Protein AF-A0A497YZV1-F1 (afdb_monomer_lite)

pLDDT: mean 81.42, std 18.03, range [25.06, 98.75]

Organism: NCBI:txid981384

Foldseek 3Di:
DDPDDPPVVVVVVLVVLLVVLLVVLVVVCVVVVQAACDALLGRQHADPDFQDQSSCSLCLSPHQVVVLCRVVLQPDPAQEEEEAQCGLVSPQQSSCLSPSHVAYEHEEADPVSLVNNCVSCVVSVNNVRYHYHHHDDLVVCCVPPVVPHQLLNYEYEEDDQQCCLVRQDLVNCVRNLNHKYKYKDNAPQDPDDDPSRVNNQVSLVVRFDKDKGWPPDGDCVVVCVPPVDDPVVSVSNSDSSDPHTIMMIIGHRDPDPDPDDPPDDPPDDPDPAAEEEEDEDAEDDLLLLLQCLQCVVQPNLYEYEYCDDYPDRPPSRHYDHLVVQPDDPDQQAQPPPRHSVLVRLLSQLSCCQVPQHKYAYSNKRFDHHPVLQCPDPLNVQFWWWEFADDPDDPDDPDDGFIFVNIGTDDNPQQLSVLLCVVSPPVCLPDPVLPPDPSSVQLCVLVVVVVPDDPSHHDPCSSTRVSSRSSCVVRVVVVSHHYCLQEHLAPLVCLLVQLDAPAAPVVSHDPNHGTYRNVVVSNVVSVVVRDPPRPDGHSVVSSVSSD

Radius of gyration: 29.29 Å; chains: 1; bounding box: 81×60×76 Å

Sequence (546 aa):
MRPSKSPKELRQLKRQIVQYRRDIGNQLFKERGGYVMGGCLRGFRLLEESSWGQADLFTKLLGIYEQQNQPIFVESTKPILVDLGAADGYWGVGLVQAGHFERSLCFEQRRKARQIIRKTLHVNGVRNRVEIAATATDTSIRELVSTRYQPQDLFFLIDIEGGEFELLTFEFLSEFKSSEFLIELHSSGVWLGNEKEERLVRDAQVLFDVELVDDTKRDLLQLRNELHMPDDLTWVLASEGRRYPMRWLHLKPKKKPKNAALPKKRSEQKKDQKFGTLWMGGEPGKLERSCLNSMKDFGYNPIVFSYEPIRNLPEGVEYFDAREIYEPGRVIRHVRHKSPAIHADIFRYHLVSKTGMIWLDTDMYMVASAERLMASAESRAGFCVGCVLPDLPRHQTYHSLVNNAVFGLPAHSKSLALLGEVFEEDRLASEAWKDSPALLGLNAVVEAQREKPFGRLRWGSTGPRALTTALNMSGERKYAHDSTAFYYISSREIPALFQAGTRLSDLVTPTTFGFHLWGRDFRSALAELDPNVQQCAARDILESAV

InterPro domains:
  IPR029044 Nucleotide-diphospho-sugar transferases [SSF53448] (278-404)
  IPR029063 S-adenosyl-L-methionine-dependent methyltransferase superfamily [SSF53335] (59-186)

Secondary structure (DSSP, 8-state):
---PPPHHHHHHHHHHHHHHHHHHHHHHHHHHTTB--SSTTTT-B--S--SS-TTSHHHHHHT-TTGGGHHHHHH---SEEEEET-TTSHHHHHHHHTTS-SEEEEE-S-HHHHHHHHHHHHHTT-TTTEEEESS--HHHHIIIIITT--GGGEEEEE--TTTHHHH--HHHHHHTTTSEEEEEE---S-SS--HHHHHHHHHHHHHEEEEEE-S-----HHHHHHH---HHHHHHHH----SS--EEEEEEEPPP--------------PPPPEEEE--SSSPPHHHHHHHHHHHHTT---EEEESSPPPSPPTT--EEEGGGT---SS----TTT---HHHHHHHHHHHHHHH-PEEE-TTEEE-S-HHHHHTSHHHHTT-EEEEPP----TT-----PEEEEEEE--TT-HHHHHHHHHS-HHHHHSGGGGG-HHHHHHHHHHHTTTT--GGGSPTTTTTHHHHHHHHHHHTGGGGSBPGGGT-SS-TTTGGGGGSTT--GGGG--TT--EEE--HHHHHHHHHT--TT----HHHHHHHTT-

Structure (mmCIF, N/CA/C/O backbone):
data_AF-A0A497YZV1-F1
#
_entry.id   AF-A0A497YZV1-F1
#
loop_
_atom_site.group_PDB
_atom_site.id
_atom_site.type_symbol
_atom_site.label_atom_id
_atom_site.label_alt_id
_atom_site.label_comp_id
_atom_site.label_asym_id
_atom_site.label_entity_id
_atom_site.label_seq_id
_atom_site.pdbx_PDB_ins_code
_atom_site.Cartn_x
_atom_site.Cartn_y
_atom_site.Cartn_z
_atom_site.occupancy
_atom_site.B_iso_or_equiv
_atom_site.auth_seq_id
_atom_site.auth_comp_id
_atom_site.auth_asym_id
_atom_site.auth_atom_id
_atom_site.pdbx_PDB_model_num
ATOM 1 N N . MET A 1 1 ? -23.546 18.352 -26.748 1.00 46.38 1 MET A N 1
ATOM 2 C CA . MET A 1 1 ? -23.766 19.475 -25.809 1.00 46.38 1 MET A CA 1
ATOM 3 C C . MET A 1 1 ? -24.720 19.025 -24.710 1.00 46.38 1 MET A C 1
ATOM 5 O O . MET A 1 1 ? -25.814 18.581 -25.025 1.00 46.38 1 MET A O 1
ATOM 9 N N . ARG A 1 2 ? -24.310 19.106 -23.441 1.00 38.28 2 ARG A N 1
ATOM 10 C CA . ARG A 1 2 ? -25.214 19.116 -22.277 1.00 38.28 2 ARG A CA 1
ATOM 11 C C . ARG A 1 2 ? -24.927 20.413 -21.519 1.00 38.28 2 ARG A C 1
ATOM 13 O O . ARG A 1 2 ? -23.748 20.759 -21.424 1.00 38.28 2 ARG A O 1
ATOM 20 N N . PRO A 1 3 ? -25.936 21.127 -21.001 1.00 45.59 3 PRO A N 1
ATOM 21 C CA . PRO A 1 3 ? -25.678 22.292 -20.172 1.00 45.59 3 PRO A CA 1
ATOM 22 C C . PRO A 1 3 ? -24.996 21.793 -18.895 1.00 45.59 3 PRO A C 1
ATOM 24 O O . PRO A 1 3 ? -25.567 20.995 -18.148 1.00 45.59 3 PRO A O 1
ATOM 27 N N . SER A 1 4 ? -23.744 22.194 -18.666 1.00 52.50 4 SER A N 1
ATOM 28 C CA . SER A 1 4 ? -23.137 22.002 -17.355 1.00 52.50 4 SER A CA 1
ATOM 29 C C . SER A 1 4 ? -23.939 22.860 -16.380 1.00 52.50 4 SER A C 1
ATOM 31 O O . SER A 1 4 ? -24.008 24.079 -16.524 1.00 52.50 4 SER A O 1
ATOM 33 N N . LYS A 1 5 ? -24.610 22.226 -15.410 1.00 52.53 5 LYS A N 1
ATOM 34 C CA . LYS A 1 5 ? -25.191 22.961 -14.281 1.00 52.53 5 LYS A CA 1
ATOM 35 C C . LYS A 1 5 ? -24.090 23.840 -13.697 1.00 52.53 5 LYS A C 1
ATOM 37 O O . LYS A 1 5 ? -22.965 23.371 -13.491 1.00 52.53 5 LYS A O 1
ATOM 42 N N . SER A 1 6 ? -24.400 25.101 -13.433 1.00 67.62 6 SER A N 1
ATOM 43 C CA . SER A 1 6 ? -23.448 26.007 -12.809 1.00 67.62 6 SER A CA 1
ATOM 44 C C . SER A 1 6 ? -22.982 25.411 -11.467 1.00 67.62 6 SER A C 1
ATOM 46 O O . SER A 1 6 ? -23.768 24.771 -10.756 1.00 67.62 6 SER A O 1
ATOM 48 N N . PRO A 1 7 ? -21.727 25.636 -11.039 1.00 71.88 7 PRO A N 1
ATOM 49 C CA . PRO A 1 7 ? -21.244 25.185 -9.730 1.00 71.88 7 PRO A CA 1
ATOM 50 C C . PRO A 1 7 ? -22.140 25.616 -8.552 1.00 71.88 7 PRO A C 1
ATOM 52 O O . PRO A 1 7 ? -22.122 24.996 -7.489 1.00 71.88 7 PRO A O 1
ATOM 55 N N . LYS A 1 8 ? -22.939 26.678 -8.726 1.00 76.38 8 LYS A N 1
ATOM 56 C CA . LYS A 1 8 ? -23.925 27.160 -7.752 1.00 76.38 8 LYS A CA 1
ATOM 57 C C . LYS A 1 8 ? -25.131 26.222 -7.633 1.00 76.38 8 LYS A C 1
ATOM 59 O O . LYS A 1 8 ? -25.486 25.865 -6.512 1.00 76.38 8 LYS A O 1
ATOM 64 N N . GLU A 1 9 ? -25.700 25.777 -8.749 1.00 79.38 9 GLU A N 1
ATOM 65 C CA . GLU A 1 9 ? -26.841 24.849 -8.772 1.00 79.38 9 GLU A CA 1
ATOM 66 C C . GLU A 1 9 ? -26.466 23.478 -8.200 1.00 79.38 9 GLU A C 1
ATOM 68 O O . GLU A 1 9 ? -27.222 22.902 -7.421 1.00 79.38 9 GLU A O 1
ATOM 73 N N . LEU A 1 10 ? -25.259 22.980 -8.500 1.00 76.19 10 LEU A N 1
ATOM 74 C CA . LEU A 1 10 ? -24.770 21.723 -7.922 1.00 76.19 10 LEU A CA 1
ATOM 75 C C . LEU A 1 10 ? -24.610 21.819 -6.396 1.00 76.19 10 LEU A C 1
ATOM 77 O O . LEU A 1 10 ? -24.976 20.894 -5.672 1.00 76.19 10 LEU A O 1
ATOM 81 N N . ARG A 1 11 ? -24.087 22.944 -5.889 1.00 79.06 11 ARG A N 1
ATOM 82 C CA . ARG A 1 11 ? -23.985 23.192 -4.441 1.00 79.06 11 ARG A CA 1
ATOM 83 C C . ARG A 1 11 ? -25.355 23.270 -3.773 1.00 79.06 11 ARG A C 1
ATOM 85 O O . ARG A 1 11 ? -25.513 22.747 -2.673 1.00 79.06 11 ARG A O 1
ATOM 92 N N . GLN A 1 12 ? -26.329 23.905 -4.422 1.00 85.44 12 GLN A N 1
ATOM 93 C CA . GLN A 1 12 ? -27.695 23.992 -3.911 1.00 85.44 12 GLN A CA 1
ATOM 94 C C . GLN A 1 12 ? -28.355 22.612 -3.833 1.00 85.44 12 GLN A C 1
ATOM 96 O O . GLN A 1 12 ? -28.878 22.258 -2.779 1.00 85.44 12 GLN A O 1
ATOM 101 N N . LEU A 1 13 ? -28.241 21.804 -4.890 1.00 84.69 13 LEU A N 1
ATOM 102 C CA . LEU A 1 13 ? -28.767 20.438 -4.908 1.00 84.69 13 LEU A CA 1
ATOM 103 C C . LEU A 1 13 ? -28.142 19.567 -3.807 1.00 84.69 13 LEU A C 1
ATOM 105 O O . LEU A 1 13 ? -28.859 18.889 -3.079 1.00 84.69 13 LEU A O 1
ATOM 109 N N . LYS A 1 14 ? -26.815 19.631 -3.620 1.00 83.19 14 LYS A N 1
ATOM 110 C CA . LYS A 1 14 ? -26.135 18.902 -2.533 1.00 83.19 14 LYS A CA 1
ATOM 111 C C . LYS A 1 14 ? -26.676 19.282 -1.153 1.00 83.19 14 LYS A C 1
ATOM 113 O O . LYS A 1 14 ? -26.880 18.405 -0.322 1.00 83.19 14 LYS A O 1
ATOM 118 N N . ARG A 1 15 ? -26.941 20.571 -0.909 1.00 85.62 15 ARG A N 1
ATOM 119 C CA . ARG A 1 15 ? -27.541 21.031 0.355 1.00 85.62 15 ARG A CA 1
ATOM 120 C C . ARG A 1 15 ? -28.949 20.477 0.554 1.00 85.62 15 ARG A C 1
ATOM 122 O O . ARG A 1 15 ? -29.259 20.045 1.656 1.00 85.62 15 ARG A O 1
ATOM 129 N N . GLN A 1 16 ? -29.770 20.464 -0.496 1.00 89.31 16 GLN A N 1
ATOM 130 C CA . GLN A 1 16 ? -31.124 19.906 -0.438 1.00 89.31 16 GLN A CA 1
ATOM 131 C C . GLN A 1 16 ? -31.106 18.403 -0.137 1.00 89.31 16 GLN A C 1
ATOM 133 O O . GLN A 1 16 ? -31.863 17.955 0.714 1.00 89.31 16 GLN A O 1
ATOM 138 N N . ILE A 1 17 ? -30.192 17.646 -0.756 1.00 87.94 17 ILE A N 1
ATOM 139 C CA . ILE A 1 17 ? -30.012 16.211 -0.482 1.00 87.94 17 ILE A CA 1
ATOM 140 C C . ILE A 1 17 ? -29.608 15.971 0.978 1.00 87.94 17 ILE A C 1
ATOM 142 O O . ILE A 1 17 ? -30.199 15.131 1.650 1.00 87.94 17 ILE A O 1
ATOM 146 N N . VAL A 1 18 ? -28.623 16.718 1.486 1.00 86.62 18 VAL A N 1
ATOM 147 C CA . VAL A 1 18 ? -28.175 16.597 2.885 1.00 86.62 18 VAL A CA 1
ATOM 148 C C . VAL A 1 18 ? -29.302 16.933 3.860 1.00 86.62 18 VAL A C 1
ATOM 150 O O . VAL A 1 18 ? -29.479 16.229 4.852 1.00 86.62 18 VAL A O 1
ATOM 153 N N . GLN A 1 19 ? -30.074 17.985 3.575 1.00 89.00 19 GLN A N 1
ATOM 154 C CA . GLN A 1 19 ? -31.214 18.373 4.401 1.00 89.00 19 GLN A CA 1
ATOM 155 C C . GLN A 1 19 ? -32.295 17.287 4.397 1.00 89.00 19 GLN A C 1
ATOM 157 O O . GLN A 1 19 ? -32.725 16.863 5.463 1.00 89.00 19 GLN A O 1
ATOM 162 N N . TYR A 1 20 ? -32.649 16.764 3.222 1.00 89.06 20 TYR A N 1
ATOM 163 C CA . TYR A 1 20 ? -33.612 15.674 3.092 1.00 89.06 20 TYR A CA 1
ATOM 164 C C . TYR A 1 20 ? -33.183 14.427 3.880 1.00 89.06 20 TYR A C 1
ATOM 166 O O . TYR A 1 20 ? -33.956 13.904 4.678 1.00 89.06 20 TYR A O 1
ATOM 174 N N . ARG A 1 21 ? -31.921 13.993 3.738 1.00 88.81 21 ARG A N 1
ATOM 175 C CA . ARG A 1 21 ? -31.367 12.859 4.501 1.00 88.81 21 ARG A CA 1
ATOM 176 C C . ARG A 1 21 ? -31.460 13.071 6.012 1.00 88.81 21 ARG A C 1
ATOM 178 O O . ARG A 1 21 ? -31.817 12.148 6.741 1.00 88.81 21 ARG A O 1
ATOM 185 N N . ARG A 1 22 ? -31.169 14.288 6.482 1.00 88.06 22 ARG A N 1
ATOM 186 C CA . ARG A 1 22 ? -31.285 14.656 7.898 1.00 88.06 22 ARG A CA 1
ATOM 187 C C . ARG A 1 22 ? -32.732 14.584 8.382 1.00 88.06 22 ARG A C 1
ATOM 189 O O . ARG A 1 22 ? -32.977 14.030 9.449 1.00 88.06 22 ARG A O 1
ATOM 196 N N . ASP A 1 23 ? -33.673 15.134 7.622 1.00 89.81 23 ASP A N 1
ATOM 197 C CA . ASP A 1 23 ? -35.082 15.189 8.021 1.00 89.81 23 ASP A CA 1
ATOM 198 C C . ASP A 1 23 ? -35.684 13.785 8.124 1.00 89.81 23 ASP A C 1
ATOM 200 O O . ASP A 1 23 ? -36.280 13.446 9.149 1.00 89.81 23 ASP A O 1
ATOM 204 N N . ILE A 1 24 ? -35.425 12.932 7.128 1.00 88.44 24 ILE A N 1
ATOM 205 C CA . ILE A 1 24 ? -35.858 11.529 7.146 1.00 88.44 24 ILE A CA 1
ATOM 206 C C . ILE A 1 24 ? -35.153 10.741 8.259 1.00 88.44 24 ILE A C 1
ATOM 208 O O . ILE A 1 24 ? -35.798 9.974 8.971 1.00 88.44 24 ILE A O 1
ATOM 212 N N . GLY A 1 25 ? -33.849 10.954 8.474 1.00 89.44 25 GLY A N 1
ATOM 213 C CA . GLY A 1 25 ? -33.116 10.339 9.586 1.00 89.44 25 GLY A CA 1
ATOM 214 C C . GLY A 1 25 ? -33.699 10.705 10.955 1.00 89.44 25 GLY A C 1
ATOM 215 O O . GLY A 1 25 ? -33.881 9.831 11.799 1.00 89.44 25 GLY A O 1
ATOM 216 N N . ASN A 1 26 ? -34.056 11.975 11.163 1.00 90.88 26 ASN A N 1
ATOM 217 C CA . ASN A 1 26 ? -34.685 12.452 12.398 1.00 90.88 26 ASN A CA 1
ATOM 218 C C . ASN A 1 26 ? -36.102 11.899 12.586 1.00 90.88 26 ASN A C 1
ATOM 220 O O . ASN A 1 26 ? -36.500 11.594 13.711 1.00 90.88 26 ASN A O 1
ATOM 224 N N . GLN A 1 27 ? -36.870 11.782 11.502 1.00 90.06 27 GLN A N 1
ATOM 225 C CA . GLN A 1 27 ? -38.181 11.144 11.538 1.00 90.06 27 GLN A CA 1
ATOM 226 C C . GLN A 1 27 ? -38.046 9.675 11.956 1.00 90.06 27 GLN A C 1
ATOM 228 O O . GLN A 1 27 ? -38.664 9.266 12.940 1.00 90.06 27 GLN A O 1
ATOM 233 N N . LEU A 1 28 ? -37.165 8.919 11.293 1.00 88.00 28 LEU A N 1
ATOM 234 C CA . LEU A 1 28 ? -36.920 7.512 11.605 1.00 88.00 28 LEU A CA 1
ATOM 235 C C . LEU A 1 28 ? -36.416 7.329 13.044 1.00 88.00 28 LEU A C 1
ATOM 237 O O . LEU A 1 28 ? -36.851 6.414 13.740 1.00 88.00 28 LEU A O 1
ATOM 241 N N . PHE A 1 29 ? -35.549 8.225 13.525 1.00 92.75 29 PHE A N 1
ATOM 242 C CA . PHE A 1 29 ? -35.076 8.215 14.910 1.00 92.75 29 PHE A CA 1
ATOM 243 C C . PHE A 1 29 ? -36.237 8.295 15.906 1.00 92.75 29 PHE A C 1
ATOM 245 O O . PHE A 1 29 ? -36.280 7.519 16.861 1.00 92.75 29 PHE A O 1
ATOM 252 N N . LYS A 1 30 ? -37.194 9.205 15.678 1.00 92.38 30 LYS A N 1
ATOM 253 C CA . LYS A 1 30 ? -38.379 9.368 16.535 1.00 92.38 30 LYS A CA 1
ATOM 254 C C . LYS A 1 30 ? -39.294 8.149 16.471 1.00 92.38 30 LYS A C 1
ATOM 256 O O . LYS A 1 30 ? -39.716 7.660 17.513 1.00 92.38 30 LYS A O 1
ATOM 261 N N . GLU A 1 31 ? -39.557 7.638 15.271 1.00 90.75 31 GLU A N 1
ATOM 262 C CA . GLU A 1 31 ? -40.424 6.473 15.050 1.00 90.75 31 GLU A CA 1
ATOM 263 C C . GLU A 1 31 ? -39.855 5.186 15.662 1.00 90.75 31 GLU A C 1
ATOM 265 O O . GLU A 1 31 ? -40.600 4.354 16.179 1.00 90.75 31 GLU A O 1
ATOM 270 N N . ARG A 1 32 ? -38.529 5.017 15.624 1.00 89.69 32 ARG A N 1
ATOM 271 C CA . ARG A 1 32 ? -37.830 3.809 16.091 1.00 89.69 32 ARG A CA 1
ATOM 272 C C . ARG A 1 32 ? -37.166 3.974 17.457 1.00 89.69 32 ARG A C 1
ATOM 274 O O . ARG A 1 32 ? -36.461 3.074 17.899 1.00 89.69 32 ARG A O 1
ATOM 281 N N . GLY A 1 33 ? -37.354 5.109 18.132 1.00 91.56 33 GLY A N 1
ATOM 282 C CA . GLY A 1 33 ? -36.782 5.382 19.457 1.00 91.56 33 GLY A CA 1
ATOM 283 C C . GLY A 1 33 ? -35.246 5.418 19.505 1.00 91.56 33 GLY A C 1
ATOM 284 O O . GLY A 1 33 ? -34.659 5.224 20.574 1.00 91.56 33 GLY A O 1
ATOM 285 N N . GLY A 1 34 ? -34.605 5.644 18.355 1.00 93.62 34 GLY A N 1
ATOM 286 C CA . GLY A 1 34 ? -33.152 5.666 18.195 1.00 93.62 34 GLY A CA 1
ATOM 287 C C . GLY A 1 34 ? -32.470 4.297 18.134 1.00 93.62 34 GLY A C 1
ATOM 288 O O . GLY A 1 34 ? -31.245 4.248 18.204 1.00 93.62 34 GLY A O 1
ATOM 289 N N . TYR A 1 35 ? -33.213 3.192 18.028 1.00 95.12 35 TYR A N 1
ATOM 290 C CA . TYR A 1 35 ? -32.621 1.856 17.929 1.00 95.12 35 TYR A CA 1
ATOM 291 C C . TYR A 1 35 ? -32.175 1.526 16.501 1.00 95.12 35 TYR A C 1
ATOM 293 O O . TYR A 1 35 ? -32.924 1.724 15.544 1.00 95.12 35 TYR A O 1
ATOM 301 N N . VAL A 1 36 ? -30.970 0.970 16.379 1.00 94.19 36 VAL A N 1
ATOM 302 C CA . VAL A 1 36 ? -30.443 0.411 15.134 1.00 94.19 36 VAL A CA 1
ATOM 303 C C . VAL A 1 36 ? -31.221 -0.858 14.772 1.00 94.19 36 VAL A C 1
ATOM 305 O O . VAL A 1 36 ? -31.369 -1.774 15.584 1.00 94.19 36 VAL A O 1
ATOM 308 N N . MET A 1 37 ? -31.734 -0.907 13.549 1.00 90.25 37 MET A N 1
ATOM 309 C CA . MET A 1 37 ? -32.698 -1.894 13.063 1.00 90.25 37 MET A CA 1
ATOM 310 C C . MET A 1 37 ? -32.033 -3.135 12.454 1.00 90.25 37 MET A C 1
ATOM 312 O O . MET A 1 37 ? -32.577 -4.236 12.565 1.00 90.25 37 MET A O 1
ATOM 316 N N . GLY A 1 38 ? -30.853 -2.972 11.851 1.00 87.88 38 GLY A N 1
ATOM 317 C CA . GLY A 1 38 ? -30.153 -4.011 11.094 1.00 87.88 38 GLY A CA 1
ATOM 318 C C . GLY A 1 38 ? -28.642 -4.033 11.333 1.00 87.88 38 GLY A C 1
ATOM 319 O O . GLY A 1 38 ? -28.127 -3.361 12.226 1.00 87.88 38 GLY A O 1
ATOM 320 N N . GLY A 1 39 ? -27.937 -4.830 10.530 1.00 90.75 39 GLY A N 1
ATOM 321 C CA . GLY A 1 39 ? -26.480 -4.962 10.593 1.00 90.75 39 GLY A CA 1
ATOM 322 C C . GLY A 1 39 ? -25.947 -5.573 11.893 1.00 90.75 39 GLY A C 1
ATOM 323 O O . GLY A 1 39 ? -26.692 -6.068 12.743 1.00 90.75 39 GLY A O 1
ATOM 324 N N . CYS A 1 40 ? -24.625 -5.521 12.054 1.00 93.88 40 CYS A N 1
ATOM 325 C CA . CYS A 1 40 ? -23.926 -6.072 13.220 1.00 93.88 40 CYS A CA 1
ATOM 326 C C . CYS A 1 40 ? -24.237 -5.337 14.538 1.00 93.88 40 CYS A C 1
ATOM 328 O O . CYS A 1 40 ? -23.983 -5.894 15.602 1.00 93.88 40 CYS A O 1
ATOM 330 N N . LEU A 1 41 ? -24.815 -4.129 14.481 1.00 96.50 41 LEU A N 1
ATOM 331 C CA . LEU A 1 41 ? -25.178 -3.313 15.648 1.00 96.50 41 LEU A CA 1
ATOM 332 C C . LEU A 1 41 ? -26.680 -3.303 15.953 1.00 96.50 41 LEU A C 1
ATOM 334 O O . LEU A 1 41 ? -27.158 -2.433 16.681 1.00 96.50 41 LEU A O 1
ATOM 338 N N . ARG A 1 42 ? -27.455 -4.235 15.392 1.00 93.62 42 ARG A N 1
ATOM 339 C CA . ARG A 1 42 ? -28.897 -4.323 15.646 1.00 93.62 42 ARG A CA 1
ATOM 340 C C . ARG A 1 42 ? -29.204 -4.304 17.151 1.00 93.62 42 ARG A C 1
ATOM 342 O O . ARG A 1 42 ? -28.689 -5.116 17.912 1.00 93.62 42 ARG A O 1
ATOM 349 N N . GLY A 1 43 ? -30.093 -3.401 17.565 1.00 94.69 43 GLY A N 1
ATOM 350 C CA . GLY A 1 43 ? -30.476 -3.199 18.966 1.00 94.69 43 GLY A CA 1
ATOM 351 C C . GLY A 1 43 ? -29.631 -2.171 19.726 1.00 94.69 43 GLY A C 1
ATOM 352 O O . GLY A 1 43 ? -30.021 -1.782 20.827 1.00 94.69 43 GLY A O 1
ATOM 353 N N . PHE A 1 44 ? -28.537 -1.672 19.145 1.00 97.31 44 PHE A N 1
ATOM 354 C CA . PHE A 1 44 ? -27.792 -0.540 19.692 1.00 97.31 44 PHE A CA 1
ATOM 355 C C . PHE A 1 44 ? -28.642 0.732 19.654 1.00 97.31 44 PHE A C 1
ATOM 357 O O . PHE A 1 44 ? -29.336 0.995 18.670 1.00 97.31 44 PHE A O 1
ATOM 364 N N . ARG A 1 45 ? -28.603 1.543 20.713 1.00 96.31 45 ARG A N 1
ATOM 365 C CA . ARG A 1 45 ? -29.386 2.779 20.805 1.00 96.31 45 ARG A CA 1
ATOM 366 C C . ARG A 1 45 ? -28.514 4.010 20.598 1.00 96.31 45 ARG A C 1
ATOM 368 O O . ARG A 1 45 ? -27.628 4.305 21.402 1.00 96.31 45 ARG A O 1
ATOM 375 N N . LEU A 1 46 ? -28.830 4.756 19.547 1.00 94.06 46 LEU A N 1
ATOM 376 C CA . LEU A 1 46 ? -28.245 6.053 19.230 1.00 94.06 46 LEU A CA 1
ATOM 377 C C . LEU A 1 46 ? -28.823 7.152 20.126 1.00 94.06 46 LEU A C 1
ATOM 379 O O . LEU A 1 46 ? -29.951 7.064 20.619 1.00 94.06 46 LEU A O 1
ATOM 383 N N . LEU A 1 47 ? -28.048 8.218 20.305 1.00 90.69 47 LEU A N 1
ATOM 384 C CA . LEU A 1 47 ? -28.505 9.448 20.944 1.00 90.69 47 LEU A CA 1
ATOM 385 C C . LEU A 1 47 ? -28.972 10.453 19.888 1.00 90.69 47 LEU A C 1
ATOM 387 O O . LEU A 1 47 ? -28.485 10.453 18.762 1.00 90.69 47 LEU A O 1
ATOM 391 N N . GLU A 1 48 ? -29.889 11.339 20.275 1.00 82.25 48 GLU A N 1
ATOM 392 C CA . GLU A 1 48 ? -30.295 12.479 19.440 1.00 82.25 48 GLU A CA 1
ATOM 393 C C . GLU A 1 48 ? -29.138 13.484 19.276 1.00 82.25 48 GLU A C 1
ATOM 395 O O . GLU A 1 48 ? -28.955 14.105 18.230 1.00 82.25 48 GLU A O 1
ATOM 400 N N . GLU A 1 49 ? -28.308 13.611 20.314 1.00 79.38 49 GLU A N 1
ATOM 401 C CA . GLU A 1 49 ? -27.059 14.363 20.266 1.00 79.38 49 GLU A CA 1
ATOM 402 C C . GLU A 1 49 ? -25.996 13.574 19.488 1.00 79.38 49 GLU A C 1
ATOM 404 O O . GLU A 1 49 ? -25.613 12.477 19.889 1.00 79.38 49 GLU A O 1
ATOM 409 N N . SER A 1 50 ? -25.457 14.166 18.422 1.00 73.75 50 SER A N 1
ATOM 410 C CA . SER A 1 50 ? -24.370 13.586 17.626 1.00 73.75 50 SER A CA 1
ATOM 411 C C . SER A 1 50 ? -23.179 14.547 17.532 1.00 73.75 50 SER A C 1
ATOM 413 O O . SER A 1 50 ? -23.345 15.768 17.434 1.00 73.75 50 SER A O 1
ATOM 415 N N . SER A 1 51 ? -21.963 13.996 17.583 1.00 58.72 51 SER A N 1
ATOM 416 C CA . SER A 1 51 ? -20.704 14.736 17.430 1.00 58.72 51 SER A CA 1
ATOM 417 C C . SER A 1 51 ? -20.250 14.869 15.970 1.00 58.72 51 SER A C 1
ATOM 419 O O . SER A 1 51 ? -19.460 15.778 15.680 1.00 58.72 51 SER A O 1
ATOM 421 N N . TRP A 1 52 ? -20.753 14.009 15.072 1.00 59.31 52 TRP A N 1
ATOM 422 C CA . TRP A 1 52 ? -20.342 13.897 13.669 1.00 59.31 52 TRP A CA 1
ATOM 423 C C . TRP A 1 52 ? -21.438 13.298 12.771 1.00 59.31 52 TRP A C 1
ATOM 425 O O . TRP A 1 52 ? -22.222 12.465 13.214 1.00 59.31 52 TRP A O 1
ATOM 435 N N . GLY A 1 53 ? -21.486 13.701 11.496 1.00 60.25 53 GLY A N 1
ATOM 436 C CA . GLY A 1 53 ? -22.292 12.993 10.490 1.00 60.25 53 GLY A CA 1
ATOM 437 C C . GLY A 1 53 ? -23.810 13.005 10.717 1.00 60.25 53 GLY A C 1
ATOM 438 O O . GLY A 1 53 ? -24.469 11.985 10.560 1.00 60.25 53 GLY A O 1
ATOM 439 N N . GLN A 1 54 ? -24.429 14.146 11.059 1.00 63.12 54 GLN A N 1
ATOM 440 C CA . GLN A 1 54 ? -25.898 14.208 11.244 1.00 63.12 54 GLN A CA 1
ATOM 441 C C . GLN A 1 54 ? -26.709 13.743 10.016 1.00 63.12 54 GLN A C 1
ATOM 443 O O . GLN A 1 54 ? -27.879 13.398 10.148 1.00 63.12 54 GLN A O 1
ATOM 448 N N . ALA A 1 55 ? -26.116 13.763 8.818 1.00 66.81 55 ALA A N 1
ATOM 449 C CA . ALA A 1 55 ? -26.746 13.245 7.603 1.00 66.81 55 ALA A CA 1
ATOM 450 C C . ALA A 1 55 ? -26.702 11.705 7.512 1.00 66.81 55 ALA A C 1
ATOM 452 O O . ALA A 1 55 ? -27.462 11.116 6.745 1.00 66.81 55 ALA A O 1
ATOM 453 N N . ASP A 1 56 ? -25.848 11.055 8.304 1.00 84.12 56 ASP A N 1
ATOM 454 C CA . ASP A 1 56 ? -25.608 9.607 8.314 1.00 84.12 56 ASP A CA 1
ATOM 455 C C . ASP A 1 56 ? -26.462 8.883 9.364 1.00 84.12 56 ASP A C 1
ATOM 457 O O . ASP A 1 56 ? -26.432 7.657 9.471 1.00 84.12 56 ASP A O 1
ATOM 461 N N . LEU A 1 57 ? -27.281 9.630 10.116 1.00 89.12 57 LEU A N 1
ATOM 462 C CA . LEU A 1 57 ? -28.212 9.085 11.104 1.00 89.12 57 LEU A CA 1
ATOM 463 C C . LEU A 1 57 ? -29.118 8.007 10.499 1.00 89.12 57 LEU A C 1
ATOM 465 O O . LEU A 1 57 ? -29.328 6.966 11.111 1.00 89.12 57 LEU A O 1
ATOM 469 N N . PHE A 1 58 ? -29.610 8.233 9.281 1.00 88.44 58 PHE A N 1
ATOM 470 C CA . PHE A 1 58 ? -30.457 7.273 8.581 1.00 88.44 58 PHE A CA 1
ATOM 471 C C . PHE A 1 58 ? -29.725 5.946 8.320 1.00 88.44 58 PHE A C 1
ATOM 473 O O . PHE A 1 58 ? -30.211 4.886 8.706 1.00 88.44 58 PHE A O 1
ATOM 480 N N . THR A 1 59 ? -28.518 5.993 7.747 1.00 89.50 59 THR A N 1
ATOM 481 C CA . THR A 1 59 ? -27.703 4.796 7.477 1.00 89.50 59 THR A CA 1
ATOM 482 C C . THR A 1 59 ? -27.273 4.080 8.759 1.00 89.50 59 THR A C 1
ATOM 484 O O . THR A 1 59 ? -27.247 2.848 8.784 1.00 89.50 59 THR A O 1
ATOM 487 N N . LYS A 1 60 ? -26.999 4.827 9.841 1.00 92.38 60 LYS A N 1
ATOM 488 C CA . LYS A 1 60 ? -26.703 4.269 11.170 1.00 92.38 60 LYS A CA 1
ATOM 489 C C . LYS A 1 60 ? -27.918 3.542 11.751 1.00 92.38 60 LYS A C 1
ATOM 491 O O . LYS A 1 60 ? -27.796 2.395 12.157 1.00 92.38 60 LYS A O 1
ATOM 496 N N . LEU A 1 61 ? -29.102 4.161 11.733 1.00 90.69 61 LEU A N 1
ATOM 497 C CA . LEU A 1 61 ? -30.347 3.549 12.223 1.00 90.69 61 LEU A CA 1
ATOM 498 C C . LEU A 1 61 ? -30.716 2.279 11.464 1.00 90.69 61 LEU A C 1
ATOM 500 O O . LEU A 1 61 ? -31.225 1.339 12.057 1.00 90.69 61 LEU A O 1
ATOM 504 N N . LEU A 1 62 ? -30.440 2.214 10.169 1.00 88.00 62 LEU A N 1
ATOM 505 C CA . LEU A 1 62 ? -30.706 1.014 9.379 1.00 88.00 62 LEU A CA 1
ATOM 506 C C . LEU A 1 62 ? -29.650 -0.078 9.561 1.00 88.00 62 LEU A C 1
ATOM 508 O O . LEU A 1 62 ? -29.871 -1.218 9.163 1.00 88.00 62 LEU A O 1
ATOM 512 N N . GLY A 1 63 ? -28.504 0.257 10.155 1.00 90.31 63 GLY A N 1
ATOM 513 C CA . GLY A 1 63 ? -27.382 -0.662 10.289 1.00 90.31 63 GLY A CA 1
ATOM 514 C C . GLY A 1 63 ? -26.668 -0.939 8.969 1.00 90.31 63 GLY A C 1
ATOM 515 O O . GLY A 1 63 ? -26.109 -2.016 8.796 1.00 90.31 63 GLY A O 1
ATOM 516 N N . ILE A 1 64 ? -26.675 0.019 8.038 1.00 89.06 64 ILE A N 1
ATOM 517 C CA . ILE A 1 64 ? -25.919 -0.047 6.773 1.00 89.06 64 ILE A CA 1
ATOM 518 C C . ILE A 1 64 ? -24.821 1.021 6.677 1.00 89.06 64 ILE A C 1
ATOM 520 O O . ILE A 1 64 ? -24.195 1.172 5.631 1.00 89.06 64 ILE A O 1
ATOM 524 N N . TYR A 1 65 ? -24.593 1.776 7.753 1.00 90.69 65 TYR A N 1
ATOM 525 C CA . TYR A 1 65 ? -23.448 2.675 7.860 1.00 90.69 65 TYR A CA 1
ATOM 526 C C . TYR A 1 65 ? -22.151 1.864 7.760 1.00 90.69 65 TYR A C 1
ATOM 528 O O . TYR A 1 65 ? -21.994 0.881 8.492 1.00 90.69 65 TYR A O 1
ATOM 536 N N . GLU A 1 66 ? -21.290 2.245 6.812 1.00 90.56 66 GLU A N 1
ATOM 537 C CA . GLU A 1 66 ? -20.016 1.579 6.498 1.00 90.56 66 GLU A CA 1
ATOM 538 C C . GLU A 1 66 ? -20.166 0.055 6.394 1.00 90.56 66 GLU A C 1
ATOM 540 O O . GLU A 1 66 ? -19.395 -0.721 6.960 1.00 90.56 66 GLU A O 1
ATOM 545 N N . GLN A 1 67 ? -21.218 -0.381 5.692 1.00 88.88 67 GLN A N 1
ATOM 546 C CA . GLN A 1 67 ? -21.629 -1.783 5.599 1.00 88.88 67 GLN A CA 1
ATOM 547 C C . GLN A 1 67 ? -20.485 -2.734 5.217 1.00 88.88 67 GLN A C 1
ATOM 549 O O . GLN A 1 67 ? -20.449 -3.860 5.710 1.00 88.88 67 GLN A O 1
ATOM 554 N N . GLN A 1 68 ? -19.534 -2.275 4.397 1.00 89.19 68 GLN A N 1
ATOM 555 C CA . GLN A 1 68 ? -18.366 -3.045 3.966 1.00 89.19 68 GLN A CA 1
ATOM 556 C C . GLN A 1 68 ? -17.456 -3.487 5.126 1.00 89.19 68 GLN A C 1
ATOM 558 O O . GLN A 1 68 ? -16.803 -4.521 5.029 1.00 89.19 68 GLN A O 1
ATOM 563 N N . ASN A 1 69 ? -17.454 -2.749 6.241 1.00 93.12 69 ASN A N 1
ATOM 564 C CA . ASN A 1 69 ? -16.626 -3.035 7.414 1.00 93.12 69 ASN A CA 1
ATOM 565 C C . ASN A 1 69 ? -17.273 -4.055 8.362 1.00 93.12 69 ASN A C 1
ATOM 567 O O . ASN A 1 69 ? -16.593 -4.675 9.174 1.00 93.12 69 ASN A O 1
ATOM 571 N N . GLN A 1 70 ? -18.592 -4.246 8.288 1.00 93.25 70 GLN A N 1
ATOM 572 C CA . GLN A 1 70 ? -19.321 -5.047 9.275 1.00 93.25 70 GLN A CA 1
ATOM 573 C C . GLN A 1 70 ? -18.900 -6.521 9.339 1.00 93.25 70 GLN A C 1
ATOM 575 O O . GLN A 1 70 ? -18.752 -7.020 10.457 1.00 93.25 70 GLN A O 1
ATOM 580 N N . PRO A 1 71 ? -18.668 -7.228 8.212 1.00 93.06 71 PRO A N 1
ATOM 581 C CA . PRO A 1 71 ? -18.183 -8.608 8.256 1.00 93.06 71 PRO A CA 1
ATOM 582 C C . PRO A 1 71 ? -16.856 -8.744 9.009 1.00 93.06 71 PRO A C 1
ATOM 584 O O . PRO A 1 71 ? -16.677 -9.699 9.753 1.00 93.06 71 PRO A O 1
ATOM 587 N N . ILE A 1 72 ? -15.968 -7.752 8.900 1.00 96.06 72 ILE A N 1
ATOM 588 C CA . ILE A 1 72 ? -14.656 -7.755 9.559 1.00 96.06 72 ILE A CA 1
ATOM 589 C C . ILE A 1 72 ? -14.808 -7.761 11.082 1.00 96.06 72 ILE A C 1
ATOM 591 O O . ILE A 1 72 ? -14.138 -8.527 11.770 1.00 96.06 72 ILE A O 1
ATOM 595 N N . PHE A 1 73 ? -15.722 -6.947 11.618 1.00 96.81 73 PHE A N 1
ATOM 596 C CA . PHE A 1 73 ? -15.990 -6.931 13.056 1.00 96.81 73 PHE A CA 1
ATOM 597 C C . PHE A 1 73 ? -16.597 -8.244 13.554 1.00 96.81 73 PHE A C 1
ATOM 599 O O . PHE A 1 73 ? -16.263 -8.692 14.644 1.00 96.81 73 PHE A O 1
ATOM 606 N N . VAL A 1 74 ? -17.487 -8.844 12.759 1.00 94.75 74 VAL A N 1
ATOM 607 C CA . VAL A 1 74 ? -18.206 -10.079 13.108 1.00 94.75 74 VAL A CA 1
ATOM 608 C C . VAL A 1 74 ? -17.283 -11.302 13.056 1.00 94.75 74 VAL A C 1
ATOM 610 O O . VAL A 1 74 ? -17.445 -12.231 13.843 1.00 94.75 74 VAL A O 1
ATOM 613 N N . GLU A 1 75 ? -16.333 -11.324 12.121 1.00 95.00 75 GLU A N 1
ATOM 614 C CA . GLU A 1 75 ? -15.388 -12.432 11.935 1.00 95.00 75 GLU A CA 1
ATOM 615 C C . GLU A 1 75 ? -14.172 -12.359 12.868 1.00 95.00 75 GLU A C 1
ATOM 617 O O . GLU A 1 75 ? -13.523 -13.381 13.115 1.00 95.00 75 GLU A O 1
ATOM 622 N N . SER A 1 76 ? -13.851 -11.170 13.385 1.00 95.62 76 SER A N 1
ATOM 623 C CA . SER A 1 76 ? -12.742 -10.973 14.316 1.00 95.62 76 SER A CA 1
ATOM 624 C C . SER A 1 76 ? -12.931 -11.797 15.589 1.00 95.62 76 SER A C 1
ATOM 626 O O . SER A 1 76 ? -13.990 -11.812 16.210 1.00 95.62 76 SER A O 1
ATOM 628 N N . THR A 1 77 ? -11.856 -12.453 16.027 1.00 95.44 77 THR A N 1
ATOM 629 C CA . THR A 1 77 ? -11.827 -13.198 17.296 1.00 95.44 77 THR A CA 1
ATOM 630 C C . THR A 1 77 ? -11.141 -12.417 18.417 1.00 95.44 77 THR A C 1
ATOM 632 O O . THR A 1 77 ? -10.800 -12.996 19.449 1.00 95.44 77 THR A O 1
ATOM 635 N N . LYS A 1 78 ? -10.821 -11.138 18.193 1.00 97.31 78 LYS A N 1
ATOM 636 C CA . LYS A 1 78 ? -10.089 -10.307 19.154 1.00 97.31 78 LYS A CA 1
ATOM 637 C C . LYS A 1 78 ? -11.046 -9.814 20.248 1.00 97.31 78 LYS A C 1
ATOM 639 O O . LYS A 1 78 ? -12.047 -9.192 19.912 1.00 97.31 78 LYS A O 1
ATOM 644 N N . PRO A 1 79 ? -10.762 -10.028 21.544 1.00 98.00 79 PRO A N 1
ATOM 645 C CA . PRO A 1 79 ? -11.686 -9.629 22.607 1.00 98.00 79 PRO A CA 1
ATOM 646 C C . PRO A 1 79 ? -11.676 -8.123 22.911 1.00 98.00 79 PRO A C 1
ATOM 648 O O . PRO A 1 79 ? -12.659 -7.614 23.460 1.00 98.00 79 PRO A O 1
ATOM 651 N N . ILE A 1 80 ? -10.593 -7.402 22.588 1.00 98.62 80 ILE A N 1
ATOM 652 C CA . ILE A 1 80 ? -10.405 -5.997 22.973 1.00 98.62 80 ILE A CA 1
ATOM 653 C C . ILE A 1 80 ? -10.357 -5.094 21.738 1.00 98.62 80 ILE A C 1
ATOM 655 O O . ILE A 1 80 ? -9.461 -5.212 20.903 1.00 98.62 80 ILE A O 1
ATOM 659 N N . LEU A 1 81 ? -11.285 -4.140 21.669 1.00 98.75 81 LEU A N 1
ATOM 660 C CA . LEU A 1 81 ? -11.319 -3.106 20.635 1.00 98.75 81 LEU A CA 1
ATOM 661 C C . LEU A 1 81 ? -10.593 -1.835 21.099 1.00 98.75 81 LEU A C 1
ATOM 663 O O . LEU A 1 81 ? -10.920 -1.259 22.134 1.00 98.75 81 LEU A O 1
ATOM 667 N N . VAL A 1 82 ? -9.645 -1.347 20.310 1.00 98.69 82 VAL A N 1
ATOM 668 C CA . VAL A 1 82 ? -9.012 -0.036 20.473 1.00 98.69 82 VAL A CA 1
ATOM 669 C C . VAL A 1 82 ? -9.533 0.869 19.363 1.00 98.69 82 VAL A C 1
ATOM 671 O O . VAL A 1 82 ? -9.139 0.725 18.212 1.00 98.69 82 VAL A O 1
ATOM 674 N N . ASP A 1 83 ? -10.452 1.767 19.706 1.00 98.62 83 ASP A N 1
ATOM 675 C CA . ASP A 1 83 ? -11.156 2.641 18.763 1.00 98.62 83 ASP A CA 1
ATOM 676 C C . ASP A 1 83 ? -10.535 4.044 18.786 1.00 98.62 83 ASP A C 1
ATOM 678 O O . ASP A 1 83 ? -10.700 4.795 19.756 1.00 98.62 83 ASP A O 1
ATOM 682 N N . LEU A 1 84 ? -9.763 4.372 17.750 1.00 98.19 84 LEU A N 1
ATOM 683 C CA . LEU A 1 84 ? -9.118 5.667 17.568 1.00 98.19 84 LEU A CA 1
ATOM 684 C C . LEU A 1 84 ? -9.990 6.538 16.668 1.00 98.19 84 LEU A C 1
ATOM 686 O O . LEU A 1 84 ? -10.110 6.260 15.479 1.00 98.19 84 LEU A O 1
ATOM 690 N N . GLY A 1 85 ? -10.543 7.610 17.243 1.00 96.12 85 GLY A N 1
ATOM 691 C CA . GLY A 1 85 ? -11.529 8.447 16.556 1.00 96.12 85 GLY A CA 1
ATOM 692 C C . GLY A 1 85 ? -12.969 8.057 16.863 1.00 96.12 85 GLY A C 1
ATOM 693 O O . GLY A 1 85 ? -13.842 8.121 16.007 1.00 96.12 85 GLY A O 1
ATOM 694 N N . ALA A 1 86 ? -13.241 7.692 18.118 1.00 96.06 86 ALA A N 1
ATOM 695 C CA . ALA A 1 86 ? -14.505 7.080 18.515 1.00 96.06 86 ALA A CA 1
ATOM 696 C C . ALA A 1 86 ? -15.762 7.950 18.296 1.00 96.06 86 ALA A C 1
ATOM 698 O O . ALA A 1 86 ? -16.880 7.450 18.428 1.00 96.06 86 ALA A O 1
ATOM 699 N N . ALA A 1 87 ? -15.619 9.249 18.012 1.00 93.62 87 ALA A N 1
ATOM 700 C CA . ALA A 1 87 ? -16.704 10.167 17.678 1.00 93.62 87 ALA A CA 1
ATOM 701 C C . ALA A 1 87 ? -17.875 10.141 18.686 1.00 93.62 87 ALA A C 1
ATOM 703 O O . ALA A 1 87 ? -17.783 10.706 19.777 1.00 93.62 87 ALA A O 1
ATOM 704 N N . ASP A 1 88 ? -19.031 9.583 18.316 1.00 91.69 88 ASP A N 1
ATOM 705 C CA . ASP A 1 88 ? -20.223 9.451 19.174 1.00 91.69 88 ASP A CA 1
ATOM 706 C C . ASP A 1 88 ? -20.320 8.085 19.885 1.00 91.69 88 ASP A C 1
ATOM 708 O O . ASP A 1 88 ? -21.205 7.868 20.723 1.00 91.69 88 ASP A O 1
ATOM 712 N N . GLY A 1 89 ? -19.366 7.196 19.612 1.00 95.50 89 GLY A N 1
ATOM 713 C CA . GLY A 1 89 ? -19.274 5.847 20.147 1.00 95.50 89 GLY A CA 1
ATOM 714 C C . GLY A 1 89 ? -19.994 4.801 19.301 1.00 95.50 89 GLY A C 1
ATOM 715 O O . GLY A 1 89 ? -20.206 3.700 19.800 1.00 95.50 89 GLY A O 1
ATOM 716 N N . TYR A 1 90 ? -20.398 5.117 18.063 1.00 96.25 90 TYR A N 1
ATOM 717 C CA . TYR A 1 90 ? -21.137 4.182 17.209 1.00 96.25 90 TYR A CA 1
ATOM 718 C C . TYR A 1 90 ? -20.450 2.814 17.096 1.00 96.25 90 TYR A C 1
ATOM 720 O O . TYR A 1 90 ? -21.065 1.805 17.432 1.00 96.25 90 TYR A O 1
ATOM 728 N N . TRP A 1 91 ? -19.166 2.782 16.727 1.00 97.69 91 TRP A N 1
ATOM 729 C CA . TRP A 1 91 ? -18.397 1.538 16.661 1.00 97.69 91 TRP A CA 1
ATOM 730 C C . TRP A 1 91 ? -17.881 1.103 18.031 1.00 97.69 91 TRP A C 1
ATOM 732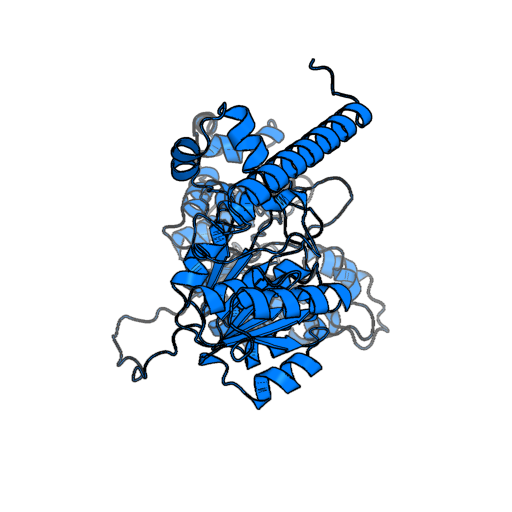 O O . TRP A 1 91 ? -18.270 0.039 18.512 1.00 97.69 91 TRP A O 1
ATOM 742 N N . GLY A 1 92 ? -17.076 1.933 18.704 1.00 97.50 92 GLY A N 1
ATOM 743 C CA . GLY A 1 92 ? -16.431 1.569 19.966 1.00 97.50 92 GLY A CA 1
ATOM 744 C C . GLY A 1 92 ? -17.377 1.128 21.082 1.00 97.50 92 GLY A C 1
ATOM 745 O O . GLY A 1 92 ? -17.055 0.215 21.841 1.00 97.50 92 GLY A O 1
ATOM 746 N N . VAL A 1 93 ? -18.566 1.728 21.181 1.00 98.38 93 VAL A N 1
ATOM 747 C CA . VAL A 1 93 ? -19.589 1.331 22.161 1.00 98.38 93 VAL A CA 1
ATOM 748 C C . VAL A 1 93 ? -20.535 0.292 21.575 1.00 98.38 93 VAL A C 1
ATOM 750 O O . VAL A 1 93 ? -20.872 -0.679 22.258 1.00 98.38 93 VAL A O 1
ATOM 753 N N . GLY A 1 94 ? -20.967 0.488 20.327 1.00 98.06 94 GLY A N 1
ATOM 754 C CA . GLY A 1 94 ? -21.941 -0.385 19.678 1.00 98.06 94 GLY A CA 1
ATOM 755 C C . GLY A 1 94 ? -21.452 -1.817 19.544 1.00 98.06 94 GLY A C 1
ATOM 756 O O . GLY A 1 94 ? -22.181 -2.736 19.906 1.00 98.06 94 GLY A O 1
ATOM 757 N N . LEU A 1 95 ? -20.202 -2.023 19.130 1.00 98.56 95 LEU A N 1
ATOM 758 C CA . LEU A 1 95 ? -19.632 -3.360 18.957 1.00 98.56 95 LEU A CA 1
ATOM 759 C C . LEU A 1 95 ? -19.504 -4.126 20.286 1.00 98.56 95 LEU A C 1
ATOM 761 O O . LEU A 1 95 ? -19.690 -5.342 20.325 1.00 98.56 95 LEU A O 1
ATOM 765 N N . VAL A 1 96 ? -19.273 -3.418 21.396 1.00 98.50 96 VAL A N 1
ATOM 766 C CA . VAL A 1 96 ? -19.267 -4.005 22.747 1.00 98.50 96 VAL A CA 1
ATOM 767 C C . VAL A 1 96 ? -20.687 -4.317 23.225 1.00 98.50 96 VAL A C 1
ATOM 769 O O . VAL A 1 96 ? -20.920 -5.356 23.852 1.00 98.50 96 VAL A O 1
ATOM 772 N N . GLN A 1 97 ? -21.659 -3.445 22.938 1.00 98.19 97 GLN A N 1
ATOM 773 C CA . GLN A 1 97 ? -23.067 -3.679 23.278 1.00 98.19 97 GLN A CA 1
ATOM 774 C C . GLN A 1 97 ? -23.653 -4.861 22.499 1.00 98.19 97 GLN A C 1
ATOM 776 O O . GLN A 1 97 ? -24.342 -5.681 23.103 1.00 98.19 97 GLN A O 1
ATOM 781 N N . ALA A 1 98 ? -23.332 -4.976 21.211 1.00 97.56 98 ALA A N 1
ATOM 782 C CA . ALA A 1 98 ? -23.763 -6.065 20.340 1.00 97.56 98 ALA A CA 1
ATOM 783 C C . ALA A 1 98 ? -23.059 -7.404 20.637 1.00 97.56 98 ALA A C 1
ATOM 785 O O . ALA A 1 98 ? -23.507 -8.446 20.166 1.00 97.56 98 ALA A O 1
ATOM 786 N N . GLY A 1 99 ? -21.992 -7.389 21.445 1.00 97.25 99 GLY A N 1
ATOM 787 C CA . GLY A 1 99 ? -21.298 -8.592 21.907 1.00 97.25 99 GLY A CA 1
ATOM 788 C C . GLY A 1 99 ? -20.180 -9.092 20.990 1.00 97.25 99 GLY A C 1
ATOM 789 O O . GLY A 1 99 ? -19.684 -10.187 21.224 1.00 97.25 99 GLY A O 1
ATOM 790 N N . HIS A 1 100 ? -19.761 -8.304 19.994 1.00 97.94 100 HIS A N 1
ATOM 791 C CA . HIS A 1 100 ? -18.629 -8.649 19.118 1.00 97.94 100 HIS A CA 1
ATOM 792 C C . HIS A 1 100 ? -17.279 -8.481 19.821 1.00 97.94 100 HIS A C 1
ATOM 794 O O . HIS A 1 100 ? -16.336 -9.200 19.524 1.00 97.94 100 HIS A O 1
ATOM 800 N N . PHE A 1 101 ? -17.199 -7.564 20.789 1.00 98.50 101 PHE A N 1
ATOM 801 C CA . PHE A 1 101 ? -16.016 -7.362 21.626 1.00 98.50 101 PHE A CA 1
ATOM 802 C C . PHE A 1 101 ? -16.390 -7.389 23.107 1.00 98.50 101 PHE A C 1
ATOM 804 O O . PHE A 1 101 ? -17.447 -6.897 23.522 1.00 98.50 101 PHE A O 1
ATOM 811 N N . GLU A 1 102 ? -15.499 -7.932 23.935 1.00 98.19 102 GLU A N 1
ATOM 812 C CA . GLU A 1 102 ? -15.699 -7.977 25.381 1.00 98.19 102 GLU A CA 1
ATOM 813 C C . GLU A 1 102 ? -15.569 -6.584 25.993 1.00 98.19 102 GLU A C 1
ATOM 815 O O . GLU A 1 102 ? -16.381 -6.201 26.845 1.00 98.19 102 GLU A O 1
ATOM 820 N N . ARG A 1 103 ? -14.555 -5.833 25.545 1.00 98.44 103 ARG A N 1
ATOM 821 C CA . ARG A 1 103 ? -14.235 -4.483 26.016 1.00 98.44 103 ARG A CA 1
ATOM 822 C C . ARG A 1 103 ? -13.763 -3.587 24.882 1.00 98.44 103 ARG A C 1
ATOM 824 O O . ARG A 1 103 ? -13.263 -4.071 23.868 1.00 98.44 103 ARG A O 1
ATOM 831 N N . SER A 1 104 ? -13.850 -2.279 25.101 1.00 98.50 104 SER A N 1
ATOM 832 C CA . SER A 1 104 ? -13.223 -1.304 24.213 1.00 98.50 104 SER A CA 1
ATOM 833 C C . SER A 1 104 ? -12.567 -0.134 24.942 1.00 98.50 104 SER A C 1
ATOM 835 O O . SER A 1 104 ? -12.951 0.233 26.056 1.00 98.50 104 SER A O 1
ATOM 837 N N . LEU A 1 105 ? -11.564 0.451 24.292 1.00 98.44 105 LEU A N 1
ATOM 838 C CA . LEU A 1 105 ? -10.923 1.702 24.674 1.00 98.44 105 LEU A CA 1
ATOM 839 C C . LEU A 1 105 ? -11.137 2.726 23.555 1.00 98.44 105 LEU A C 1
ATOM 841 O O . LEU A 1 105 ? -10.537 2.624 22.488 1.00 98.44 105 LEU A O 1
ATOM 845 N N . CYS A 1 106 ? -11.997 3.707 23.811 1.00 98.50 106 CYS A N 1
ATOM 846 C CA . CYS A 1 106 ? -12.384 4.743 22.857 1.00 98.50 106 CYS A CA 1
ATOM 847 C C . CYS A 1 106 ? -11.541 6.010 23.046 1.00 98.50 106 CYS A C 1
ATOM 849 O O . CYS A 1 106 ? -11.729 6.738 24.026 1.00 98.50 106 CYS A O 1
ATOM 851 N N . PHE A 1 107 ? -10.653 6.314 22.102 1.00 98.44 107 PHE A N 1
ATOM 852 C CA . PHE A 1 107 ? -9.900 7.567 22.051 1.00 98.44 107 PHE A CA 1
ATOM 853 C C . PHE A 1 107 ? -10.663 8.621 21.251 1.00 98.44 107 PHE A C 1
ATOM 855 O O . PHE A 1 107 ? -11.039 8.406 20.100 1.00 98.44 107 PHE A O 1
ATOM 862 N N . GLU A 1 108 ? -10.863 9.794 21.852 1.00 96.94 108 GLU A N 1
ATOM 863 C CA . GLU A 1 108 ? -11.558 10.910 21.211 1.00 96.94 108 GLU A CA 1
ATOM 864 C C . GLU A 1 108 ? -11.026 12.253 21.733 1.00 96.94 108 GLU A C 1
ATOM 866 O O . GLU A 1 108 ? -11.135 12.584 22.920 1.00 96.94 108 GLU A O 1
ATOM 871 N N . GLN A 1 109 ? -10.466 13.072 20.842 1.00 95.00 109 GLN A N 1
ATOM 872 C CA . GLN A 1 109 ? -9.803 14.331 21.201 1.00 95.00 109 GLN A CA 1
ATOM 873 C C . GLN A 1 109 ? -10.777 15.430 21.662 1.00 95.00 109 GLN A C 1
ATOM 875 O O . GLN A 1 109 ? -10.463 16.233 22.554 1.00 95.00 109 GLN A O 1
ATOM 880 N N . ARG A 1 110 ? -12.009 15.461 21.142 1.00 94.81 110 ARG A N 1
ATOM 881 C CA . ARG A 1 110 ? -12.995 16.511 21.425 1.00 94.81 110 ARG A CA 1
ATOM 882 C C . ARG A 1 110 ? -13.743 16.218 22.720 1.00 94.81 110 ARG A C 1
ATOM 884 O O . ARG A 1 110 ? -14.489 15.251 22.851 1.00 94.81 110 ARG A O 1
ATOM 891 N N . ARG A 1 111 ? -13.656 17.145 23.680 1.00 95.50 111 ARG A N 1
ATOM 892 C CA . ARG A 1 111 ? -14.327 17.017 24.990 1.00 95.50 111 ARG A CA 1
ATOM 893 C C . ARG A 1 111 ? -15.839 16.775 24.882 1.00 95.50 111 ARG A C 1
ATOM 895 O O . ARG A 1 111 ? -16.368 15.978 25.649 1.00 95.50 111 ARG A O 1
ATOM 902 N N . LYS A 1 112 ? -16.517 17.449 23.944 1.00 93.88 112 LYS A N 1
ATOM 903 C CA . LYS A 1 112 ? -17.964 17.284 23.708 1.00 93.88 112 LYS A CA 1
ATOM 904 C C . LYS A 1 112 ? -18.306 15.871 23.222 1.00 93.88 112 LYS A C 1
ATOM 906 O O . LYS A 1 112 ? -19.238 15.269 23.736 1.00 93.88 112 LYS A O 1
ATOM 911 N N . ALA A 1 113 ? -17.517 15.323 22.302 1.00 93.62 113 ALA A N 1
ATOM 912 C CA . ALA A 1 113 ? -17.693 13.968 21.790 1.00 93.62 113 ALA A CA 1
ATOM 913 C C . ALA A 1 113 ? -17.503 12.924 22.909 1.00 93.62 113 ALA A C 1
ATOM 915 O O . ALA A 1 113 ? -18.389 12.113 23.155 1.00 93.62 113 ALA A O 1
ATOM 916 N N . ARG A 1 114 ? -16.473 13.077 23.757 1.00 96.69 114 ARG A N 1
ATOM 917 C CA . ARG A 1 114 ? -16.318 12.247 24.971 1.00 96.69 114 ARG A CA 1
ATOM 918 C C . ARG A 1 114 ? -17.498 12.333 25.951 1.00 96.69 114 ARG A C 1
ATOM 920 O O . ARG A 1 114 ? -17.727 11.401 26.718 1.00 96.69 114 ARG A O 1
ATOM 927 N N . GLN A 1 115 ? -18.208 13.460 26.029 1.00 96.19 115 GLN A N 1
ATOM 928 C CA . GLN A 1 115 ? -19.415 13.572 26.863 1.00 96.19 115 GLN A CA 1
ATOM 929 C C . GLN A 1 115 ? -20.589 12.801 26.254 1.00 96.19 115 GLN A C 1
ATOM 931 O O . GLN A 1 115 ? -21.324 12.154 26.997 1.00 96.19 115 GLN A O 1
ATOM 936 N N . ILE A 1 116 ? -20.720 12.830 24.926 1.00 95.75 116 ILE A N 1
ATOM 937 C CA . ILE A 1 116 ? -21.704 12.037 24.182 1.00 95.75 116 ILE A CA 1
ATOM 938 C C . ILE A 1 116 ? -21.422 10.548 24.391 1.00 95.75 116 ILE A C 1
ATOM 940 O O . ILE A 1 116 ? -22.309 9.858 24.880 1.00 95.75 116 ILE A O 1
ATOM 944 N N . ILE A 1 117 ? -20.177 10.086 24.205 1.00 97.00 117 ILE A N 1
ATOM 945 C CA . ILE A 1 117 ? -19.799 8.681 24.447 1.00 97.00 117 ILE A CA 1
ATOM 946 C C . ILE A 1 117 ? -20.217 8.240 25.858 1.00 97.00 117 ILE A C 1
ATOM 948 O O . ILE A 1 117 ? -20.873 7.215 25.999 1.00 97.00 117 ILE A O 1
ATOM 952 N N . ARG A 1 118 ? -19.960 9.035 26.914 1.00 97.38 118 ARG A N 1
ATOM 953 C CA . ARG A 1 118 ? -20.403 8.708 28.293 1.00 97.38 118 ARG A CA 1
ATOM 954 C C . ARG A 1 118 ? -21.916 8.503 28.421 1.00 97.38 118 ARG A C 1
ATOM 956 O O . ARG A 1 118 ? -22.351 7.630 29.177 1.00 97.38 118 ARG A O 1
ATOM 963 N N . LYS A 1 119 ? -22.717 9.313 27.724 1.00 96.94 119 LYS A N 1
ATOM 964 C CA . LYS A 1 119 ? -24.174 9.135 27.661 1.00 96.94 119 LYS A CA 1
ATOM 965 C C . LYS A 1 119 ? -24.517 7.861 26.881 1.00 96.94 119 LYS A C 1
ATOM 967 O O . LYS A 1 119 ? -25.336 7.079 27.361 1.00 96.94 119 LYS A O 1
ATOM 972 N N . THR A 1 120 ? -23.836 7.599 25.765 1.00 97.00 120 THR A N 1
ATOM 973 C CA . THR A 1 120 ? -24.006 6.391 24.943 1.00 97.00 120 THR A CA 1
ATOM 974 C C . THR A 1 120 ? -23.736 5.128 25.764 1.00 97.00 120 THR A C 1
ATOM 976 O O . THR A 1 120 ? -24.556 4.211 25.744 1.00 97.00 120 THR A O 1
ATOM 979 N N . LEU A 1 121 ? -22.673 5.112 26.584 1.00 97.31 121 LEU A N 1
ATOM 980 C CA . LEU A 1 121 ? -22.358 4.013 27.511 1.00 97.31 121 LEU A CA 1
ATOM 981 C C . LEU A 1 121 ? -23.502 3.724 28.483 1.00 97.31 121 LEU A C 1
ATOM 983 O O . LEU A 1 121 ? -23.776 2.568 28.803 1.00 97.31 121 LEU A O 1
ATOM 987 N N . HIS A 1 122 ? -24.132 4.783 29.000 1.00 96.62 122 HIS A N 1
ATOM 988 C CA . HIS A 1 122 ? -25.221 4.659 29.959 1.00 96.62 122 HIS A CA 1
ATOM 989 C C . HIS A 1 122 ? -26.456 4.031 29.336 1.00 96.62 122 HIS A C 1
ATOM 991 O O . HIS A 1 122 ? -26.984 3.066 29.880 1.00 96.62 122 HIS A O 1
ATOM 997 N N . VAL A 1 123 ? -26.890 4.592 28.208 1.00 96.56 123 VAL A N 1
ATOM 998 C CA . VAL A 1 123 ? -28.119 4.195 27.519 1.00 96.56 123 VAL A CA 1
ATOM 999 C C . VAL A 1 123 ? -28.021 2.761 26.995 1.00 96.56 123 VAL A C 1
ATOM 1001 O O . VAL A 1 123 ? -29.028 2.064 26.954 1.00 96.56 123 VAL A O 1
ATOM 1004 N N . ASN A 1 124 ? -26.809 2.309 26.667 1.00 97.88 124 ASN A N 1
ATOM 1005 C CA . ASN A 1 124 ? -26.539 0.974 26.137 1.00 97.88 124 ASN A CA 1
ATOM 1006 C C . ASN A 1 124 ? -26.040 -0.037 27.186 1.00 97.88 124 ASN A C 1
ATOM 1008 O O . ASN A 1 124 ? -25.728 -1.170 26.838 1.00 97.88 124 ASN A O 1
ATOM 1012 N N . GLY A 1 125 ? -25.951 0.341 28.468 1.00 97.06 125 GLY A N 1
ATOM 1013 C CA . GLY A 1 125 ? -25.637 -0.595 29.556 1.00 97.06 125 GLY A CA 1
ATOM 1014 C C . GLY A 1 125 ? -24.207 -1.159 29.567 1.00 97.06 125 GLY A C 1
ATOM 1015 O O . GLY A 1 125 ? -23.973 -2.207 30.161 1.00 97.06 125 GLY A O 1
ATOM 1016 N N . VAL A 1 126 ? -23.234 -0.478 28.950 1.00 97.88 126 VAL A N 1
ATOM 1017 C CA . VAL A 1 126 ? -21.849 -0.984 28.784 1.00 97.88 126 VAL A CA 1
ATOM 1018 C C . VAL A 1 126 ? -20.780 -0.167 29.517 1.00 97.88 126 VAL A C 1
ATOM 1020 O O . VAL A 1 126 ? -19.589 -0.306 29.252 1.00 97.88 126 VAL A O 1
ATOM 1023 N N . ARG A 1 127 ? -21.180 0.653 30.499 1.00 96.44 127 ARG A N 1
ATOM 1024 C CA . ARG A 1 127 ? -20.278 1.522 31.288 1.00 96.44 127 ARG A CA 1
ATOM 1025 C C . ARG A 1 127 ? -19.052 0.818 31.883 1.00 96.44 127 ARG A C 1
ATOM 1027 O O . ARG A 1 127 ? -18.009 1.442 31.988 1.00 96.44 127 ARG A O 1
ATOM 1034 N N . ASN A 1 128 ? -19.176 -0.453 32.265 1.00 96.50 128 ASN A N 1
ATOM 1035 C CA . ASN A 1 128 ? -18.090 -1.216 32.894 1.00 96.50 128 ASN A CA 1
ATOM 1036 C C . ASN A 1 128 ? -17.193 -1.950 31.882 1.00 96.50 128 ASN A C 1
ATOM 1038 O O . ASN A 1 128 ? -16.248 -2.624 32.284 1.00 96.50 128 ASN A O 1
ATOM 1042 N N . ARG A 1 129 ? -17.519 -1.877 30.587 1.00 97.94 129 ARG A N 1
ATOM 1043 C CA . ARG A 1 129 ? -16.813 -2.587 29.510 1.00 97.94 129 ARG A CA 1
ATOM 1044 C C . ARG A 1 129 ? -16.131 -1.644 28.519 1.00 97.94 129 ARG A C 1
ATOM 1046 O O . ARG A 1 129 ? -15.303 -2.102 27.744 1.00 97.94 129 ARG A O 1
ATOM 1053 N N . VAL A 1 130 ? -16.443 -0.349 28.561 1.00 98.38 130 VAL A N 1
ATOM 1054 C CA . VAL A 1 130 ? -15.872 0.651 27.654 1.00 98.38 130 VAL A CA 1
ATOM 1055 C C . VAL A 1 130 ? -15.194 1.764 28.443 1.00 98.38 130 VAL A C 1
ATOM 1057 O O . VAL A 1 130 ? -15.833 2.439 29.254 1.00 98.38 130 VAL A O 1
ATOM 1060 N N . GLU A 1 131 ? -13.911 1.979 28.176 1.00 97.81 131 GLU A N 1
ATOM 1061 C CA . GLU A 1 131 ? -13.117 3.079 28.724 1.00 97.81 131 GLU A CA 1
ATOM 1062 C C . GLU A 1 131 ? -12.989 4.205 27.688 1.00 97.81 131 GLU A C 1
ATOM 1064 O O . GLU A 1 131 ? -12.953 3.963 26.484 1.00 97.81 131 GLU A O 1
ATOM 1069 N N . ILE A 1 132 ? -12.940 5.457 28.150 1.00 98.31 132 ILE A N 1
ATOM 1070 C CA . ILE A 1 132 ? -12.828 6.633 27.279 1.00 98.31 132 ILE A CA 1
ATOM 1071 C C . ILE A 1 132 ? -11.500 7.324 27.561 1.00 98.31 132 ILE A C 1
ATOM 1073 O O . ILE A 1 132 ? -11.301 7.870 28.649 1.00 98.31 132 ILE A O 1
ATOM 1077 N N . ALA A 1 133 ? -10.641 7.372 26.551 1.00 97.38 133 ALA A N 1
ATOM 1078 C CA . ALA A 1 133 ? -9.377 8.086 26.563 1.00 97.38 133 ALA A CA 1
ATOM 1079 C C . ALA A 1 133 ? -9.486 9.437 25.835 1.00 97.38 133 ALA A C 1
ATOM 1081 O O . ALA A 1 133 ? -10.458 9.739 25.135 1.00 97.38 133 ALA A O 1
ATOM 1082 N N . ALA A 1 134 ? -8.494 10.300 26.056 1.00 95.88 134 ALA A N 1
ATOM 1083 C CA . ALA A 1 134 ? -8.360 11.563 25.337 1.00 95.88 134 ALA A CA 1
ATOM 1084 C C . ALA A 1 134 ? -7.774 11.322 23.930 1.00 95.88 134 ALA A C 1
ATOM 1086 O O . ALA A 1 134 ? -8.098 10.333 23.281 1.00 95.88 134 ALA A O 1
ATOM 1087 N N . THR A 1 135 ? -6.950 12.241 23.431 1.00 94.50 135 THR A N 1
ATOM 1088 C CA . THR A 1 135 ? -6.328 12.129 22.109 1.00 94.50 135 THR A CA 1
ATOM 1089 C C . THR A 1 135 ? -5.453 10.877 22.000 1.00 94.50 135 THR A C 1
ATOM 1091 O O . THR A 1 135 ? -4.657 10.585 22.896 1.00 94.50 135 THR A O 1
ATOM 1094 N N . ALA A 1 136 ? -5.592 10.168 20.880 1.00 94.25 136 ALA A N 1
ATOM 1095 C CA . ALA A 1 136 ? -4.714 9.077 20.490 1.00 94.25 136 ALA A CA 1
ATOM 1096 C C . ALA A 1 136 ? -3.359 9.644 20.042 1.00 94.25 136 ALA A C 1
ATOM 1098 O O . ALA A 1 136 ? -3.267 10.312 19.015 1.00 94.25 136 ALA A O 1
ATOM 1099 N N . THR A 1 137 ? -2.319 9.411 20.833 1.00 94.00 137 THR A N 1
ATOM 1100 C CA . THR A 1 137 ? -0.921 9.662 20.471 1.00 94.00 137 THR A CA 1
ATOM 1101 C C . THR A 1 137 ? -0.148 8.371 20.684 1.00 94.00 137 THR A C 1
ATOM 1103 O O . THR A 1 137 ? -0.586 7.521 21.458 1.00 94.00 137 THR A O 1
ATOM 1106 N N . ASP A 1 138 ? 1.011 8.220 20.044 1.00 91.88 138 ASP A N 1
ATOM 1107 C CA . ASP A 1 138 ? 1.875 7.054 20.270 1.00 91.88 138 ASP A CA 1
ATOM 1108 C C . ASP A 1 138 ? 2.128 6.830 21.778 1.00 91.88 138 ASP A C 1
ATOM 1110 O O . ASP A 1 138 ? 1.927 5.732 22.296 1.00 91.88 138 ASP A O 1
ATOM 1114 N N . THR A 1 139 ? 2.409 7.902 22.528 1.00 93.81 139 THR A N 1
ATOM 1115 C CA . THR A 1 139 ? 2.586 7.845 23.986 1.00 93.81 139 THR A CA 1
ATOM 1116 C C . THR A 1 139 ? 1.326 7.397 24.730 1.00 93.81 139 THR A C 1
ATOM 1118 O O . THR A 1 139 ? 1.412 6.501 25.569 1.00 93.81 139 THR A O 1
ATOM 1121 N N . SER A 1 140 ? 0.158 7.990 24.446 1.00 95.25 140 SER A N 1
ATOM 1122 C CA . SER A 1 140 ? -1.071 7.662 25.185 1.00 95.25 140 SER A CA 1
ATOM 1123 C C . SER A 1 140 ? -1.572 6.252 24.873 1.00 95.25 140 SER A C 1
ATOM 1125 O O . SER A 1 140 ? -2.108 5.579 25.755 1.00 95.25 140 SER A O 1
ATOM 1127 N N . ILE A 1 141 ? -1.348 5.773 23.647 1.00 96.62 141 ILE A N 1
ATOM 1128 C CA . ILE A 1 141 ? -1.643 4.396 23.253 1.00 96.62 141 ILE A CA 1
ATOM 1129 C C . ILE A 1 141 ? -0.714 3.436 23.990 1.00 96.62 141 ILE A C 1
ATOM 1131 O O . ILE A 1 141 ? -1.204 2.505 24.618 1.00 96.62 141 ILE A O 1
ATOM 1135 N N . ARG A 1 142 ? 0.602 3.670 24.004 1.00 93.25 142 ARG A N 1
ATOM 1136 C CA . ARG A 1 142 ? 1.541 2.809 24.745 1.00 93.25 142 ARG A CA 1
ATOM 1137 C C . ARG A 1 142 ? 1.207 2.742 26.234 1.00 93.25 142 ARG A C 1
ATOM 1139 O O . ARG A 1 142 ? 1.196 1.660 26.816 1.00 93.25 142 ARG A O 1
ATOM 1146 N N . GLU A 1 143 ? 0.883 3.881 26.844 1.00 93.94 143 GLU A N 1
ATOM 1147 C CA . GLU A 1 143 ? 0.544 3.961 28.267 1.00 93.94 143 GLU A CA 1
ATOM 1148 C C . GLU A 1 143 ? -0.743 3.202 28.610 1.00 93.94 143 GLU A C 1
ATOM 1150 O O . GLU A 1 143 ? -0.785 2.495 29.614 1.00 93.94 143 GLU A O 1
ATOM 1155 N N . LEU A 1 144 ? -1.792 3.324 27.792 1.00 94.75 144 LEU A N 1
ATOM 1156 C CA . LEU A 1 144 ? -3.112 2.757 28.097 1.00 94.75 144 LEU A CA 1
ATOM 1157 C C . LEU A 1 144 ? -3.346 1.367 27.495 1.00 94.75 144 LEU A C 1
ATOM 1159 O O . LEU A 1 144 ? -4.203 0.632 27.986 1.00 94.75 144 LEU A O 1
ATOM 1163 N N . VAL A 1 145 ? -2.604 1.006 26.448 1.00 94.38 145 VAL A N 1
ATOM 1164 C CA . VAL A 1 145 ? -2.762 -0.251 25.707 1.00 94.38 145 VAL A CA 1
ATOM 1165 C C . VAL A 1 145 ? -1.605 -1.199 26.001 1.00 94.38 145 VAL A C 1
ATOM 1167 O O . VAL A 1 145 ? -1.848 -2.251 26.591 1.00 94.38 145 VAL A O 1
ATOM 1170 N N . SER A 1 146 ? -0.358 -0.830 25.676 1.00 89.06 146 SER A N 1
ATOM 1171 C CA . SER A 1 146 ? 0.802 -1.734 25.813 1.00 89.06 146 SER A CA 1
ATOM 1172 C C . SER A 1 146 ? 1.068 -2.164 27.261 1.00 89.06 146 SER A C 1
ATOM 1174 O O . SER A 1 146 ? 1.599 -3.248 27.491 1.00 89.06 146 SER A O 1
ATOM 1176 N N . THR A 1 147 ? 0.680 -1.356 28.255 1.00 87.44 147 THR A N 1
ATOM 1177 C CA . THR A 1 147 ? 0.825 -1.722 29.679 1.00 87.44 147 THR A CA 1
ATOM 1178 C C . THR A 1 147 ? -0.268 -2.663 30.195 1.00 87.44 147 THR A C 1
ATOM 1180 O O . THR A 1 147 ? -0.085 -3.291 31.238 1.00 87.44 147 THR A O 1
ATOM 1183 N N . ARG A 1 148 ? -1.412 -2.759 29.499 1.00 93.19 148 ARG A N 1
ATOM 1184 C CA . ARG A 1 148 ? -2.625 -3.436 29.996 1.00 93.19 148 ARG A CA 1
ATOM 1185 C C . ARG A 1 148 ? -3.009 -4.675 29.197 1.00 93.19 148 ARG A C 1
ATOM 1187 O O . ARG A 1 148 ? -3.630 -5.577 29.755 1.00 93.19 148 ARG A O 1
ATOM 1194 N N . TYR A 1 149 ? -2.665 -4.718 27.914 1.00 96.06 149 TYR A N 1
ATOM 1195 C CA . TYR A 1 149 ? -3.140 -5.735 26.982 1.00 96.06 149 TYR A CA 1
ATOM 1196 C C . TYR A 1 149 ? -2.000 -6.304 26.145 1.00 96.06 149 TYR A C 1
ATOM 1198 O O . TYR A 1 149 ? -0.990 -5.647 25.900 1.00 96.06 149 TYR A O 1
ATOM 1206 N N . GLN A 1 150 ? -2.176 -7.541 25.687 1.00 95.56 150 GLN A N 1
ATOM 1207 C CA . GLN A 1 150 ? -1.235 -8.184 24.780 1.00 95.56 150 GLN A CA 1
ATOM 1208 C C . GLN A 1 150 ? -1.670 -7.961 23.325 1.00 95.56 150 GLN A C 1
ATOM 1210 O O . GLN A 1 150 ? -2.863 -8.077 23.043 1.00 95.56 150 GLN A O 1
ATOM 1215 N N . PRO A 1 151 ? -0.743 -7.717 22.376 1.00 96.44 151 PRO A N 1
ATOM 1216 C CA . PRO A 1 151 ? -1.093 -7.459 20.978 1.00 96.44 151 PRO A CA 1
ATOM 1217 C C . PRO A 1 151 ? -2.022 -8.500 20.340 1.00 96.44 151 PRO A C 1
ATOM 1219 O O . PRO A 1 151 ? -2.924 -8.150 19.590 1.00 96.44 151 PRO A O 1
ATOM 1222 N N . GLN A 1 152 ? -1.873 -9.790 20.656 1.00 96.31 152 GLN A N 1
ATOM 1223 C CA . GLN A 1 152 ? -2.736 -10.830 20.085 1.00 96.31 152 GLN A CA 1
ATOM 1224 C C . GLN A 1 152 ? -4.225 -10.703 20.439 1.00 96.31 152 GLN A C 1
ATOM 1226 O O . GLN A 1 152 ? -5.036 -11.308 19.739 1.00 96.31 152 GLN A O 1
ATOM 1231 N N . ASP A 1 153 ? -4.578 -9.928 21.461 1.00 97.81 153 ASP A N 1
ATOM 1232 C CA . ASP A 1 153 ? -5.955 -9.753 21.932 1.00 97.81 153 ASP A CA 1
ATOM 1233 C C . ASP A 1 153 ? -6.611 -8.476 21.378 1.00 97.81 153 ASP A C 1
ATOM 1235 O O . ASP A 1 153 ? -7.785 -8.212 21.642 1.00 97.81 153 ASP A O 1
ATOM 1239 N N . LEU A 1 154 ? -5.855 -7.678 20.615 1.00 98.62 154 LEU A N 1
ATOM 1240 C CA . LEU A 1 154 ? -6.252 -6.345 20.182 1.00 98.62 154 LEU A CA 1
ATOM 1241 C C . LEU A 1 154 ? -6.781 -6.331 18.747 1.00 98.62 154 LEU A C 1
ATOM 1243 O O . LEU A 1 154 ? -6.177 -6.902 17.832 1.00 98.62 154 LEU A O 1
ATOM 1247 N N . PHE A 1 155 ? -7.863 -5.585 18.560 1.00 98.75 155 PHE A N 1
ATOM 1248 C CA . PHE A 1 155 ? -8.324 -5.076 17.276 1.00 98.75 155 PHE A CA 1
ATOM 1249 C C . PHE A 1 155 ? -8.281 -3.551 17.317 1.00 98.75 155 PHE A C 1
ATOM 1251 O O . PHE A 1 155 ? -8.913 -2.943 18.176 1.00 98.75 155 PHE A O 1
ATOM 1258 N N . PHE A 1 156 ? -7.562 -2.924 16.398 1.00 98.75 156 PHE A N 1
ATOM 1259 C CA . PHE A 1 156 ? -7.514 -1.476 16.254 1.00 98.75 156 PHE A CA 1
ATOM 1260 C C . PHE A 1 156 ? -8.494 -1.029 15.172 1.00 98.75 156 PHE A C 1
ATOM 1262 O O . PHE A 1 156 ? -8.374 -1.445 14.025 1.00 98.75 156 PHE A O 1
ATOM 1269 N N . LEU A 1 157 ? -9.432 -0.157 15.524 1.00 98.62 157 LEU A N 1
ATOM 1270 C CA . LEU A 1 157 ? -10.223 0.618 14.574 1.00 98.62 157 LEU A CA 1
ATOM 1271 C C . LEU A 1 157 ? -9.640 2.030 14.523 1.00 98.62 157 LEU A C 1
ATOM 1273 O O . LEU A 1 157 ? -9.452 2.640 15.574 1.00 98.62 157 LEU A O 1
ATOM 1277 N N . ILE A 1 158 ? -9.301 2.527 13.335 1.00 97.94 158 ILE A N 1
ATOM 1278 C CA . ILE A 1 158 ? -8.590 3.800 13.183 1.00 97.94 158 ILE A CA 1
ATOM 1279 C C . ILE A 1 158 ? -9.277 4.664 12.128 1.00 97.94 158 ILE A C 1
ATOM 1281 O O . ILE A 1 158 ? -9.156 4.396 10.937 1.00 97.94 158 ILE A O 1
ATOM 1285 N N . ASP A 1 159 ? -9.935 5.723 12.588 1.00 94.44 159 ASP A N 1
ATOM 1286 C CA . ASP A 1 159 ? -10.520 6.796 11.780 1.00 94.44 159 ASP A CA 1
ATOM 1287 C C . ASP A 1 159 ? -10.190 8.140 12.456 1.00 94.44 159 ASP A C 1
ATOM 1289 O O . ASP A 1 159 ? -10.908 8.642 13.317 1.00 94.44 159 ASP A O 1
ATOM 1293 N N . ILE A 1 160 ? -9.019 8.698 12.138 1.00 92.75 160 ILE A N 1
ATOM 1294 C CA . ILE A 1 160 ? -8.502 9.915 12.789 1.00 92.75 160 ILE A CA 1
ATOM 1295 C C . ILE A 1 160 ? -8.193 11.039 11.797 1.00 92.75 160 ILE A C 1
ATOM 1297 O O . ILE A 1 160 ? -7.354 11.901 12.075 1.00 92.75 160 ILE A O 1
ATOM 1301 N N . GLU A 1 161 ? -8.907 11.057 10.668 1.00 86.25 161 GLU A N 1
ATOM 1302 C CA . GLU A 1 161 ? -8.968 12.188 9.731 1.00 86.25 161 GLU A CA 1
ATOM 1303 C C . GLU A 1 161 ? -7.585 12.644 9.211 1.00 86.25 161 GLU A C 1
ATOM 1305 O O . GLU A 1 161 ? -7.284 13.840 9.122 1.00 86.25 161 GLU A O 1
ATOM 1310 N N . GLY A 1 162 ? -6.713 11.684 8.888 1.00 83.69 162 GLY A N 1
ATOM 1311 C CA . GLY A 1 162 ? -5.379 11.899 8.322 1.00 83.69 162 GLY A CA 1
ATOM 1312 C C . GLY A 1 162 ? -4.229 11.676 9.301 1.00 83.69 162 GLY A C 1
ATOM 1313 O O . GLY A 1 162 ? -3.095 11.524 8.850 1.00 83.69 162 GLY A O 1
ATOM 1314 N N . GLY A 1 163 ? -4.498 11.624 10.611 1.00 86.56 163 GLY A N 1
ATOM 1315 C CA . GLY A 1 163 ? -3.477 11.349 11.629 1.00 86.56 163 GLY A CA 1
ATOM 1316 C C . GLY A 1 163 ? -2.932 9.915 11.601 1.00 86.56 163 GLY A C 1
ATOM 1317 O O . GLY A 1 163 ? -1.916 9.628 12.239 1.00 86.56 163 GLY A O 1
ATOM 1318 N N . GLU A 1 164 ? -3.585 9.003 10.872 1.00 91.44 164 GLU A N 1
ATOM 1319 C CA . GLU A 1 164 ? -3.173 7.604 10.759 1.00 91.44 164 GLU A CA 1
ATOM 1320 C C . GLU A 1 164 ? -1.781 7.475 10.139 1.00 91.44 164 GLU A C 1
ATOM 1322 O O . GLU A 1 164 ? -1.016 6.590 10.514 1.00 91.44 164 GLU A O 1
ATOM 1327 N N . PHE A 1 165 ? -1.407 8.396 9.249 1.00 89.62 165 PHE A N 1
ATOM 1328 C CA . PHE A 1 165 ? -0.111 8.365 8.587 1.00 89.62 165 PHE A CA 1
ATOM 1329 C C . PHE A 1 165 ? 1.038 8.810 9.493 1.00 89.62 165 PHE A C 1
ATOM 1331 O O . PHE A 1 165 ? 2.182 8.451 9.241 1.00 89.62 165 PHE A O 1
ATOM 1338 N N . GLU A 1 166 ? 0.799 9.612 10.520 1.00 89.50 166 GLU A N 1
ATOM 1339 C CA . GLU A 1 166 ? 1.840 9.955 11.490 1.00 89.50 166 GLU A CA 1
ATOM 1340 C C . GLU A 1 166 ? 1.934 8.902 12.595 1.00 89.50 166 GLU A C 1
ATOM 1342 O O . GLU A 1 166 ? 3.030 8.614 13.071 1.00 89.50 166 GLU A O 1
ATOM 1347 N N . LEU A 1 167 ? 0.800 8.313 12.984 1.00 92.69 167 LEU A N 1
ATOM 1348 C CA . LEU A 1 167 ? 0.736 7.328 14.060 1.00 92.69 167 LEU A CA 1
ATOM 1349 C C . LEU A 1 167 ? 1.268 5.949 13.642 1.00 92.69 167 LEU A C 1
ATOM 1351 O O . LEU A 1 167 ? 2.002 5.313 14.395 1.00 92.69 167 LEU A O 1
ATOM 1355 N N . LEU A 1 168 ? 0.883 5.468 12.458 1.00 95.06 168 LEU A N 1
ATOM 1356 C CA . LEU A 1 168 ? 1.169 4.106 12.005 1.00 95.06 168 LEU A CA 1
ATOM 1357 C C . LEU A 1 168 ? 2.536 4.024 11.318 1.00 95.06 168 LEU A C 1
ATOM 1359 O O . LEU A 1 168 ? 2.641 3.813 10.107 1.00 95.06 168 LEU A O 1
ATOM 1363 N N . THR A 1 169 ? 3.595 4.217 12.104 1.00 91.75 169 THR A N 1
ATOM 1364 C CA . THR A 1 169 ? 4.972 3.971 11.662 1.00 91.75 169 THR A CA 1
ATOM 1365 C C . THR A 1 169 ? 5.281 2.473 11.633 1.00 91.75 169 THR A C 1
ATOM 1367 O O . THR A 1 169 ? 4.577 1.660 12.242 1.00 91.75 169 THR A O 1
ATOM 1370 N N . PHE A 1 170 ? 6.365 2.088 10.955 1.00 86.50 170 PHE A N 1
ATOM 1371 C CA . PHE A 1 170 ? 6.826 0.700 10.935 1.00 86.50 170 PHE A CA 1
ATOM 1372 C C . PHE A 1 170 ? 7.097 0.154 12.349 1.00 86.50 170 PHE A C 1
ATOM 1374 O O . PHE A 1 170 ? 6.800 -1.008 12.635 1.00 86.50 170 PHE A O 1
ATOM 1381 N N . GLU A 1 171 ? 7.622 0.981 13.254 1.00 91.94 171 GLU A N 1
ATOM 1382 C CA . GLU A 1 171 ? 7.884 0.625 14.652 1.00 91.94 171 GLU A CA 1
ATOM 1383 C C . GLU A 1 171 ? 6.585 0.354 15.415 1.00 91.94 171 GLU A C 1
ATOM 1385 O O . GLU A 1 171 ? 6.476 -0.675 16.087 1.00 91.94 171 GLU A O 1
ATOM 1390 N N . PHE A 1 172 ? 5.585 1.232 15.268 1.00 95.31 172 PHE A N 1
ATOM 1391 C CA . PHE A 1 172 ? 4.269 1.054 15.884 1.00 95.31 172 PHE A CA 1
ATOM 1392 C C . PHE A 1 172 ? 3.608 -0.240 15.392 1.00 95.31 172 PHE A C 1
ATOM 1394 O O . PHE A 1 172 ? 3.196 -1.094 16.180 1.00 95.31 172 PHE A O 1
ATOM 1401 N N . LEU A 1 173 ? 3.579 -0.436 14.073 1.00 95.75 173 LEU A N 1
ATOM 1402 C CA . LEU A 1 173 ? 3.044 -1.645 13.451 1.00 95.75 173 LEU A CA 1
ATOM 1403 C C . LEU A 1 173 ? 3.803 -2.911 13.888 1.00 95.75 173 LEU A C 1
ATOM 1405 O O . LEU A 1 173 ? 3.192 -3.962 14.086 1.00 95.75 173 LEU A O 1
ATOM 1409 N N . SER A 1 174 ? 5.122 -2.824 14.082 1.00 91.88 174 SER A N 1
ATOM 1410 C CA . SER A 1 174 ? 5.962 -3.949 14.518 1.00 91.88 174 SER A CA 1
ATOM 1411 C C . SER A 1 174 ? 5.680 -4.384 15.953 1.00 91.88 174 SER A C 1
ATOM 1413 O O . SER A 1 174 ? 5.666 -5.587 16.238 1.00 91.88 174 SER A O 1
ATOM 1415 N N . GLU A 1 175 ? 5.450 -3.433 16.857 1.00 94.56 175 GLU A N 1
ATOM 1416 C CA . GLU A 1 175 ? 5.063 -3.712 18.244 1.00 94.56 175 GLU A CA 1
ATOM 1417 C C . GLU A 1 175 ? 3.716 -4.434 18.307 1.00 94.56 175 GLU A C 1
ATOM 1419 O O . GLU A 1 175 ? 3.572 -5.453 18.985 1.00 94.56 175 GLU A O 1
ATOM 1424 N N . PHE A 1 176 ? 2.750 -3.961 17.524 1.00 96.94 176 PHE A N 1
ATOM 1425 C CA . PHE A 1 176 ? 1.394 -4.494 17.495 1.00 96.94 176 PHE A CA 1
ATOM 1426 C C . PHE A 1 176 ? 1.167 -5.528 16.379 1.00 96.94 176 PHE A C 1
ATOM 1428 O O . PHE A 1 176 ? 0.034 -5.794 15.990 1.00 96.94 176 PHE A O 1
ATOM 1435 N N . LYS A 1 177 ? 2.221 -6.193 15.889 1.00 95.19 177 LYS A N 1
ATOM 1436 C CA . LYS A 1 177 ? 2.154 -7.125 14.741 1.00 95.19 177 LYS A CA 1
ATOM 1437 C C . LYS A 1 177 ? 1.245 -8.351 14.905 1.00 95.19 177 LYS A C 1
ATOM 1439 O O . LYS A 1 177 ? 1.007 -9.076 13.946 1.00 95.19 177 LYS A O 1
ATOM 1444 N N . SER A 1 178 ? 0.826 -8.661 16.135 1.00 95.38 178 SER A N 1
ATOM 1445 C CA . SER A 1 178 ? -0.107 -9.771 16.422 1.00 95.38 178 SER A CA 1
ATOM 1446 C C . SER A 1 178 ? -1.562 -9.308 16.582 1.00 95.38 178 SER A C 1
ATOM 1448 O O . SER A 1 178 ? -2.459 -10.152 16.701 1.00 95.38 178 SER A O 1
ATOM 1450 N N . SER A 1 179 ? -1.787 -7.996 16.565 1.00 97.94 179 SER A N 1
ATOM 1451 C CA . SER A 1 179 ? -3.100 -7.359 16.572 1.00 97.94 179 SER A CA 1
ATOM 1452 C C . SER A 1 179 ? -3.737 -7.415 15.185 1.00 97.94 179 SER A C 1
ATOM 1454 O O . SER A 1 179 ? -3.082 -7.735 14.193 1.00 97.94 179 SER A O 1
ATOM 1456 N N . GLU A 1 180 ? -5.022 -7.100 15.125 1.00 98.31 180 GLU A N 1
ATOM 1457 C CA . GLU A 1 180 ? -5.754 -6.858 13.883 1.00 98.31 180 GLU A CA 1
ATOM 1458 C C . GLU A 1 180 ? -6.035 -5.359 13.744 1.00 98.31 180 GLU A C 1
ATOM 1460 O O . GLU A 1 180 ? -6.195 -4.683 14.759 1.00 98.31 180 GLU A O 1
ATOM 1465 N N . PHE A 1 181 ? -6.061 -4.823 12.524 1.00 98.56 181 PHE A N 1
ATOM 1466 C CA . PHE A 1 181 ? -6.323 -3.400 12.291 1.00 98.56 181 PHE A CA 1
ATOM 1467 C C . PHE A 1 181 ? -7.344 -3.201 11.186 1.00 98.56 181 PHE A C 1
ATOM 1469 O O . PHE A 1 181 ? -7.244 -3.834 10.142 1.00 98.56 181 PHE A O 1
ATOM 1476 N N . LEU A 1 182 ? -8.243 -2.248 11.370 1.00 98.19 182 LEU A N 1
ATOM 1477 C CA . LEU A 1 182 ? -9.100 -1.707 10.333 1.00 98.19 182 LEU A CA 1
ATOM 1478 C C . LEU A 1 182 ? -8.926 -0.186 10.313 1.00 98.19 182 LEU A C 1
ATOM 1480 O O . LEU A 1 182 ? -9.244 0.493 11.287 1.00 98.19 182 LEU A O 1
ATOM 1484 N N . ILE A 1 183 ? -8.363 0.328 9.222 1.00 96.75 183 ILE A N 1
ATOM 1485 C CA . ILE A 1 183 ? -7.877 1.710 9.119 1.00 96.75 183 ILE A CA 1
ATOM 1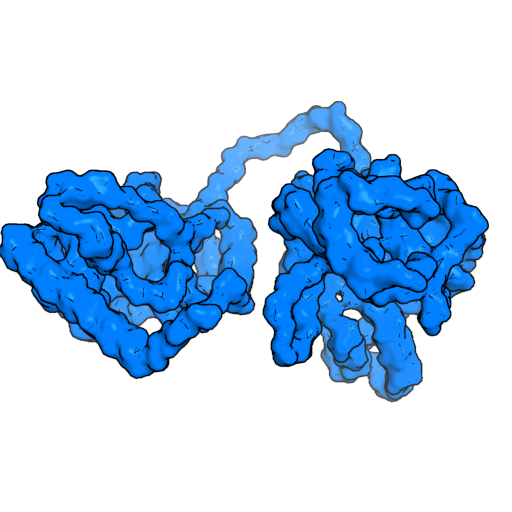486 C C . ILE A 1 183 ? -8.607 2.413 7.977 1.00 96.75 183 ILE A C 1
ATOM 1488 O O . ILE A 1 183 ? -8.513 1.959 6.837 1.00 96.75 183 ILE A O 1
ATOM 1492 N N . GLU A 1 184 ? -9.296 3.519 8.243 1.00 92.62 184 GLU A N 1
ATOM 1493 C CA . GLU A 1 184 ? -9.835 4.375 7.185 1.00 92.62 184 GLU A CA 1
ATOM 1494 C C . GLU A 1 184 ? -8.726 5.250 6.599 1.00 92.62 184 GLU A C 1
ATOM 1496 O O . GLU A 1 184 ? -8.003 5.943 7.316 1.00 92.62 184 GLU A O 1
ATOM 1501 N N . LEU A 1 185 ? -8.571 5.207 5.276 1.00 88.88 185 LEU A N 1
ATOM 1502 C CA . LEU A 1 185 ? -7.514 5.926 4.574 1.00 88.88 185 LEU A CA 1
ATOM 1503 C C . LEU A 1 185 ? -7.998 7.320 4.159 1.00 88.88 185 LEU A C 1
ATOM 1505 O O . LEU A 1 185 ? -8.756 7.464 3.194 1.00 88.88 185 LEU A O 1
ATOM 1509 N N . HIS A 1 186 ? -7.485 8.361 4.818 1.00 83.56 186 HIS A N 1
ATOM 1510 C CA . HIS A 1 186 ? -7.784 9.763 4.516 1.00 83.56 186 HIS A CA 1
ATOM 1511 C C . HIS A 1 186 ? -6.770 10.360 3.533 1.00 83.56 186 HIS A C 1
ATOM 1513 O O . HIS A 1 186 ? -6.115 11.377 3.792 1.00 83.56 186 HIS A O 1
ATOM 1519 N N . SER A 1 187 ? -6.627 9.746 2.354 1.00 69.38 187 SER A N 1
ATOM 1520 C CA . SER A 1 187 ? -5.873 10.368 1.264 1.00 69.38 187 SER A CA 1
ATOM 1521 C C . SER A 1 187 ? -6.621 11.583 0.707 1.00 69.38 187 SER A C 1
ATOM 1523 O O . SER A 1 187 ? -7.848 11.640 0.661 1.00 69.38 187 SER A O 1
ATOM 1525 N N . SER A 1 188 ? -5.873 12.603 0.284 1.00 56.03 188 SER A N 1
ATOM 1526 C CA . SER A 1 188 ? -6.331 13.964 -0.040 1.00 56.03 188 SER A CA 1
ATOM 1527 C C . SER A 1 188 ? -7.208 14.098 -1.307 1.00 56.03 188 SER A C 1
ATOM 1529 O O . SER A 1 188 ? -7.224 15.139 -1.966 1.00 56.03 188 SER A O 1
ATOM 1531 N N . GLY A 1 189 ? -8.015 13.084 -1.630 1.00 45.81 189 GLY A N 1
ATOM 1532 C CA . GLY A 1 189 ? -9.026 13.122 -2.687 1.00 45.81 189 GLY A CA 1
ATOM 1533 C C . GLY A 1 189 ? -8.513 12.774 -4.079 1.00 45.81 189 GLY A C 1
ATOM 1534 O O . GLY A 1 189 ? -9.178 13.085 -5.068 1.00 45.81 189 GLY A O 1
ATOM 1535 N N . VAL A 1 190 ? -7.343 12.145 -4.171 1.00 40.72 190 VAL A N 1
ATOM 1536 C CA . VAL A 1 190 ? -6.826 11.579 -5.415 1.00 40.72 190 VAL A CA 1
ATOM 1537 C C . VAL A 1 190 ? -7.132 10.082 -5.394 1.00 40.72 190 VAL A C 1
ATOM 1539 O O . VAL A 1 190 ? -6.786 9.390 -4.448 1.00 40.72 190 VAL A O 1
ATOM 1542 N N . TRP A 1 191 ? -7.776 9.568 -6.443 1.00 39.41 191 TRP A N 1
ATOM 1543 C CA . TRP A 1 191 ? -8.030 8.129 -6.649 1.00 39.41 191 TRP A CA 1
ATOM 1544 C C . TRP A 1 191 ? -6.746 7.279 -6.789 1.00 39.41 191 TRP A C 1
ATOM 1546 O O . TRP A 1 191 ? -6.817 6.073 -6.997 1.00 39.41 191 TRP A O 1
ATOM 1556 N N . LEU A 1 192 ? -5.578 7.918 -6.715 1.00 38.00 192 LEU A N 1
ATOM 1557 C CA . LEU A 1 192 ? -4.241 7.346 -6.792 1.00 38.00 192 LEU A CA 1
ATOM 1558 C C . LEU A 1 192 ? -3.528 7.757 -5.501 1.00 38.00 192 LEU A C 1
ATOM 1560 O O . LEU A 1 192 ? -3.587 8.933 -5.142 1.00 38.00 192 LEU A O 1
ATOM 1564 N N . GLY A 1 193 ? -2.944 6.781 -4.805 1.00 50.84 193 GLY A N 1
ATOM 1565 C CA . GLY A 1 193 ? -2.418 6.897 -3.446 1.00 50.84 193 GLY A CA 1
ATOM 1566 C C . GLY A 1 193 ? -1.623 8.175 -3.168 1.00 50.84 193 GLY A C 1
ATOM 1567 O O . GLY A 1 193 ? -0.881 8.688 -4.001 1.00 50.84 193 GLY A O 1
ATOM 1568 N N . ASN A 1 194 ? -1.804 8.703 -1.961 1.00 68.19 194 ASN A N 1
ATOM 1569 C CA . ASN A 1 194 ? -0.898 9.688 -1.376 1.00 68.19 194 ASN A CA 1
ATOM 1570 C C . ASN A 1 194 ? 0.394 8.953 -0.956 1.00 68.19 194 ASN A C 1
ATOM 1572 O O . ASN A 1 194 ? 0.287 7.846 -0.440 1.00 68.19 194 ASN A O 1
ATOM 1576 N N . GLU A 1 195 ? 1.590 9.539 -1.104 1.00 76.25 195 GLU A N 1
ATOM 1577 C CA . GLU A 1 195 ? 2.876 8.915 -0.702 1.00 76.25 195 GLU A CA 1
ATOM 1578 C C . GLU A 1 195 ? 2.833 8.353 0.730 1.00 76.25 195 GLU A C 1
ATOM 1580 O O . GLU A 1 195 ? 3.376 7.289 1.024 1.00 76.25 195 GLU A O 1
ATOM 1585 N N . LYS A 1 196 ? 2.113 9.045 1.622 1.00 81.12 196 LYS A N 1
ATOM 1586 C CA . LYS A 1 196 ? 1.867 8.606 3.000 1.00 81.12 196 LYS A CA 1
ATOM 1587 C C . LYS A 1 196 ? 1.066 7.300 3.094 1.00 81.12 196 LYS A C 1
ATOM 1589 O O . LYS A 1 196 ? 1.377 6.452 3.926 1.00 81.12 196 LYS A O 1
ATOM 1594 N N . GLU A 1 197 ? 0.053 7.144 2.246 1.00 84.56 197 GLU A N 1
ATOM 1595 C CA . GLU A 1 197 ? -0.758 5.928 2.146 1.00 84.56 197 GLU A CA 1
ATOM 1596 C C . GLU A 1 197 ? 0.065 4.783 1.558 1.00 84.56 197 GLU A C 1
ATOM 1598 O O . GLU A 1 197 ? 0.066 3.686 2.107 1.00 84.56 197 GLU A O 1
ATOM 1603 N N . GLU A 1 198 ? 0.822 5.043 0.490 1.00 82.50 198 GLU A N 1
ATOM 1604 C CA . GLU A 1 198 ? 1.686 4.035 -0.131 1.00 82.50 198 GLU A CA 1
ATOM 1605 C C . GLU A 1 198 ? 2.761 3.531 0.836 1.00 82.50 198 GLU A C 1
ATOM 1607 O O . GLU A 1 198 ? 3.035 2.331 0.879 1.00 82.50 198 GLU A O 1
ATOM 1612 N N . ARG A 1 199 ? 3.343 4.425 1.646 1.00 86.62 199 ARG A N 1
ATOM 1613 C CA . ARG A 1 199 ? 4.270 4.054 2.722 1.00 86.62 199 ARG A CA 1
ATOM 1614 C C . ARG A 1 199 ? 3.582 3.174 3.768 1.00 86.62 199 ARG A C 1
ATOM 1616 O O . ARG A 1 199 ? 4.085 2.098 4.063 1.00 86.62 199 ARG A O 1
ATOM 1623 N N . LEU A 1 200 ? 2.418 3.591 4.277 1.00 87.50 200 LEU A N 1
ATOM 1624 C CA . LEU A 1 200 ? 1.655 2.821 5.267 1.00 87.50 200 LEU A CA 1
ATOM 1625 C C . LEU A 1 200 ? 1.310 1.411 4.761 1.00 87.50 200 LEU A C 1
ATOM 1627 O O . LEU A 1 200 ? 1.552 0.430 5.460 1.00 87.50 200 LEU A O 1
ATOM 1631 N N . VAL A 1 201 ? 0.774 1.297 3.542 1.00 86.12 201 VAL A N 1
ATOM 1632 C CA . VAL A 1 201 ? 0.409 0.002 2.944 1.00 86.12 201 VAL A CA 1
ATOM 1633 C C . VAL A 1 201 ? 1.640 -0.891 2.792 1.00 86.12 201 VAL A C 1
ATOM 1635 O O . VAL A 1 201 ? 1.585 -2.072 3.134 1.00 86.12 201 VAL A O 1
ATOM 1638 N N . ARG A 1 202 ? 2.760 -0.333 2.326 1.00 81.44 202 ARG A N 1
ATOM 1639 C CA . ARG A 1 202 ? 4.024 -1.056 2.147 1.00 81.44 202 ARG A CA 1
ATOM 1640 C C . ARG A 1 202 ? 4.585 -1.578 3.469 1.00 81.44 202 ARG A C 1
ATOM 1642 O O . ARG A 1 202 ? 4.909 -2.760 3.563 1.00 81.44 202 ARG A O 1
ATOM 1649 N N . ASP A 1 203 ? 4.649 -0.728 4.492 1.00 82.56 203 ASP A N 1
ATOM 1650 C CA . ASP A 1 203 ? 5.122 -1.101 5.830 1.00 82.56 203 ASP A CA 1
ATOM 1651 C C . ASP A 1 203 ? 4.225 -2.188 6.439 1.00 82.56 203 ASP A C 1
ATOM 1653 O O . ASP A 1 203 ? 4.705 -3.192 6.977 1.00 82.56 203 ASP A O 1
ATOM 1657 N N . ALA A 1 204 ? 2.908 -2.042 6.280 1.00 87.88 204 ALA A N 1
ATOM 1658 C CA . ALA A 1 204 ? 1.940 -3.017 6.752 1.00 87.88 204 ALA A CA 1
ATOM 1659 C C . ALA A 1 204 ? 2.074 -4.377 6.043 1.00 87.88 204 ALA A C 1
ATOM 1661 O O . ALA A 1 204 ? 2.008 -5.409 6.705 1.00 87.88 204 ALA A O 1
ATOM 1662 N N . GLN A 1 205 ? 2.339 -4.417 4.732 1.00 87.44 205 GLN A N 1
ATOM 1663 C CA . GLN A 1 205 ? 2.517 -5.667 3.969 1.00 87.44 205 GLN A CA 1
ATOM 1664 C C . GLN A 1 205 ? 3.700 -6.517 4.442 1.00 87.44 205 GLN A C 1
ATOM 1666 O O . GLN A 1 205 ? 3.684 -7.750 4.313 1.00 87.44 205 GLN A O 1
ATOM 1671 N N . VAL A 1 206 ? 4.722 -5.894 5.032 1.00 82.06 206 VAL A N 1
ATOM 1672 C CA . VAL A 1 206 ? 5.836 -6.625 5.648 1.00 82.06 206 VAL A CA 1
ATOM 1673 C C . VAL A 1 206 ? 5.333 -7.454 6.834 1.00 82.06 206 VAL A C 1
ATOM 1675 O O . VAL A 1 206 ? 5.681 -8.633 6.968 1.00 82.06 206 VAL A O 1
ATOM 1678 N N . LEU A 1 207 ? 4.455 -6.877 7.652 1.00 84.56 207 LEU A N 1
ATOM 1679 C CA . LEU A 1 207 ? 4.088 -7.386 8.975 1.00 84.56 207 LEU A CA 1
ATOM 1680 C C . LEU A 1 207 ? 2.753 -8.154 8.999 1.00 84.56 207 LEU A C 1
ATOM 1682 O O . LEU A 1 207 ? 2.603 -9.092 9.783 1.00 84.56 207 LEU A O 1
ATOM 1686 N N . PHE A 1 208 ? 1.825 -7.817 8.104 1.00 93.62 208 PHE A N 1
ATOM 1687 C CA . PHE A 1 208 ? 0.436 -8.281 8.096 1.00 93.62 208 PHE A CA 1
ATOM 1688 C C . PHE A 1 208 ? 0.030 -8.862 6.737 1.00 93.62 208 PHE A C 1
ATOM 1690 O O . PHE A 1 208 ? 0.645 -8.574 5.708 1.00 93.62 208 PHE A O 1
ATOM 1697 N N . ASP A 1 209 ? -1.013 -9.687 6.737 1.00 89.00 209 ASP A N 1
ATOM 1698 C CA . ASP A 1 209 ? -1.800 -9.960 5.538 1.00 89.00 209 ASP A CA 1
ATOM 1699 C C . ASP A 1 209 ? -2.726 -8.754 5.323 1.00 89.00 209 ASP A C 1
ATOM 1701 O O . ASP A 1 209 ? -3.521 -8.414 6.201 1.00 89.00 209 ASP A O 1
ATOM 1705 N N . VAL A 1 210 ? -2.565 -8.068 4.191 1.00 91.06 210 VAL A N 1
ATOM 1706 C CA . VAL A 1 210 ? -3.187 -6.762 3.927 1.00 91.06 210 VAL A CA 1
ATOM 1707 C C . VAL A 1 210 ? -4.293 -6.901 2.898 1.00 91.06 210 VAL A C 1
ATOM 1709 O O . VAL A 1 210 ? -4.062 -7.386 1.790 1.00 91.06 210 VAL A O 1
ATOM 1712 N N . GLU A 1 211 ? -5.478 -6.427 3.250 1.00 92.50 211 GLU A N 1
ATOM 1713 C CA . GLU A 1 211 ? -6.663 -6.434 2.405 1.00 92.50 211 GLU A CA 1
ATOM 1714 C C . GLU A 1 211 ? -7.199 -5.005 2.266 1.00 92.50 211 GLU A C 1
ATOM 1716 O O . GLU A 1 211 ? -7.360 -4.284 3.250 1.00 92.50 211 GLU A O 1
ATOM 1721 N N . LEU A 1 212 ? -7.438 -4.573 1.027 1.00 89.31 212 LEU A N 1
ATOM 1722 C CA . LEU A 1 212 ? -8.086 -3.297 0.747 1.00 89.31 212 LEU A CA 1
ATOM 1723 C C . LEU A 1 212 ? -9.592 -3.533 0.665 1.00 89.31 212 LEU A C 1
ATOM 1725 O O . LEU A 1 212 ? -10.052 -4.340 -0.142 1.00 89.31 212 LEU A O 1
ATOM 1729 N N . VAL A 1 213 ? -10.341 -2.801 1.475 1.00 87.56 213 VAL A N 1
ATOM 1730 C CA . VAL A 1 213 ? -11.792 -2.901 1.584 1.00 87.56 213 VAL A CA 1
ATOM 1731 C C . VAL A 1 213 ? -12.387 -1.653 0.940 1.00 87.56 213 VAL A C 1
ATOM 1733 O O . VAL A 1 213 ? -12.157 -0.526 1.391 1.00 87.56 213 VAL A O 1
ATOM 1736 N N . ASP A 1 214 ? -13.104 -1.852 -0.165 1.00 79.38 214 ASP A N 1
ATOM 1737 C CA . ASP A 1 214 ? -13.762 -0.786 -0.916 1.00 79.38 214 ASP A CA 1
ATOM 1738 C C . ASP A 1 214 ? -15.270 -0.716 -0.618 1.00 79.38 214 ASP A C 1
ATOM 1740 O O . ASP A 1 214 ? -15.881 -1.646 -0.092 1.00 79.38 214 ASP A O 1
ATOM 1744 N N . ASP A 1 215 ? -15.885 0.423 -0.934 1.00 70.00 215 ASP A N 1
ATOM 1745 C CA . ASP A 1 215 ? -17.305 0.691 -0.692 1.00 70.00 215 ASP A CA 1
ATOM 1746 C C . ASP A 1 215 ? -18.217 0.209 -1.840 1.00 70.00 215 ASP A C 1
ATOM 1748 O O . ASP A 1 215 ? -19.367 0.645 -1.958 1.00 70.00 215 ASP A O 1
ATOM 1752 N N . THR A 1 216 ? -17.730 -0.705 -2.695 1.00 59.12 216 THR A N 1
ATOM 1753 C CA . THR A 1 216 ? -18.362 -1.016 -3.992 1.00 59.12 216 THR A CA 1
ATOM 1754 C C . THR A 1 216 ? -19.637 -1.854 -3.898 1.00 59.12 216 THR A C 1
ATOM 1756 O O . THR A 1 216 ? -20.334 -2.023 -4.904 1.00 59.12 216 THR A O 1
ATOM 1759 N N . LYS A 1 217 ? -19.990 -2.369 -2.713 1.00 62.34 217 LYS A N 1
ATOM 1760 C CA . LYS A 1 217 ? -21.169 -3.223 -2.515 1.00 62.34 217 LYS A CA 1
ATOM 1761 C C . LYS A 1 217 ? -21.963 -2.793 -1.284 1.00 62.34 217 LYS A C 1
ATOM 1763 O O . LYS A 1 217 ? -21.561 -3.060 -0.158 1.00 62.34 217 LYS A O 1
ATOM 1768 N N . ARG A 1 218 ? -23.125 -2.171 -1.515 1.00 71.75 218 ARG A N 1
ATOM 1769 C CA . ARG A 1 218 ? -24.179 -2.002 -0.502 1.00 71.75 218 ARG A CA 1
ATOM 1770 C C . ARG A 1 218 ? -25.326 -2.947 -0.819 1.00 71.75 218 ARG A C 1
ATOM 1772 O O . ARG A 1 218 ? -25.880 -2.889 -1.918 1.00 71.75 218 ARG A O 1
ATOM 1779 N N . ASP A 1 219 ? -25.686 -3.796 0.132 1.00 71.75 219 ASP A N 1
ATOM 1780 C CA . ASP A 1 219 ? -26.881 -4.623 0.010 1.00 71.75 219 ASP A CA 1
ATOM 1781 C C . ASP A 1 219 ? -28.098 -3.819 0.479 1.00 71.75 219 ASP A C 1
ATOM 1783 O O . ASP A 1 219 ? -28.308 -3.604 1.674 1.00 71.75 219 ASP A O 1
ATOM 1787 N N . LEU A 1 220 ? -28.886 -3.351 -0.493 1.00 72.38 220 LEU A N 1
ATOM 1788 C CA . LEU A 1 220 ? -30.131 -2.618 -0.260 1.00 72.38 220 LEU A CA 1
ATOM 1789 C C . LEU A 1 220 ? -31.374 -3.513 -0.343 1.00 72.38 220 LEU A C 1
ATOM 1791 O O . LEU A 1 220 ? -32.494 -3.008 -0.239 1.00 72.38 220 LEU A O 1
ATOM 1795 N N . LEU A 1 221 ? -31.221 -4.824 -0.550 1.00 67.62 221 LEU A N 1
ATOM 1796 C CA . LEU A 1 221 ? -32.364 -5.730 -0.660 1.00 67.62 221 LEU A CA 1
ATOM 1797 C C . LEU A 1 221 ? -33.161 -5.753 0.649 1.00 67.62 221 LEU A C 1
ATOM 1799 O O . LEU A 1 221 ? -34.389 -5.681 0.629 1.00 67.62 221 LEU A O 1
ATOM 1803 N N . GLN A 1 222 ? -32.457 -5.749 1.783 1.00 58.84 222 GLN A N 1
ATOM 1804 C CA . GLN A 1 222 ? -33.063 -5.632 3.109 1.00 58.84 222 GLN A CA 1
ATOM 1805 C C . GLN A 1 222 ? -33.815 -4.297 3.283 1.00 58.84 222 GLN A C 1
ATOM 1807 O O . GLN A 1 222 ? -34.893 -4.261 3.868 1.00 58.84 222 GLN A O 1
ATOM 1812 N N . LEU A 1 223 ? -33.300 -3.213 2.694 1.00 63.12 223 LEU A N 1
ATOM 1813 C CA . LEU A 1 223 ? -33.861 -1.860 2.786 1.00 63.12 223 LEU A CA 1
ATOM 1814 C C . LEU A 1 223 ? -35.142 -1.663 1.985 1.00 63.12 223 LEU A C 1
ATOM 1816 O O . LEU A 1 223 ? -36.081 -1.016 2.456 1.00 63.12 223 LEU A O 1
ATOM 1820 N N . ARG A 1 224 ? -35.193 -2.232 0.778 1.00 66.69 224 ARG A N 1
ATOM 1821 C CA . ARG A 1 224 ? -36.368 -2.145 -0.100 1.00 66.69 224 ARG A CA 1
ATOM 1822 C C . ARG A 1 224 ? -37.615 -2.755 0.540 1.00 66.69 224 ARG A C 1
ATOM 1824 O O . ARG A 1 224 ? -38.717 -2.282 0.277 1.00 66.69 224 ARG A O 1
ATOM 1831 N N . ASN A 1 225 ? -37.436 -3.752 1.405 1.00 67.62 225 ASN A N 1
ATOM 1832 C CA . ASN A 1 225 ? -38.538 -4.424 2.085 1.00 67.62 225 ASN A CA 1
ATOM 1833 C C . ASN A 1 225 ? -39.103 -3.620 3.267 1.00 67.62 225 ASN A C 1
ATOM 1835 O O . ASN A 1 225 ? -40.275 -3.786 3.587 1.00 67.62 225 ASN A O 1
ATOM 1839 N N . GLU A 1 226 ? -38.306 -2.756 3.906 1.00 64.00 226 GLU A N 1
ATOM 1840 C CA . GLU A 1 226 ? -38.707 -2.065 5.142 1.00 64.00 226 GLU A CA 1
ATOM 1841 C C . GLU A 1 226 ? -39.209 -0.629 4.931 1.00 64.00 226 GLU A C 1
ATOM 1843 O O . GLU A 1 226 ? -40.041 -0.156 5.705 1.00 64.00 226 GLU A O 1
ATOM 1848 N N . LEU A 1 227 ? -38.707 0.086 3.917 1.00 66.31 227 LEU A N 1
ATOM 1849 C CA . LEU A 1 227 ? -38.939 1.532 3.787 1.00 66.31 227 LEU A CA 1
ATOM 1850 C C . LEU A 1 227 ? -40.093 1.917 2.853 1.00 66.31 227 LEU A C 1
ATOM 1852 O O . LEU A 1 227 ? -40.546 3.054 2.917 1.00 66.31 227 LEU A O 1
ATOM 1856 N N . HIS A 1 228 ? -40.574 1.010 1.994 1.00 72.81 228 HIS A N 1
ATOM 1857 C CA . HIS A 1 228 ? -41.652 1.274 1.022 1.00 72.81 228 HIS A CA 1
ATOM 1858 C C . HIS A 1 228 ? -41.513 2.621 0.267 1.00 72.81 228 HIS A C 1
ATOM 1860 O O . HIS A 1 228 ? -42.497 3.327 0.046 1.00 72.81 228 HIS A O 1
ATOM 1866 N N . MET A 1 229 ? -40.292 2.996 -0.130 1.00 74.38 229 MET A N 1
ATOM 1867 C CA . MET A 1 229 ? -40.009 4.241 -0.857 1.00 74.38 229 MET A CA 1
ATOM 1868 C C . MET A 1 229 ? -39.687 3.990 -2.337 1.00 74.38 229 MET A C 1
ATOM 1870 O O . MET A 1 229 ? -39.233 2.900 -2.692 1.00 74.38 229 MET A O 1
ATOM 1874 N N . PRO A 1 230 ? -39.838 5.016 -3.198 1.00 80.75 230 PRO A N 1
ATOM 1875 C CA . PRO A 1 230 ? -39.267 5.016 -4.542 1.00 80.75 230 PRO A CA 1
ATOM 1876 C C . PRO A 1 230 ? -37.766 4.666 -4.555 1.00 80.75 230 PRO A C 1
ATOM 1878 O O . PRO A 1 230 ? -37.019 4.976 -3.618 1.00 80.75 230 PRO A O 1
ATOM 1881 N N . ASP A 1 231 ? -37.319 4.003 -5.624 1.00 78.12 231 ASP A N 1
ATOM 1882 C CA . ASP A 1 231 ? -35.955 3.463 -5.737 1.00 78.12 231 ASP A CA 1
ATOM 1883 C C . ASP A 1 231 ? -34.874 4.555 -5.696 1.00 78.12 231 ASP A C 1
ATOM 1885 O O . ASP A 1 231 ? -33.869 4.434 -4.996 1.00 78.12 231 ASP A O 1
ATOM 1889 N N . ASP A 1 232 ? -35.109 5.666 -6.387 1.00 82.19 232 ASP A N 1
ATOM 1890 C CA . ASP A 1 232 ? -34.213 6.820 -6.426 1.00 82.19 232 ASP A CA 1
ATOM 1891 C C . ASP A 1 232 ? -34.016 7.446 -5.038 1.00 82.19 232 ASP A C 1
ATOM 1893 O O . ASP A 1 232 ? -32.886 7.739 -4.639 1.00 82.19 232 ASP A O 1
ATOM 1897 N N . LEU A 1 233 ? -35.095 7.582 -4.263 1.00 82.44 233 LEU A N 1
ATOM 1898 C CA . LEU A 1 233 ? -35.031 8.093 -2.893 1.00 82.44 233 LEU A CA 1
ATOM 1899 C C . LEU A 1 233 ? -34.327 7.115 -1.949 1.00 82.44 233 LEU A C 1
ATOM 1901 O O . LEU A 1 233 ? -33.561 7.553 -1.089 1.00 82.44 233 LEU A O 1
ATOM 1905 N N . THR A 1 234 ? -34.524 5.807 -2.141 1.00 81.75 234 THR A N 1
ATOM 1906 C CA . THR A 1 234 ? -33.799 4.762 -1.398 1.00 81.75 234 THR A CA 1
ATOM 1907 C C . THR A 1 234 ? -32.287 4.910 -1.584 1.00 81.75 234 THR A C 1
ATOM 1909 O O . THR A 1 234 ? -31.548 4.934 -0.599 1.00 81.75 234 THR A O 1
ATOM 1912 N N . TRP A 1 235 ? -31.815 5.104 -2.819 1.00 84.19 235 TRP A N 1
ATOM 1913 C CA . TRP A 1 235 ? -30.390 5.324 -3.101 1.00 84.19 235 TRP A CA 1
ATOM 1914 C C . TRP A 1 235 ? -29.855 6.655 -2.564 1.00 84.19 235 TRP A C 1
ATOM 1916 O O . TRP A 1 235 ? -28.734 6.708 -2.052 1.00 84.19 235 TRP A O 1
ATOM 1926 N N . VAL A 1 236 ? -30.646 7.731 -2.639 1.00 86.94 236 VAL A N 1
ATOM 1927 C CA . VAL A 1 236 ? -30.279 9.032 -2.052 1.00 86.94 236 VAL A CA 1
ATOM 1928 C C . VAL A 1 236 ? -30.078 8.917 -0.541 1.00 86.94 236 VAL A C 1
ATOM 1930 O O . VAL A 1 236 ? -29.145 9.514 -0.002 1.00 86.94 236 VAL A O 1
ATOM 1933 N N . LEU A 1 237 ? -30.928 8.147 0.135 1.00 84.44 237 LEU A N 1
ATOM 1934 C CA . LEU A 1 237 ? -30.875 7.955 1.580 1.00 84.44 237 LEU A CA 1
ATOM 1935 C C . LEU A 1 237 ? -29.811 6.942 2.021 1.00 84.44 237 LEU A C 1
ATOM 1937 O O . LEU A 1 237 ? -29.209 7.125 3.076 1.00 84.44 237 LEU A O 1
ATOM 1941 N N . ALA A 1 238 ? -29.540 5.920 1.206 1.00 83.69 238 ALA A N 1
ATOM 1942 C CA . ALA A 1 238 ? -28.479 4.945 1.453 1.00 83.69 238 ALA A CA 1
ATOM 1943 C C . ALA A 1 238 ? -27.067 5.512 1.230 1.00 83.69 238 ALA A C 1
ATOM 1945 O O . ALA A 1 238 ? -26.092 4.904 1.667 1.00 83.69 238 ALA A O 1
ATOM 1946 N N . SER A 1 239 ? -26.936 6.650 0.543 1.00 84.06 239 SER A N 1
ATOM 1947 C CA . SER A 1 239 ? -25.659 7.344 0.379 1.00 84.06 239 SER A CA 1
ATOM 1948 C C . SER A 1 239 ? -25.185 7.938 1.702 1.00 84.06 239 SER A C 1
ATOM 1950 O O . SER A 1 239 ? -25.954 8.612 2.371 1.00 84.06 239 SER A O 1
ATOM 1952 N N . GLU A 1 240 ? -23.897 7.809 2.018 1.00 83.69 240 GLU A N 1
AT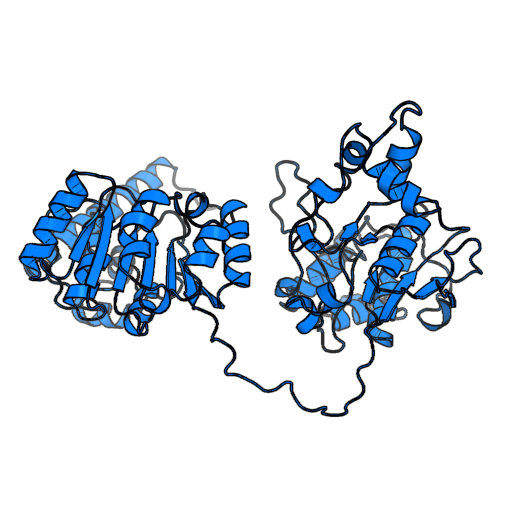OM 1953 C CA . GLU A 1 240 ? -23.248 8.530 3.129 1.00 83.69 240 GLU A CA 1
ATOM 1954 C C . GLU A 1 240 ? -22.758 9.930 2.715 1.00 83.69 240 GLU A C 1
ATOM 1956 O O . GLU A 1 240 ? -22.291 10.719 3.523 1.00 83.69 240 GLU A O 1
ATOM 1961 N N . GLY A 1 241 ? -22.916 10.330 1.447 1.00 76.50 241 GLY A N 1
ATOM 1962 C CA . GLY A 1 241 ? -22.533 11.676 0.991 1.00 76.50 241 GLY A CA 1
ATOM 1963 C C . GLY A 1 241 ? -21.026 11.949 1.021 1.00 76.50 241 GLY A C 1
ATOM 1964 O O . GLY A 1 241 ? -20.618 13.114 1.037 1.00 76.50 241 GLY A O 1
ATOM 1965 N N . ARG A 1 242 ? -20.214 10.885 0.997 1.00 74.06 242 ARG A N 1
ATOM 1966 C CA . ARG A 1 242 ? -18.751 10.942 0.950 1.00 74.06 242 ARG A CA 1
ATOM 1967 C C . ARG A 1 242 ? -18.279 11.748 -0.266 1.00 74.06 242 ARG A C 1
ATOM 1969 O O . ARG A 1 242 ? -18.874 11.707 -1.346 1.00 74.06 242 ARG A O 1
ATOM 1976 N N . ARG A 1 243 ? -17.217 12.542 -0.082 1.00 66.81 243 ARG A N 1
ATOM 1977 C CA . ARG A 1 243 ? -16.680 13.427 -1.137 1.00 66.81 243 ARG A CA 1
ATOM 1978 C C . ARG A 1 243 ? -16.016 12.631 -2.265 1.00 66.81 243 ARG A C 1
ATOM 1980 O O . ARG A 1 243 ? -16.096 13.047 -3.420 1.00 66.81 243 ARG A O 1
ATOM 1987 N N . TYR A 1 244 ? -15.402 11.514 -1.897 1.00 67.31 244 TYR A N 1
ATOM 1988 C CA . TYR A 1 244 ? -14.780 10.498 -2.739 1.00 67.31 244 TYR A CA 1
ATOM 1989 C C . TYR A 1 244 ? -15.100 9.134 -2.103 1.00 67.31 244 TYR A C 1
ATOM 1991 O O . TYR A 1 244 ? -15.403 9.115 -0.907 1.00 67.31 244 TYR A O 1
ATOM 1999 N N . PRO A 1 245 ? -15.075 8.019 -2.850 1.00 67.50 245 PRO A N 1
ATOM 2000 C CA . PRO A 1 245 ? -15.196 6.704 -2.231 1.00 67.50 245 PRO A CA 1
ATOM 2001 C C . PRO A 1 245 ? -14.029 6.500 -1.272 1.00 67.50 245 PRO A C 1
ATOM 2003 O O . PRO A 1 245 ? -12.861 6.610 -1.655 1.00 67.50 245 PRO A O 1
ATOM 2006 N N . MET A 1 246 ? -14.371 6.300 -0.005 1.00 75.25 246 MET A N 1
ATOM 2007 C CA . MET A 1 246 ? -13.383 6.078 1.043 1.00 75.25 246 MET A CA 1
ATOM 2008 C C . MET A 1 246 ? -12.942 4.623 0.979 1.00 75.25 246 MET A C 1
ATOM 2010 O O . MET A 1 246 ? -13.728 3.736 0.637 1.00 75.25 246 MET A O 1
ATOM 2014 N N . ARG A 1 247 ? -11.681 4.383 1.319 1.00 85.12 247 ARG A N 1
ATOM 2015 C CA . ARG A 1 247 ? -11.088 3.049 1.327 1.00 85.12 247 ARG A CA 1
ATOM 2016 C C . ARG A 1 247 ? -10.632 2.711 2.728 1.00 85.12 247 ARG A C 1
ATOM 2018 O O . ARG A 1 247 ? -10.172 3.583 3.461 1.00 85.12 247 ARG A O 1
ATOM 2025 N N . TRP A 1 248 ? -10.734 1.436 3.051 1.00 91.94 248 TRP A N 1
ATOM 2026 C CA . TRP A 1 248 ? -10.326 0.894 4.330 1.00 91.94 248 TRP A CA 1
ATOM 2027 C C . TRP A 1 248 ? -9.206 -0.118 4.116 1.00 91.94 248 TRP A C 1
ATOM 2029 O O . TRP A 1 248 ? -9.191 -0.847 3.125 1.00 91.94 248 TRP A O 1
ATOM 2039 N N . LEU A 1 249 ? -8.244 -0.143 5.029 1.00 94.44 249 LEU A N 1
ATOM 2040 C CA . LEU A 1 249 ? -7.144 -1.093 5.040 1.00 94.44 249 LEU A CA 1
ATOM 2041 C C . LEU A 1 249 ? -7.343 -2.056 6.206 1.00 94.44 249 LEU A C 1
ATOM 2043 O O . LEU A 1 249 ? -7.330 -1.641 7.365 1.00 94.44 249 LEU A O 1
ATOM 2047 N N . HIS A 1 250 ? -7.524 -3.335 5.898 1.00 97.25 250 HIS A N 1
ATOM 2048 C CA . HIS A 1 250 ? -7.647 -4.402 6.881 1.00 97.25 250 HIS A CA 1
ATOM 2049 C C . HIS A 1 250 ? -6.320 -5.151 6.994 1.00 97.25 250 HIS A C 1
ATOM 2051 O O . HIS A 1 250 ? -5.835 -5.733 6.024 1.00 97.25 250 HIS A O 1
ATOM 2057 N N . LEU A 1 251 ? -5.716 -5.117 8.180 1.00 97.81 251 LEU A N 1
ATOM 2058 C CA . LEU A 1 251 ? -4.459 -5.789 8.491 1.00 97.81 251 LEU A CA 1
ATOM 2059 C C . LEU A 1 251 ? -4.732 -6.983 9.400 1.00 97.81 251 LEU A C 1
ATOM 2061 O O . LEU A 1 251 ? -5.094 -6.814 10.566 1.00 97.81 251 LEU A O 1
ATOM 2065 N N . LYS A 1 252 ? -4.516 -8.191 8.880 1.00 96.25 252 LYS A N 1
ATOM 2066 C CA . LYS A 1 252 ? -4.601 -9.436 9.649 1.00 96.25 252 LYS A CA 1
ATOM 2067 C C . LYS A 1 252 ? -3.197 -9.869 10.072 1.00 96.25 252 LYS A C 1
ATOM 2069 O O . LYS A 1 252 ? -2.274 -9.839 9.255 1.00 96.25 252 LYS A O 1
ATOM 2074 N N . PRO A 1 253 ? -2.989 -10.302 11.325 1.00 93.31 253 PRO A N 1
ATOM 2075 C CA . PRO A 1 253 ? -1.681 -10.783 11.746 1.00 93.31 253 PRO A CA 1
ATOM 2076 C C . PRO A 1 253 ? -1.318 -12.037 10.945 1.00 93.31 253 PRO A C 1
ATOM 2078 O O . PRO A 1 253 ? -2.092 -13.000 10.900 1.00 93.31 253 PRO A O 1
ATOM 2081 N N . LYS A 1 254 ? -0.124 -12.055 10.337 1.00 84.62 254 LYS A N 1
ATOM 2082 C CA . LYS A 1 254 ? 0.366 -13.244 9.626 1.00 84.62 254 LYS A CA 1
ATOM 2083 C C . LYS A 1 254 ? 0.387 -14.419 10.594 1.00 84.62 254 LYS A C 1
ATOM 2085 O O . LYS A 1 254 ? 0.934 -14.324 11.699 1.00 84.62 254 LYS A O 1
ATOM 2090 N N . LYS A 1 255 ? -0.186 -15.555 10.189 1.00 73.00 255 LYS A N 1
ATOM 2091 C CA . LYS A 1 255 ? -0.125 -16.781 10.997 1.00 73.00 255 LYS A CA 1
ATOM 2092 C C . LYS A 1 255 ? 1.344 -17.074 11.303 1.00 73.00 255 LYS A C 1
ATOM 2094 O O . LYS A 1 255 ? 2.133 -17.252 10.375 1.00 73.00 255 LYS A O 1
ATOM 2099 N N . LYS A 1 256 ? 1.714 -17.144 12.593 1.00 43.78 256 LYS A N 1
ATOM 2100 C CA . LYS A 1 256 ? 3.032 -17.661 12.991 1.00 43.78 256 LYS A CA 1
ATOM 2101 C C . LYS A 1 256 ? 3.229 -18.983 12.247 1.00 43.78 256 LYS A C 1
ATOM 2103 O O . LYS A 1 256 ? 2.334 -19.833 12.334 1.00 43.78 256 LYS A O 1
ATOM 2108 N N . PRO A 1 257 ? 4.343 -19.186 11.526 1.00 33.62 257 PRO A N 1
ATOM 2109 C CA . PRO A 1 257 ? 4.631 -20.498 10.985 1.00 33.62 257 PRO A CA 1
ATOM 2110 C C . PRO A 1 257 ? 4.649 -21.453 12.179 1.00 33.62 257 PRO A C 1
ATOM 2112 O O . PRO A 1 257 ? 5.470 -21.310 13.086 1.00 33.62 257 PRO A O 1
ATOM 2115 N N . LYS A 1 258 ? 3.686 -22.384 12.237 1.00 29.98 258 LYS A N 1
ATOM 2116 C CA . LYS A 1 258 ? 3.778 -23.526 13.152 1.00 29.98 258 LYS A CA 1
ATOM 2117 C C . LYS A 1 258 ? 5.150 -24.126 12.903 1.00 29.98 258 LYS A C 1
ATOM 2119 O O . LYS A 1 258 ? 5.444 -24.343 11.733 1.00 29.98 258 LYS A O 1
ATOM 2124 N N . ASN A 1 259 ? 5.940 -24.341 13.958 1.00 29.83 259 ASN A N 1
ATOM 2125 C CA . ASN A 1 259 ? 7.243 -25.010 13.930 1.00 29.83 259 ASN A CA 1
ATOM 2126 C C . ASN A 1 259 ? 7.274 -26.103 12.854 1.00 29.83 259 ASN A C 1
ATOM 2128 O O . ASN A 1 259 ? 6.910 -27.252 13.095 1.00 29.83 259 ASN A O 1
ATOM 2132 N N . ALA A 1 260 ? 7.688 -25.720 11.653 1.00 26.05 260 ALA A N 1
ATOM 2133 C CA . ALA A 1 260 ? 8.039 -26.629 10.603 1.00 26.05 260 ALA A CA 1
ATOM 2134 C C . ALA A 1 260 ? 9.521 -26.820 10.841 1.00 26.05 260 ALA A C 1
ATOM 2136 O O . ALA A 1 260 ? 10.319 -25.902 10.642 1.00 26.05 260 ALA A O 1
ATOM 2137 N N . ALA A 1 261 ? 9.879 -28.006 11.328 1.00 25.06 261 ALA A N 1
ATOM 2138 C CA . ALA A 1 261 ? 11.205 -28.529 11.077 1.00 25.06 261 ALA A CA 1
ATOM 2139 C C . ALA A 1 261 ? 11.590 -28.147 9.642 1.00 25.06 261 ALA A C 1
ATOM 2141 O O . ALA A 1 261 ? 10.768 -28.324 8.734 1.00 25.06 261 ALA A O 1
ATOM 2142 N N . LEU A 1 262 ? 12.793 -27.581 9.477 1.00 25.44 262 LEU A N 1
ATOM 2143 C CA . LEU A 1 262 ? 13.415 -27.333 8.177 1.00 25.44 262 LEU A CA 1
ATOM 2144 C C . LEU A 1 262 ? 12.973 -28.444 7.221 1.00 25.44 262 LEU A C 1
ATOM 2146 O O . LEU A 1 262 ? 13.199 -29.614 7.558 1.00 25.44 262 LEU A O 1
ATOM 2150 N N . PRO A 1 263 ? 12.288 -28.130 6.105 1.00 26.89 263 PRO A N 1
ATOM 2151 C CA . PRO A 1 263 ? 11.826 -29.166 5.206 1.00 26.89 263 PRO A CA 1
ATOM 2152 C C . PRO A 1 263 ? 13.037 -30.011 4.826 1.00 26.89 263 PRO A C 1
ATOM 2154 O O . PRO A 1 263 ? 14.000 -29.525 4.228 1.00 26.89 263 PRO A O 1
ATOM 2157 N N . LYS A 1 264 ? 13.012 -31.282 5.251 1.00 29.53 264 LYS A N 1
ATOM 2158 C CA . LYS A 1 264 ? 13.961 -32.287 4.789 1.00 29.53 264 LYS A CA 1
ATOM 2159 C C . LYS A 1 264 ? 13.941 -32.228 3.270 1.00 29.53 264 LYS A C 1
ATOM 2161 O O . LYS A 1 264 ? 12.866 -32.289 2.676 1.00 29.53 264 LYS A O 1
ATOM 2166 N N . LYS A 1 265 ? 15.141 -32.088 2.697 1.00 35.62 265 LYS A N 1
ATOM 2167 C CA . LYS A 1 265 ? 15.452 -32.144 1.267 1.00 35.62 265 LYS A CA 1
ATOM 2168 C C . LYS A 1 265 ? 14.407 -32.967 0.505 1.00 35.62 265 LYS A C 1
ATOM 2170 O O . LYS A 1 265 ? 14.471 -34.193 0.506 1.00 35.62 265 LYS A O 1
ATOM 2175 N N . ARG A 1 266 ? 13.493 -32.293 -0.195 1.00 28.92 266 ARG A N 1
ATOM 2176 C CA . ARG A 1 266 ? 13.043 -32.805 -1.485 1.00 28.92 266 ARG A CA 1
ATOM 2177 C C . ARG A 1 266 ? 14.084 -32.338 -2.482 1.00 28.92 266 ARG A C 1
ATOM 2179 O O . ARG A 1 266 ? 14.214 -31.155 -2.773 1.00 28.92 266 ARG A O 1
ATOM 2186 N N . SER A 1 267 ? 14.908 -33.295 -2.873 1.00 30.14 267 SER A N 1
ATOM 2187 C CA . SER A 1 267 ? 15.811 -33.227 -4.003 1.00 30.14 267 SER A CA 1
ATOM 2188 C C . SER A 1 267 ? 14.997 -33.037 -5.281 1.00 30.14 267 SER A C 1
ATOM 2190 O O . SER A 1 267 ? 14.696 -33.996 -5.981 1.00 30.14 267 SER A O 1
ATOM 2192 N N . GLU A 1 268 ? 14.643 -31.796 -5.567 1.00 34.16 268 GLU A N 1
ATOM 2193 C CA . GLU A 1 268 ? 14.487 -31.311 -6.931 1.00 34.16 268 GLU A CA 1
ATOM 2194 C C . GLU A 1 268 ? 15.530 -30.204 -7.072 1.00 34.16 268 GLU A C 1
ATOM 2196 O O . GLU A 1 268 ? 15.638 -29.320 -6.223 1.00 34.16 268 GLU A O 1
ATOM 2201 N N . GLN A 1 269 ? 16.417 -30.365 -8.051 1.00 31.58 269 GLN A N 1
ATOM 2202 C CA . GLN A 1 269 ? 17.610 -29.549 -8.258 1.00 31.58 269 GLN A CA 1
ATOM 2203 C C . GLN A 1 269 ? 17.275 -28.050 -8.172 1.00 31.58 269 GLN A C 1
ATOM 2205 O O . GLN A 1 269 ? 16.586 -27.524 -9.043 1.00 31.58 269 GLN A O 1
ATOM 2210 N N . LYS A 1 270 ? 17.788 -27.347 -7.147 1.00 38.28 270 LYS A N 1
ATOM 2211 C CA . LYS A 1 270 ? 17.874 -25.880 -7.171 1.00 38.28 270 LYS A CA 1
ATOM 2212 C C . LYS A 1 270 ? 18.723 -25.514 -8.389 1.00 38.28 270 LYS A C 1
ATOM 2214 O O . LYS A 1 270 ? 19.932 -25.714 -8.369 1.00 38.28 270 LYS A O 1
ATOM 2219 N N . LYS A 1 271 ? 18.097 -25.028 -9.460 1.00 48.28 271 LYS A N 1
ATOM 2220 C CA . LYS A 1 271 ? 18.807 -24.201 -10.433 1.00 48.28 271 LYS A CA 1
ATOM 2221 C C . LYS A 1 271 ? 18.958 -22.833 -9.785 1.00 48.28 271 LYS A C 1
ATOM 2223 O O . LYS A 1 271 ? 17.951 -22.207 -9.463 1.00 48.28 271 LYS A O 1
ATOM 2228 N N . ASP A 1 272 ? 20.193 -22.404 -9.561 1.00 77.44 272 ASP A N 1
ATOM 2229 C CA . ASP A 1 272 ? 20.473 -21.023 -9.182 1.00 77.44 272 ASP A CA 1
ATOM 2230 C C . ASP A 1 272 ? 19.900 -20.092 -10.263 1.00 77.44 272 ASP A C 1
ATOM 2232 O O . ASP A 1 272 ? 20.051 -20.355 -11.462 1.00 77.44 272 ASP A O 1
ATOM 2236 N N . GLN A 1 273 ? 19.179 -19.044 -9.849 1.00 91.12 273 GLN A N 1
ATOM 2237 C CA . GLN A 1 273 ? 18.632 -18.060 -10.781 1.00 91.12 273 GLN A CA 1
ATOM 2238 C C . GLN A 1 273 ? 19.789 -17.397 -11.527 1.00 91.12 273 GLN A C 1
ATOM 2240 O O . GLN A 1 273 ? 20.713 -16.875 -10.908 1.00 91.12 273 GLN A O 1
ATOM 2245 N N . LYS A 1 274 ? 19.724 -17.401 -12.859 1.00 94.38 274 LYS A N 1
ATOM 2246 C CA . LYS A 1 274 ? 20.739 -16.776 -13.708 1.00 94.38 274 LYS A CA 1
ATOM 2247 C C . LYS A 1 274 ? 20.337 -15.357 -14.091 1.00 94.38 274 LYS A C 1
ATOM 2249 O O . LYS A 1 274 ? 19.152 -15.084 -14.316 1.00 94.38 274 LYS A O 1
ATOM 2254 N N . PHE A 1 275 ? 21.338 -14.494 -14.209 1.00 96.06 275 PHE A N 1
ATOM 2255 C CA . PHE A 1 275 ? 21.203 -13.102 -14.624 1.00 96.06 275 PHE A CA 1
ATOM 2256 C C . PHE A 1 275 ? 21.989 -12.870 -15.914 1.00 96.06 275 PHE A C 1
ATOM 2258 O O . PHE A 1 275 ? 23.019 -13.509 -16.138 1.00 96.06 275 PHE A O 1
ATOM 2265 N N . GLY A 1 276 ? 21.507 -11.974 -16.770 1.00 96.06 276 GLY A N 1
ATOM 2266 C CA . GLY A 1 276 ? 22.157 -11.663 -18.039 1.00 96.06 276 GLY A CA 1
ATOM 2267 C C . GLY A 1 276 ? 22.052 -10.191 -18.410 1.00 96.06 276 GLY A C 1
ATOM 2268 O O . GLY A 1 276 ? 21.123 -9.497 -18.002 1.00 96.06 276 GLY A O 1
ATOM 2269 N N . THR A 1 277 ? 23.007 -9.719 -19.200 1.00 95.81 277 THR A N 1
ATOM 2270 C CA . THR A 1 277 ? 23.039 -8.355 -19.739 1.00 95.81 277 THR A CA 1
ATOM 2271 C C . THR A 1 277 ? 23.587 -8.358 -21.164 1.00 95.81 277 THR A C 1
ATOM 2273 O O . THR A 1 277 ? 24.131 -9.364 -21.609 1.00 95.81 277 THR A O 1
ATOM 2276 N N . LEU A 1 278 ? 23.462 -7.255 -21.900 1.00 93.94 278 LEU A N 1
ATOM 2277 C CA . LEU A 1 278 ? 24.028 -7.107 -23.244 1.00 93.94 278 LEU A CA 1
ATOM 2278 C C . LEU A 1 278 ? 24.942 -5.892 -23.281 1.00 93.94 278 LEU A C 1
ATOM 2280 O O . LEU A 1 278 ? 24.517 -4.777 -22.977 1.00 93.94 278 LEU A O 1
ATOM 2284 N N . TRP A 1 279 ? 26.160 -6.093 -23.765 1.00 91.38 279 TRP A N 1
ATOM 2285 C CA . TRP A 1 279 ? 27.071 -5.006 -24.075 1.00 91.38 279 TRP A CA 1
ATOM 2286 C C . TRP A 1 279 ? 27.307 -4.923 -25.581 1.00 91.38 279 TRP A C 1
ATOM 2288 O O . TRP A 1 279 ? 27.530 -5.928 -26.253 1.00 91.38 279 TRP A O 1
ATOM 2298 N N . MET A 1 280 ? 27.225 -3.712 -26.132 1.00 84.94 280 MET A N 1
ATOM 2299 C CA . MET A 1 280 ? 27.424 -3.463 -27.559 1.00 84.94 280 MET A CA 1
ATOM 2300 C C . MET A 1 280 ? 28.221 -2.181 -27.770 1.00 84.94 280 MET A C 1
ATOM 2302 O O . MET A 1 280 ? 27.718 -1.082 -27.528 1.00 84.94 280 MET A O 1
ATOM 2306 N N . GLY A 1 281 ? 29.410 -2.328 -28.349 1.00 71.75 281 GLY A N 1
ATOM 2307 C CA . GLY A 1 281 ? 30.267 -1.219 -28.752 1.00 71.75 281 GLY A CA 1
ATOM 2308 C C . GLY A 1 281 ? 31.455 -1.030 -27.818 1.00 71.75 281 GLY A C 1
ATOM 2309 O O . GLY A 1 281 ? 31.335 -0.390 -26.778 1.00 71.75 281 GLY A O 1
ATOM 2310 N N . GLY A 1 282 ? 32.614 -1.527 -28.253 1.00 81.81 282 GLY A N 1
ATOM 2311 C CA . GLY A 1 282 ? 33.895 -1.305 -27.588 1.00 81.81 282 GLY A CA 1
ATOM 2312 C C . GLY A 1 282 ? 33.961 -1.837 -26.156 1.00 81.81 282 GLY A C 1
ATOM 2313 O O . GLY A 1 282 ? 33.228 -2.743 -25.763 1.00 81.81 282 GLY A O 1
ATOM 2314 N N . GLU A 1 283 ? 34.875 -1.273 -25.376 1.00 88.62 283 GLU A N 1
ATOM 2315 C CA . GLU A 1 283 ? 35.132 -1.690 -23.998 1.00 88.62 283 GLU A CA 1
ATOM 2316 C C . GLU A 1 283 ? 34.143 -1.034 -23.014 1.00 88.62 283 GLU A C 1
ATOM 2318 O O . GLU A 1 283 ? 33.836 0.154 -23.169 1.00 88.62 283 GLU A O 1
ATOM 2323 N N . PRO A 1 284 ? 33.657 -1.762 -21.989 1.00 89.69 284 PRO A N 1
ATOM 2324 C CA . PRO A 1 284 ? 32.844 -1.199 -20.919 1.00 89.69 284 PRO A CA 1
ATOM 2325 C C . PRO A 1 284 ? 33.547 -0.048 -20.199 1.00 89.69 284 PRO A C 1
ATOM 2327 O O . PRO A 1 284 ? 34.715 -0.140 -19.808 1.00 89.69 284 PRO A O 1
ATOM 2330 N N . GLY A 1 285 ? 32.813 1.046 -19.997 1.00 90.69 285 GLY A N 1
ATOM 2331 C CA . GLY A 1 285 ? 33.302 2.207 -19.268 1.00 90.69 285 GLY A CA 1
ATOM 2332 C C . GLY A 1 285 ? 33.522 1.914 -17.783 1.00 90.69 285 GLY A C 1
ATOM 2333 O O . GLY A 1 285 ? 33.187 0.851 -17.263 1.00 90.69 285 GLY A O 1
ATOM 2334 N N . LYS A 1 286 ? 34.096 2.884 -17.062 1.00 91.69 286 LYS A N 1
ATOM 2335 C CA . LYS A 1 286 ? 34.316 2.760 -15.610 1.00 91.69 286 LYS A CA 1
ATOM 2336 C C . LYS A 1 286 ? 32.999 2.527 -14.851 1.00 91.69 286 LYS A C 1
ATOM 2338 O O . LYS A 1 286 ? 32.970 1.689 -13.964 1.00 91.69 286 LYS A O 1
ATOM 2343 N N . LEU A 1 287 ? 31.921 3.207 -15.256 1.00 93.75 287 LEU A N 1
ATOM 2344 C CA . LEU A 1 287 ? 30.581 3.034 -14.685 1.00 93.75 287 LEU A CA 1
ATOM 2345 C C . LEU A 1 287 ? 30.076 1.595 -14.832 1.00 93.75 287 LEU A C 1
ATOM 2347 O O . LEU A 1 287 ? 29.648 0.991 -13.854 1.00 93.75 287 LEU A O 1
ATOM 2351 N N . GLU A 1 288 ? 30.131 1.043 -16.042 1.00 94.06 288 GLU A N 1
ATOM 2352 C CA . GLU A 1 288 ? 29.633 -0.307 -16.299 1.00 94.06 288 GLU A CA 1
ATOM 2353 C C . GLU A 1 288 ? 30.447 -1.367 -15.563 1.00 94.06 288 GLU A C 1
ATOM 2355 O O . GLU A 1 288 ? 29.882 -2.312 -15.020 1.00 94.06 288 GLU A O 1
ATOM 2360 N N . ARG A 1 289 ? 31.770 -1.187 -15.473 1.00 93.75 289 ARG A N 1
ATOM 2361 C CA . ARG A 1 289 ? 32.631 -2.084 -14.691 1.00 93.75 289 ARG A CA 1
ATOM 2362 C C . ARG A 1 289 ? 32.315 -2.025 -13.194 1.00 93.75 289 ARG A C 1
ATOM 2364 O O . ARG A 1 289 ? 32.217 -3.086 -12.585 1.00 93.75 289 ARG A O 1
ATOM 2371 N N . SER A 1 290 ? 32.066 -0.839 -12.627 1.00 94.00 290 SER A N 1
ATOM 2372 C CA . SER A 1 290 ? 31.562 -0.697 -11.248 1.00 94.00 290 SER A CA 1
ATOM 2373 C C . SER A 1 290 ? 30.244 -1.438 -11.036 1.00 94.00 290 SER A C 1
ATOM 2375 O O . SER A 1 290 ? 30.081 -2.160 -10.057 1.00 94.00 290 SER A O 1
ATOM 2377 N N . CYS A 1 291 ? 29.293 -1.282 -11.959 1.00 96.31 291 CYS A N 1
ATOM 2378 C CA . CYS A 1 291 ? 27.985 -1.924 -11.853 1.00 96.31 291 CYS A CA 1
ATOM 2379 C C . CYS A 1 291 ? 28.111 -3.452 -11.926 1.00 96.31 291 CYS A C 1
ATOM 2381 O O . CYS A 1 291 ? 27.580 -4.148 -11.063 1.00 96.31 291 CYS A O 1
ATOM 2383 N N . LEU A 1 292 ? 28.896 -3.980 -12.869 1.00 94.88 292 LEU A N 1
ATOM 2384 C CA . LEU A 1 292 ? 29.184 -5.415 -12.968 1.00 94.88 292 LEU A CA 1
ATOM 2385 C C . LEU A 1 292 ? 29.890 -5.966 -11.715 1.00 94.88 292 LEU A C 1
ATOM 2387 O O . LEU A 1 292 ? 29.535 -7.051 -11.254 1.00 94.88 292 LEU A O 1
ATOM 2391 N N . ASN A 1 293 ? 30.835 -5.221 -11.128 1.00 94.06 293 ASN A N 1
ATOM 2392 C CA . ASN A 1 293 ? 31.447 -5.593 -9.848 1.00 94.06 293 ASN A CA 1
ATOM 2393 C C . ASN A 1 293 ? 30.411 -5.635 -8.723 1.00 94.06 293 ASN A C 1
ATOM 2395 O O . ASN A 1 293 ? 30.306 -6.655 -8.050 1.00 94.06 293 ASN A O 1
ATOM 2399 N N . SER A 1 294 ? 29.561 -4.611 -8.591 1.00 95.19 294 SER A N 1
ATOM 2400 C CA . SER A 1 294 ? 28.500 -4.611 -7.574 1.00 95.19 294 SER A CA 1
ATOM 2401 C C . SER A 1 294 ? 27.554 -5.812 -7.725 1.00 95.19 294 SER A C 1
ATOM 2403 O O . SER A 1 294 ? 27.197 -6.466 -6.748 1.00 95.19 294 SER A O 1
ATOM 2405 N N . MET A 1 295 ? 27.195 -6.186 -8.959 1.00 95.00 295 MET A N 1
ATOM 2406 C CA . MET A 1 295 ? 26.386 -7.378 -9.222 1.00 95.00 295 MET A CA 1
ATOM 2407 C C . MET A 1 295 ? 27.088 -8.655 -8.737 1.00 95.00 295 MET A C 1
ATOM 2409 O O . MET A 1 295 ? 26.449 -9.525 -8.145 1.00 95.00 295 MET A O 1
ATOM 2413 N N . LYS A 1 296 ? 28.399 -8.780 -8.956 1.00 92.44 296 LYS A N 1
ATOM 2414 C CA . LYS A 1 296 ? 29.201 -9.918 -8.486 1.00 92.44 296 LYS A CA 1
ATOM 2415 C C . LYS A 1 296 ? 29.278 -9.964 -6.960 1.00 92.44 296 LYS A C 1
ATOM 2417 O O . LYS A 1 296 ? 28.981 -11.001 -6.371 1.00 92.44 296 LYS A O 1
ATOM 2422 N N . ASP A 1 297 ? 29.583 -8.835 -6.329 1.00 91.19 297 ASP A N 1
ATOM 2423 C CA . ASP A 1 297 ? 29.752 -8.725 -4.876 1.00 91.19 297 ASP A CA 1
ATOM 2424 C C . ASP A 1 297 ? 28.471 -9.097 -4.117 1.00 91.19 297 ASP A C 1
ATOM 2426 O O . ASP A 1 297 ? 28.516 -9.663 -3.025 1.00 91.19 297 ASP A O 1
ATOM 2430 N N . PHE A 1 298 ? 27.311 -8.854 -4.734 1.00 93.25 298 PHE A N 1
ATOM 2431 C CA . PHE A 1 298 ? 26.004 -9.230 -4.201 1.00 93.25 298 PHE A CA 1
ATOM 2432 C C . PHE A 1 298 ? 25.453 -10.564 -4.748 1.00 93.25 298 PHE A C 1
ATOM 2434 O O . PHE A 1 298 ? 24.300 -10.915 -4.488 1.00 93.25 298 PHE A O 1
ATOM 2441 N N . GLY A 1 299 ? 26.262 -11.353 -5.458 1.00 92.25 299 GLY A N 1
ATOM 2442 C CA . GLY A 1 299 ? 25.937 -12.731 -5.843 1.00 92.25 299 GLY A CA 1
ATOM 2443 C C . GLY A 1 299 ? 25.008 -12.886 -7.051 1.00 92.25 299 GLY A C 1
ATOM 2444 O O . GLY A 1 299 ? 24.424 -13.954 -7.222 1.00 92.25 299 GLY A O 1
ATOM 2445 N N . TYR A 1 300 ? 24.858 -11.855 -7.888 1.00 93.75 300 TYR A N 1
ATOM 2446 C CA . TYR A 1 300 ? 24.089 -11.934 -9.139 1.00 93.75 300 TYR A CA 1
ATOM 2447 C C . TYR A 1 300 ? 24.869 -12.623 -10.262 1.00 93.75 300 TYR A C 1
ATOM 2449 O O . TYR A 1 300 ? 24.264 -13.325 -11.065 1.00 93.75 300 TYR A O 1
ATOM 2457 N N . ASN A 1 301 ? 26.194 -12.437 -10.320 1.00 90.38 301 ASN A N 1
ATOM 2458 C CA . ASN A 1 301 ? 27.095 -13.065 -11.303 1.00 90.38 301 ASN A CA 1
ATOM 2459 C C . ASN A 1 301 ? 26.529 -13.065 -12.745 1.00 90.38 301 ASN A C 1
ATOM 2461 O O . ASN A 1 301 ? 26.247 -14.130 -13.302 1.00 90.38 301 ASN A O 1
ATOM 2465 N N . PRO A 1 302 ? 26.285 -11.880 -13.337 1.00 90.44 302 PRO A N 1
ATOM 2466 C CA . PRO A 1 302 ? 25.609 -11.771 -14.623 1.00 90.44 302 PRO A CA 1
ATOM 2467 C C . PRO A 1 302 ? 26.475 -12.310 -15.766 1.00 90.44 302 PRO A C 1
ATOM 2469 O O . PRO A 1 302 ? 27.675 -12.049 -15.828 1.00 90.44 302 PRO A O 1
ATOM 2472 N N . ILE A 1 303 ? 25.839 -12.987 -16.720 1.00 94.06 303 ILE A N 1
ATOM 2473 C CA . ILE A 1 303 ? 26.452 -13.327 -18.006 1.00 94.06 303 ILE A CA 1
ATOM 2474 C C . ILE A 1 303 ? 26.359 -12.114 -18.937 1.00 94.06 303 ILE A C 1
ATOM 2476 O O . ILE A 1 303 ? 25.266 -11.591 -19.175 1.00 94.06 303 ILE A O 1
ATOM 2480 N N . VAL A 1 304 ? 27.486 -11.679 -19.501 1.00 94.56 304 VAL A N 1
ATOM 2481 C CA . VAL A 1 304 ? 27.520 -10.566 -20.460 1.00 94.56 304 VAL A CA 1
ATOM 2482 C C . VAL A 1 304 ? 27.419 -11.098 -21.886 1.00 94.56 304 VAL A C 1
ATOM 2484 O O . VAL A 1 304 ? 28.328 -11.737 -22.398 1.00 94.56 304 VAL A O 1
ATOM 2487 N N . PHE A 1 305 ? 26.328 -10.809 -22.578 1.00 93.75 305 PHE A N 1
ATOM 2488 C CA . PHE A 1 305 ? 26.204 -11.123 -23.997 1.00 93.75 305 PHE A CA 1
ATOM 2489 C C . PHE A 1 305 ? 26.823 -10.009 -24.848 1.00 93.75 305 PHE A C 1
ATOM 2491 O O . PHE A 1 305 ? 26.703 -8.829 -24.514 1.00 93.75 305 PHE A O 1
ATOM 2498 N N . SER A 1 306 ? 27.467 -10.364 -25.961 1.00 89.19 306 SER A N 1
ATOM 2499 C CA . SER A 1 306 ? 27.922 -9.403 -26.975 1.00 89.19 306 SER A CA 1
ATOM 2500 C C . SER A 1 306 ? 28.073 -10.051 -28.347 1.00 89.19 306 SER A C 1
ATOM 2502 O O . SER A 1 306 ? 28.322 -11.247 -28.463 1.00 89.19 306 SER A O 1
ATOM 2504 N N . TYR A 1 307 ? 27.914 -9.248 -29.399 1.00 85.75 307 TYR A N 1
ATOM 2505 C CA . TYR A 1 307 ? 28.143 -9.673 -30.785 1.00 85.75 307 TYR A CA 1
ATOM 2506 C C . TYR A 1 307 ? 29.628 -9.651 -31.172 1.00 85.75 307 TYR A C 1
ATOM 2508 O O . TYR A 1 307 ? 30.021 -10.310 -32.134 1.00 85.75 307 TYR A O 1
ATOM 2516 N N . GLU A 1 308 ? 30.438 -8.900 -30.421 1.00 84.88 308 GLU A N 1
ATOM 2517 C CA . GLU A 1 308 ? 31.878 -8.722 -30.615 1.00 84.88 308 GLU A CA 1
ATOM 2518 C C . GLU A 1 308 ? 32.643 -9.115 -29.336 1.00 84.88 308 GLU A C 1
ATOM 2520 O O . GLU A 1 308 ? 32.099 -8.972 -28.235 1.00 84.88 308 GLU A O 1
ATOM 2525 N N . PRO A 1 309 ? 33.907 -9.563 -29.431 1.00 80.75 309 PRO A N 1
ATOM 2526 C CA . PRO A 1 309 ? 34.729 -9.810 -28.249 1.00 80.75 309 PRO A CA 1
ATOM 2527 C C . PRO A 1 309 ? 34.860 -8.558 -27.371 1.00 80.75 309 PRO A C 1
ATOM 2529 O O . PRO A 1 309 ? 35.173 -7.474 -27.867 1.00 80.75 309 PRO A O 1
ATOM 2532 N N . ILE A 1 310 ? 34.667 -8.713 -26.060 1.00 83.88 310 ILE A N 1
ATOM 2533 C CA . ILE A 1 310 ? 34.780 -7.619 -25.088 1.00 83.88 310 ILE A CA 1
ATOM 2534 C C . ILE A 1 310 ? 36.136 -7.700 -24.384 1.00 83.88 310 ILE A C 1
ATOM 2536 O O . ILE A 1 310 ? 36.535 -8.759 -23.903 1.00 83.88 310 ILE A O 1
ATOM 2540 N N . ARG A 1 311 ? 36.840 -6.570 -24.287 1.00 81.81 311 ARG A N 1
ATOM 2541 C CA . ARG A 1 311 ? 38.048 -6.426 -23.459 1.00 81.81 311 ARG A CA 1
ATOM 2542 C C . ARG A 1 311 ? 37.714 -5.695 -22.161 1.00 81.81 311 ARG A C 1
ATOM 2544 O O . ARG A 1 311 ? 36.730 -4.962 -22.104 1.00 81.81 311 ARG A O 1
ATOM 2551 N N . ASN A 1 312 ? 38.551 -5.872 -21.140 1.00 84.38 312 ASN A N 1
ATOM 2552 C CA . ASN A 1 312 ? 38.434 -5.193 -19.844 1.00 84.38 312 ASN A CA 1
ATOM 2553 C C . ASN A 1 312 ? 37.125 -5.474 -19.077 1.00 84.38 312 ASN A C 1
ATOM 2555 O O . ASN A 1 312 ? 36.664 -4.629 -18.311 1.00 84.38 312 ASN A O 1
ATOM 2559 N N . LEU A 1 313 ? 36.531 -6.662 -19.239 1.00 86.81 313 LEU A N 1
ATOM 2560 C CA . LEU A 1 313 ? 35.500 -7.125 -18.305 1.00 86.81 313 LEU A CA 1
ATOM 2561 C C . LEU A 1 313 ? 36.106 -7.347 -16.911 1.00 86.81 313 LEU A C 1
ATOM 2563 O O . LEU A 1 313 ? 37.269 -7.750 -16.825 1.00 86.81 313 LEU A O 1
ATOM 2567 N N . PRO A 1 314 ? 35.349 -7.106 -15.825 1.00 87.81 314 PRO A N 1
ATOM 2568 C CA . PRO A 1 314 ? 35.834 -7.421 -14.490 1.00 87.81 314 PRO A CA 1
ATOM 2569 C C . PRO A 1 314 ? 36.156 -8.909 -14.328 1.00 87.81 314 PRO A C 1
ATOM 2571 O O . PRO A 1 314 ? 35.507 -9.769 -14.925 1.00 87.81 314 PRO A O 1
ATOM 2574 N N . GLU A 1 315 ? 37.146 -9.220 -13.492 1.00 83.88 315 GLU A N 1
ATOM 2575 C CA . GLU A 1 315 ? 37.555 -10.602 -13.239 1.00 83.88 315 GLU A CA 1
ATOM 2576 C C . GLU A 1 315 ? 36.378 -11.445 -12.719 1.00 83.88 315 GLU A C 1
ATOM 2578 O O . GLU A 1 315 ? 35.637 -11.025 -11.819 1.00 83.88 315 GLU A O 1
ATOM 2583 N N . GLY A 1 316 ? 36.210 -12.634 -13.304 1.00 79.00 316 GLY A N 1
ATOM 2584 C CA . GLY A 1 316 ? 35.121 -13.564 -12.996 1.00 79.00 316 GLY A CA 1
ATOM 2585 C C . GLY A 1 316 ? 33.812 -13.307 -13.752 1.00 79.00 316 GLY A C 1
ATOM 2586 O O . GLY A 1 316 ? 32.883 -14.094 -13.605 1.00 79.00 316 GLY A O 1
ATOM 2587 N N . VAL A 1 317 ? 33.722 -12.249 -14.568 1.00 85.38 317 VAL A N 1
ATOM 2588 C CA . VAL A 1 317 ? 32.558 -12.006 -15.434 1.00 85.38 317 VAL A CA 1
ATOM 2589 C C . VAL A 1 317 ? 32.724 -12.765 -16.747 1.00 85.38 317 VAL A C 1
ATOM 2591 O O . VAL A 1 317 ? 33.622 -12.483 -17.541 1.00 85.38 317 VAL A O 1
ATOM 2594 N N . GLU A 1 318 ? 31.839 -13.729 -16.981 1.00 83.00 318 GLU A N 1
ATOM 2595 C CA . GLU A 1 318 ? 31.789 -14.482 -18.232 1.00 83.00 318 GLU A CA 1
ATOM 2596 C C . GLU A 1 318 ? 31.088 -13.678 -19.330 1.00 83.00 318 GLU A C 1
ATOM 2598 O O . GLU A 1 318 ? 30.167 -12.896 -19.066 1.00 83.00 318 GLU A O 1
ATOM 2603 N N . TYR A 1 319 ? 31.486 -13.919 -20.580 1.00 85.75 319 TYR A N 1
ATOM 2604 C CA . TYR A 1 319 ? 30.763 -13.409 -21.736 1.00 85.75 319 TYR A CA 1
ATOM 2605 C C . TYR A 1 319 ? 30.388 -14.522 -22.707 1.00 85.75 319 TYR A C 1
ATOM 2607 O O . TYR A 1 319 ? 31.102 -15.515 -22.842 1.00 85.75 319 TYR A O 1
ATOM 2615 N N . PHE A 1 320 ? 29.260 -14.335 -23.387 1.00 86.94 320 PHE A N 1
ATOM 2616 C CA . PHE A 1 320 ? 28.735 -15.258 -24.387 1.00 86.94 320 PHE A CA 1
ATOM 2617 C C . PHE A 1 320 ? 28.358 -14.514 -25.664 1.00 86.94 320 PHE A C 1
ATOM 2619 O O . PHE A 1 320 ? 28.057 -13.317 -25.661 1.00 86.94 320 PHE A O 1
ATOM 2626 N N . ASP A 1 321 ? 28.369 -15.246 -26.771 1.00 85.75 321 ASP A N 1
ATOM 2627 C CA . ASP A 1 321 ? 27.969 -14.715 -28.063 1.00 85.75 321 ASP A CA 1
ATOM 2628 C C . ASP A 1 321 ? 26.470 -14.385 -28.063 1.00 85.75 321 ASP A C 1
ATOM 2630 O O . ASP A 1 321 ? 25.621 -15.244 -27.826 1.00 85.75 321 ASP A O 1
ATOM 2634 N N . ALA A 1 322 ? 26.130 -13.122 -28.318 1.00 88.75 322 ALA A N 1
ATOM 2635 C CA . ALA A 1 322 ? 24.746 -12.661 -28.358 1.00 88.75 322 ALA A CA 1
ATOM 2636 C C . ALA A 1 322 ? 23.928 -13.353 -29.466 1.00 88.75 322 ALA A C 1
ATOM 2638 O O . ALA A 1 322 ? 22.706 -13.466 -29.333 1.00 88.75 322 ALA A O 1
ATOM 2639 N N . ARG A 1 323 ? 24.584 -13.866 -30.519 1.00 85.25 323 ARG A N 1
ATOM 2640 C CA . ARG A 1 323 ? 23.924 -14.582 -31.626 1.00 85.25 323 ARG A CA 1
ATOM 2641 C C . ARG A 1 323 ? 23.221 -15.864 -31.171 1.00 85.25 323 ARG A C 1
ATOM 2643 O O . ARG A 1 323 ? 22.206 -16.228 -31.751 1.00 85.25 323 ARG A O 1
ATOM 2650 N N . GLU A 1 324 ? 23.656 -16.464 -30.063 1.00 85.62 324 GLU A N 1
ATOM 2651 C CA . GLU A 1 324 ? 22.992 -17.628 -29.449 1.00 85.62 324 GLU A CA 1
ATOM 2652 C C . GLU A 1 324 ? 21.581 -17.305 -28.924 1.00 85.62 324 GLU A C 1
ATOM 2654 O O . GLU A 1 324 ? 20.708 -18.170 -28.836 1.00 85.62 324 GLU A O 1
ATOM 2659 N N . ILE A 1 325 ? 21.330 -16.041 -28.569 1.00 87.69 325 ILE A N 1
ATOM 2660 C CA . ILE A 1 325 ? 20.027 -15.581 -28.077 1.00 87.69 325 ILE A CA 1
ATOM 2661 C C . ILE A 1 325 ? 19.224 -14.935 -29.199 1.00 87.69 325 ILE A C 1
ATOM 2663 O O . ILE A 1 325 ? 18.034 -15.229 -29.354 1.00 87.69 325 ILE A O 1
ATOM 2667 N N . TYR A 1 326 ? 19.851 -14.054 -29.972 1.00 83.88 326 TYR A N 1
ATOM 2668 C CA . TYR A 1 326 ? 19.204 -13.310 -31.043 1.00 83.88 326 TYR A CA 1
ATOM 2669 C C . TYR A 1 326 ? 20.244 -12.920 -32.097 1.00 83.88 326 TYR A C 1
ATOM 2671 O O . TYR A 1 326 ? 21.161 -12.158 -31.807 1.00 83.88 326 TYR A O 1
ATOM 2679 N N . GLU A 1 327 ? 20.102 -13.435 -33.318 1.00 82.06 327 GLU A N 1
ATOM 2680 C CA . GLU A 1 327 ? 20.973 -13.123 -34.453 1.00 82.06 327 GLU A CA 1
ATOM 2681 C C . GLU A 1 327 ? 20.204 -12.282 -35.481 1.00 82.06 327 GLU A C 1
ATOM 2683 O O . GLU A 1 327 ? 19.512 -12.830 -36.334 1.00 82.06 327 GLU A O 1
ATOM 2688 N N . PRO A 1 328 ? 20.285 -10.944 -35.404 1.00 71.00 328 PRO A N 1
ATOM 2689 C CA . PRO A 1 328 ? 19.640 -10.086 -36.385 1.00 71.00 328 PRO A CA 1
ATOM 2690 C C . PRO A 1 328 ? 20.453 -10.052 -37.690 1.00 71.00 328 PRO A C 1
ATOM 2692 O O . PRO A 1 328 ? 21.685 -10.096 -37.673 1.00 71.00 328 PRO A O 1
ATOM 2695 N N . GLY A 1 329 ? 19.806 -9.763 -38.821 1.00 66.69 329 GLY A N 1
ATOM 2696 C CA . GLY A 1 329 ? 20.540 -9.417 -40.052 1.00 66.69 329 GLY A CA 1
ATOM 2697 C C . GLY A 1 329 ? 21.410 -8.145 -39.927 1.00 66.69 329 GLY A C 1
ATOM 2698 O O . GLY A 1 329 ? 22.379 -7.968 -40.662 1.00 66.69 329 GLY A O 1
ATOM 2699 N N . ARG A 1 330 ? 21.072 -7.233 -38.999 1.00 67.44 330 ARG A N 1
ATOM 2700 C CA . ARG A 1 330 ? 21.884 -6.062 -38.600 1.00 67.44 330 ARG A CA 1
ATOM 2701 C C . ARG A 1 330 ? 21.468 -5.537 -37.224 1.00 67.44 330 ARG A C 1
ATOM 2703 O O . ARG A 1 330 ? 20.282 -5.529 -36.908 1.00 67.44 330 ARG A O 1
ATOM 2710 N N . VAL A 1 331 ? 22.407 -4.980 -36.454 1.00 71.00 331 VAL A N 1
ATOM 2711 C CA . VAL A 1 331 ? 22.085 -4.296 -35.184 1.00 71.00 331 VAL A CA 1
ATOM 2712 C C . VAL A 1 331 ? 21.158 -3.104 -35.442 1.00 71.00 331 VAL A C 1
ATOM 2714 O O . VAL A 1 331 ? 21.488 -2.184 -36.201 1.00 71.00 331 VAL A O 1
ATOM 2717 N N . ILE A 1 332 ? 20.001 -3.092 -34.779 1.00 66.38 332 ILE A N 1
ATOM 2718 C CA . ILE A 1 332 ? 18.984 -2.053 -34.958 1.00 66.38 332 ILE A CA 1
ATOM 2719 C C . ILE A 1 332 ? 19.355 -0.828 -34.115 1.00 66.38 332 ILE A C 1
ATOM 2721 O O . ILE A 1 332 ? 19.248 -0.823 -32.890 1.00 66.38 332 ILE A O 1
ATOM 2725 N N . ARG A 1 333 ? 19.778 0.255 -34.770 1.00 66.75 333 ARG A N 1
ATOM 2726 C CA . ARG A 1 333 ? 20.127 1.519 -34.100 1.00 66.75 333 ARG A CA 1
ATOM 2727 C C . ARG A 1 333 ? 19.051 2.582 -34.295 1.00 66.75 333 ARG A C 1
ATOM 2729 O O . ARG A 1 333 ? 18.460 2.706 -35.368 1.00 66.75 333 ARG A O 1
ATOM 2736 N N . HIS A 1 334 ? 18.841 3.402 -33.268 1.00 55.78 334 HIS A N 1
ATOM 2737 C CA . HIS A 1 334 ? 17.999 4.593 -33.355 1.00 55.78 334 HIS A CA 1
ATOM 2738 C C . HIS A 1 334 ? 18.596 5.601 -34.350 1.00 55.78 334 HIS A C 1
ATOM 2740 O O . HIS A 1 334 ? 19.751 5.985 -34.231 1.00 55.78 334 HIS A O 1
ATOM 2746 N N . VAL A 1 335 ? 17.821 6.064 -35.325 1.00 50.38 335 VAL A N 1
ATOM 2747 C CA . VAL A 1 335 ? 18.235 6.927 -36.442 1.00 50.38 335 VAL A CA 1
ATOM 2748 C C . VAL A 1 335 ? 18.710 8.301 -35.972 1.00 50.38 335 VAL A C 1
ATOM 2750 O O . VAL A 1 335 ? 19.609 8.862 -36.590 1.00 50.38 335 VAL A O 1
ATOM 2753 N N . ARG A 1 336 ? 18.152 8.852 -34.882 1.00 49.38 336 ARG A N 1
ATOM 2754 C CA . ARG A 1 336 ? 18.538 10.187 -34.382 1.00 49.38 336 ARG A CA 1
ATOM 2755 C C . ARG A 1 336 ? 19.736 10.138 -33.436 1.00 49.38 336 ARG A C 1
ATOM 2757 O O . ARG A 1 336 ? 20.577 11.026 -33.488 1.00 49.38 336 ARG A O 1
ATOM 2764 N N . HIS A 1 337 ? 19.808 9.123 -32.578 1.00 55.09 337 HIS A N 1
ATOM 2765 C CA . HIS A 1 337 ? 20.813 9.051 -31.508 1.00 55.09 337 HIS A CA 1
ATOM 2766 C C . HIS A 1 337 ? 21.888 7.980 -31.735 1.00 55.09 337 HIS A C 1
ATOM 2768 O O . HIS A 1 337 ? 22.778 7.837 -30.906 1.00 55.09 337 HIS A O 1
ATOM 2774 N N . LYS A 1 338 ? 21.786 7.191 -32.816 1.00 61.81 338 LYS A N 1
ATOM 2775 C CA . LYS A 1 338 ? 22.625 6.014 -33.131 1.00 61.81 338 LYS A CA 1
ATOM 2776 C C . LYS A 1 338 ? 22.710 4.963 -32.005 1.00 61.81 338 LYS A C 1
ATOM 2778 O O . LYS A 1 338 ? 23.515 4.032 -32.075 1.00 61.81 338 LYS A O 1
ATOM 2783 N N . SER A 1 339 ? 21.851 5.091 -30.991 1.00 67.81 339 SER A N 1
ATOM 2784 C CA . SER A 1 339 ? 21.801 4.237 -29.807 1.00 67.81 339 SER A CA 1
ATOM 2785 C C . SER A 1 339 ? 21.250 2.852 -30.159 1.00 67.81 339 SER A C 1
ATOM 2787 O O . SER A 1 339 ? 20.253 2.776 -30.884 1.00 67.81 339 SER A O 1
ATOM 2789 N N . PRO A 1 340 ? 21.847 1.767 -29.641 1.00 74.56 340 PRO A N 1
ATOM 2790 C CA . PRO A 1 340 ? 21.348 0.412 -29.833 1.00 74.56 340 PRO A CA 1
ATOM 2791 C C . PRO A 1 340 ? 20.247 0.026 -28.821 1.00 74.56 340 PRO A C 1
ATOM 2793 O O . PRO A 1 340 ? 19.940 -1.151 -28.692 1.00 74.56 340 PRO A O 1
ATOM 2796 N N . ALA A 1 341 ? 19.637 0.982 -28.103 1.00 73.94 341 ALA A N 1
ATOM 2797 C CA . ALA A 1 341 ? 18.636 0.706 -27.060 1.00 73.94 341 ALA A CA 1
ATOM 2798 C C . ALA A 1 341 ? 17.441 -0.132 -27.550 1.00 73.94 341 ALA A C 1
ATOM 2800 O O . ALA A 1 341 ? 16.994 -1.034 -26.856 1.00 73.94 341 ALA A O 1
ATOM 2801 N N . ILE A 1 342 ? 16.978 0.111 -28.780 1.00 75.31 342 ILE A N 1
ATOM 2802 C CA . ILE A 1 342 ? 15.923 -0.691 -29.420 1.00 75.31 342 ILE A CA 1
ATOM 2803 C C . ILE A 1 342 ? 16.364 -2.151 -29.583 1.00 75.31 342 ILE A C 1
ATOM 2805 O O . ILE A 1 342 ? 15.588 -3.070 -29.345 1.00 75.31 342 ILE A O 1
ATOM 2809 N N . HIS A 1 343 ? 17.615 -2.359 -29.996 1.00 83.06 343 HIS A N 1
ATOM 2810 C CA . HIS A 1 343 ? 18.189 -3.691 -30.144 1.00 83.06 343 HIS A CA 1
ATOM 2811 C C . HIS A 1 343 ? 18.258 -4.420 -28.804 1.00 83.06 343 HIS A C 1
ATOM 2813 O O . HIS A 1 343 ? 17.903 -5.590 -28.720 1.00 83.06 343 HIS A O 1
ATOM 2819 N N . ALA A 1 344 ? 18.669 -3.708 -27.751 1.00 88.00 344 ALA A N 1
ATOM 2820 C CA . ALA A 1 344 ? 18.705 -4.238 -26.393 1.00 88.00 344 ALA A CA 1
ATOM 2821 C C . ALA A 1 344 ? 17.301 -4.583 -25.863 1.00 88.00 344 ALA A C 1
ATOM 2823 O O . ALA A 1 344 ? 17.143 -5.621 -25.225 1.00 88.00 344 ALA A O 1
ATOM 2824 N N . ASP A 1 345 ? 16.277 -3.776 -26.180 1.00 86.31 345 ASP A N 1
ATOM 2825 C CA . ASP A 1 345 ? 14.881 -4.089 -25.844 1.00 86.31 345 ASP A CA 1
ATOM 2826 C C . ASP A 1 345 ? 14.436 -5.432 -26.445 1.00 86.31 345 ASP A C 1
ATOM 2828 O O . ASP A 1 345 ? 13.902 -6.280 -25.735 1.00 86.31 345 ASP A O 1
ATOM 2832 N N . ILE A 1 346 ? 14.693 -5.655 -27.735 1.00 85.25 346 ILE A N 1
ATOM 2833 C CA . ILE A 1 346 ? 14.306 -6.899 -28.419 1.00 85.25 346 ILE A CA 1
ATOM 2834 C C . ILE A 1 346 ? 15.116 -8.083 -27.882 1.00 85.25 346 ILE A C 1
ATOM 2836 O O . ILE A 1 346 ? 14.558 -9.126 -27.536 1.00 85.25 346 ILE A O 1
ATOM 2840 N N . PHE A 1 347 ? 16.432 -7.903 -27.747 1.00 91.00 347 PHE A N 1
ATOM 2841 C CA . PHE A 1 347 ? 17.312 -8.931 -27.208 1.00 91.00 347 PHE A CA 1
ATOM 2842 C C . PHE A 1 347 ? 16.868 -9.380 -25.815 1.00 91.00 347 PHE A C 1
ATOM 2844 O O . PHE A 1 347 ? 16.827 -10.583 -25.562 1.00 91.00 347 PHE A O 1
ATOM 2851 N N . ARG A 1 348 ? 16.492 -8.455 -24.915 1.00 93.50 348 ARG A N 1
ATOM 2852 C CA . ARG A 1 348 ? 16.070 -8.848 -23.563 1.00 93.50 348 ARG A CA 1
ATOM 2853 C C . ARG A 1 348 ? 14.794 -9.682 -23.568 1.00 93.50 348 ARG A C 1
ATOM 2855 O O . ARG A 1 348 ? 14.684 -10.602 -22.763 1.00 93.50 348 ARG A O 1
ATOM 2862 N N . TYR A 1 349 ? 13.857 -9.421 -24.482 1.00 91.56 349 TYR A N 1
ATOM 2863 C CA . TYR A 1 349 ? 12.655 -10.248 -24.618 1.00 91.56 349 TYR A CA 1
ATOM 2864 C C . TYR A 1 349 ? 13.012 -11.670 -25.058 1.00 91.56 349 TYR A C 1
ATOM 2866 O O . TYR A 1 349 ? 12.551 -12.629 -24.435 1.00 91.56 349 TYR A O 1
ATOM 2874 N N . HIS A 1 350 ? 13.904 -11.818 -26.045 1.00 89.69 350 HIS A N 1
ATOM 2875 C CA . HIS A 1 350 ? 14.405 -13.133 -26.455 1.00 89.69 350 HIS A CA 1
ATOM 2876 C C . HIS A 1 350 ? 15.197 -13.835 -25.352 1.00 89.69 350 HIS A C 1
ATOM 2878 O O . HIS A 1 350 ? 14.997 -15.030 -25.144 1.00 89.69 350 HIS A O 1
ATOM 2884 N N . LEU A 1 351 ? 16.053 -13.116 -24.619 1.00 93.75 351 LEU A N 1
ATOM 2885 C CA . LEU A 1 351 ? 16.833 -13.679 -23.519 1.00 93.75 351 LEU A CA 1
ATOM 2886 C C . LEU A 1 351 ? 15.909 -14.289 -22.465 1.00 93.75 351 LEU A C 1
ATOM 2888 O O . LEU A 1 351 ? 16.014 -15.482 -22.176 1.00 93.75 351 LEU A O 1
ATOM 2892 N N . VAL A 1 352 ? 14.986 -13.492 -21.920 1.00 94.81 352 VAL A N 1
ATOM 2893 C CA . VAL A 1 352 ? 14.072 -13.943 -20.860 1.00 94.81 352 VAL A CA 1
ATOM 2894 C C . VAL A 1 352 ? 13.182 -15.079 -21.361 1.00 94.81 352 VAL A C 1
ATOM 2896 O O . VAL A 1 352 ? 13.047 -16.089 -20.676 1.00 94.81 352 VAL A O 1
ATOM 2899 N N . SER A 1 353 ? 12.639 -14.966 -22.577 1.00 90.88 353 SER A N 1
ATOM 2900 C CA . SER A 1 353 ? 11.769 -15.991 -23.164 1.00 90.88 353 SER A CA 1
ATOM 2901 C C . SER A 1 353 ? 12.482 -17.328 -23.399 1.00 90.88 353 SER A C 1
ATOM 2903 O O . SER A 1 353 ? 11.946 -18.375 -23.037 1.00 90.88 353 SER A O 1
ATOM 2905 N N . LYS A 1 354 ? 13.701 -17.316 -23.956 1.00 88.81 354 LYS A N 1
ATOM 2906 C CA . LYS A 1 354 ? 14.438 -18.542 -24.310 1.00 88.81 354 LYS A CA 1
ATOM 2907 C C . LYS A 1 354 ? 15.129 -19.203 -23.120 1.00 88.81 354 LYS A C 1
ATOM 2909 O O . LYS A 1 354 ? 15.341 -20.413 -23.138 1.00 88.81 354 LYS A O 1
ATOM 2914 N N . THR A 1 355 ? 15.522 -18.427 -22.109 1.00 92.00 355 THR A N 1
ATOM 2915 C CA . THR A 1 355 ? 16.428 -18.913 -21.051 1.00 92.00 355 THR A CA 1
ATOM 2916 C C . THR A 1 355 ? 15.838 -18.873 -19.644 1.00 92.00 355 THR A C 1
ATOM 2918 O O . THR A 1 355 ? 16.331 -19.584 -18.768 1.00 92.00 355 THR A O 1
ATOM 2921 N N . GLY A 1 356 ? 14.819 -18.041 -19.398 1.00 91.94 356 GLY A N 1
ATOM 2922 C CA . GLY A 1 356 ? 14.325 -17.749 -18.049 1.00 91.94 356 GLY A CA 1
ATOM 2923 C C . GLY A 1 356 ? 15.309 -16.958 -17.173 1.00 91.94 356 GLY A C 1
ATOM 2924 O O . GLY A 1 356 ? 15.115 -16.873 -15.959 1.00 91.94 356 GLY A O 1
ATOM 2925 N N . MET A 1 357 ? 16.380 -16.405 -17.754 1.00 95.50 357 MET A N 1
ATOM 2926 C CA . MET A 1 357 ? 17.269 -15.476 -17.052 1.00 95.50 357 MET A CA 1
ATOM 2927 C C . MET A 1 357 ? 16.530 -14.188 -16.682 1.00 95.50 357 MET A C 1
ATOM 2929 O O . MET A 1 357 ? 15.554 -13.817 -17.330 1.00 95.50 357 MET A O 1
ATOM 2933 N N . ILE A 1 358 ? 17.033 -13.485 -15.667 1.00 97.25 358 ILE A N 1
ATOM 2934 C CA . ILE A 1 358 ? 16.617 -12.114 -15.362 1.00 97.25 358 ILE A CA 1
ATOM 2935 C C . ILE A 1 358 ? 17.609 -11.157 -16.016 1.00 97.25 358 ILE A C 1
ATOM 2937 O O . ILE A 1 358 ? 18.821 -11.274 -15.838 1.00 97.25 358 ILE A O 1
ATOM 2941 N N . TRP A 1 359 ? 17.089 -10.209 -16.780 1.00 97.88 359 TRP A N 1
ATOM 2942 C CA . TRP A 1 359 ? 17.880 -9.159 -17.394 1.00 97.88 359 TRP A CA 1
ATOM 2943 C C . TRP A 1 359 ? 18.219 -8.047 -16.395 1.00 97.88 359 TRP A C 1
ATOM 2945 O O . TRP A 1 359 ? 17.331 -7.592 -15.668 1.00 97.88 359 TRP A O 1
ATOM 2955 N N . LEU A 1 360 ? 19.463 -7.563 -16.441 1.00 97.44 360 LEU A N 1
ATOM 2956 C CA . LEU A 1 360 ? 19.931 -6.347 -15.769 1.00 97.44 360 LEU A CA 1
ATOM 2957 C C . LEU A 1 360 ? 20.670 -5.453 -16.778 1.00 97.44 360 LEU A C 1
ATOM 2959 O O . LEU A 1 360 ? 21.572 -5.926 -17.468 1.00 97.44 360 LEU A O 1
ATOM 2963 N N . ASP A 1 361 ? 20.330 -4.168 -16.870 1.00 96.06 361 ASP A N 1
ATOM 2964 C CA . ASP A 1 361 ? 21.114 -3.197 -17.644 1.00 96.06 361 ASP A CA 1
ATOM 2965 C C . ASP A 1 361 ? 22.517 -3.040 -17.021 1.00 96.06 361 ASP A C 1
ATOM 2967 O O . ASP A 1 361 ? 22.703 -3.156 -15.808 1.00 96.06 361 ASP A O 1
ATOM 2971 N N . THR A 1 362 ? 23.529 -2.763 -17.848 1.00 94.31 362 THR A N 1
ATOM 2972 C CA . THR A 1 362 ? 24.934 -2.656 -17.406 1.00 94.31 362 THR A CA 1
ATOM 2973 C C . THR A 1 362 ? 25.224 -1.452 -16.506 1.00 94.31 362 THR A C 1
ATOM 2975 O O . THR A 1 362 ? 26.339 -1.321 -16.016 1.00 94.31 362 THR A O 1
ATOM 2978 N N . ASP A 1 363 ? 24.259 -0.558 -16.303 1.00 95.31 363 ASP A N 1
ATOM 2979 C CA . ASP A 1 363 ? 24.318 0.609 -15.416 1.00 95.31 363 ASP A CA 1
ATOM 2980 C C . ASP A 1 363 ? 23.415 0.458 -14.172 1.00 95.31 363 ASP A C 1
ATOM 2982 O O . ASP A 1 363 ? 23.051 1.445 -13.524 1.00 95.31 363 ASP A O 1
ATOM 2986 N N . MET A 1 364 ? 23.070 -0.786 -13.824 1.00 97.31 364 MET A N 1
ATOM 2987 C CA . MET A 1 364 ? 22.435 -1.149 -12.559 1.00 97.31 364 MET A CA 1
ATOM 2988 C C . MET A 1 364 ? 23.487 -1.392 -11.470 1.00 97.31 364 MET A C 1
ATOM 2990 O O . MET A 1 364 ? 24.213 -2.385 -11.503 1.00 97.31 364 MET A O 1
ATOM 2994 N N . TYR A 1 365 ? 23.538 -0.513 -10.470 1.00 97.00 365 TYR A N 1
ATOM 2995 C CA . TYR A 1 365 ? 24.419 -0.670 -9.313 1.00 97.00 365 TYR A CA 1
ATOM 2996 C C . TYR A 1 365 ? 23.687 -1.379 -8.170 1.00 97.00 365 TYR A C 1
ATOM 2998 O O . TYR A 1 365 ? 22.743 -0.829 -7.599 1.00 97.00 365 TYR A O 1
ATOM 3006 N N . MET A 1 366 ? 24.091 -2.604 -7.841 1.00 96.44 366 MET A N 1
ATOM 3007 C CA . MET A 1 366 ? 23.405 -3.440 -6.854 1.00 96.44 366 MET A CA 1
ATOM 3008 C C . MET A 1 366 ? 23.904 -3.155 -5.437 1.00 96.44 366 MET A C 1
ATOM 3010 O O . MET A 1 366 ? 25.091 -2.939 -5.215 1.00 96.44 366 MET A O 1
ATOM 3014 N N . VAL A 1 367 ? 22.984 -3.166 -4.471 1.00 95.12 367 VAL A N 1
ATOM 3015 C CA . VAL A 1 367 ? 23.262 -2.877 -3.048 1.00 95.12 367 VAL A CA 1
ATOM 3016 C C . VAL A 1 367 ? 22.651 -3.915 -2.096 1.00 95.12 367 VAL A C 1
ATOM 3018 O O . VAL A 1 367 ? 22.629 -3.731 -0.879 1.00 95.12 367 VAL A O 1
ATOM 3021 N N . ALA A 1 368 ? 22.114 -5.008 -2.639 1.00 93.19 368 ALA A N 1
ATOM 3022 C CA . ALA A 1 368 ? 21.485 -6.091 -1.892 1.00 93.19 368 ALA A CA 1
ATOM 3023 C C . ALA A 1 368 ? 21.717 -7.434 -2.579 1.00 93.19 368 ALA A C 1
ATOM 3025 O O . ALA A 1 368 ? 21.715 -7.486 -3.805 1.00 93.19 368 ALA A O 1
ATOM 3026 N N . SER A 1 369 ? 21.824 -8.522 -1.809 1.00 95.06 369 SER A N 1
ATOM 3027 C CA . SER A 1 369 ? 22.105 -9.847 -2.369 1.00 95.06 369 SER A CA 1
ATOM 3028 C C . SER A 1 369 ? 21.035 -10.340 -3.350 1.00 95.06 369 SER A C 1
ATOM 3030 O O . SER A 1 369 ? 19.841 -10.090 -3.164 1.00 95.06 369 SER A O 1
ATOM 3032 N N . ALA A 1 370 ? 21.454 -11.115 -4.354 1.00 93.69 370 ALA A N 1
ATOM 3033 C CA . ALA A 1 370 ? 20.549 -11.788 -5.284 1.00 93.69 370 ALA A CA 1
ATOM 3034 C C . ALA A 1 370 ? 19.551 -12.694 -4.547 1.00 93.69 370 ALA A C 1
ATOM 3036 O O . ALA A 1 370 ? 18.372 -12.723 -4.885 1.00 93.69 370 ALA A O 1
ATOM 3037 N N . GLU A 1 371 ? 19.984 -13.369 -3.475 1.00 92.75 371 GLU A N 1
ATOM 3038 C CA . GLU A 1 371 ? 19.092 -14.147 -2.608 1.00 92.75 371 GLU A CA 1
ATOM 3039 C C . GLU A 1 371 ? 17.976 -13.278 -2.009 1.00 92.75 371 GLU A C 1
ATOM 3041 O O . GLU A 1 371 ? 16.813 -13.685 -2.007 1.00 92.75 371 GLU A O 1
ATOM 3046 N N . ARG A 1 372 ? 18.305 -12.062 -1.546 1.00 93.50 372 ARG A N 1
ATOM 3047 C CA . ARG A 1 372 ? 17.320 -11.128 -0.988 1.00 93.50 372 ARG A CA 1
ATOM 3048 C C . ARG A 1 372 ? 16.330 -10.669 -2.057 1.00 93.50 372 ARG A C 1
ATOM 3050 O O . ARG A 1 372 ? 15.135 -10.631 -1.770 1.00 93.50 372 ARG A O 1
ATOM 3057 N N . LEU A 1 373 ? 16.796 -10.374 -3.273 1.00 93.75 373 LEU A N 1
ATOM 3058 C CA . LEU A 1 373 ? 15.906 -10.052 -4.391 1.00 93.75 373 LEU A CA 1
ATOM 3059 C C . LEU A 1 373 ? 14.970 -11.225 -4.707 1.00 93.75 373 LEU A C 1
ATOM 3061 O O . LEU A 1 373 ? 13.753 -11.053 -4.721 1.00 93.75 373 LEU A O 1
ATOM 3065 N N . MET A 1 374 ? 15.514 -12.433 -4.867 1.00 93.50 374 MET A N 1
ATOM 3066 C CA . MET A 1 374 ? 14.729 -13.627 -5.200 1.00 93.50 374 MET A CA 1
ATOM 3067 C C . MET A 1 374 ? 13.769 -14.058 -4.084 1.00 93.50 374 MET A C 1
ATOM 3069 O O . MET A 1 374 ? 12.789 -14.758 -4.339 1.00 93.50 374 MET A O 1
ATOM 3073 N N . ALA A 1 375 ? 14.011 -13.627 -2.845 1.00 89.31 375 ALA A N 1
ATOM 3074 C CA . ALA A 1 375 ? 13.113 -13.845 -1.718 1.00 89.31 375 ALA A CA 1
ATOM 3075 C C . ALA A 1 375 ? 11.924 -12.866 -1.662 1.00 89.31 375 ALA A C 1
ATOM 3077 O O . ALA A 1 375 ? 11.008 -13.105 -0.867 1.00 89.31 375 ALA A O 1
ATOM 3078 N N . SER A 1 376 ? 11.917 -11.802 -2.476 1.00 85.19 376 SER A N 1
ATOM 3079 C CA . SER A 1 376 ? 10.800 -10.852 -2.568 1.00 85.19 376 SER A CA 1
ATOM 3080 C C . SER A 1 376 ? 9.507 -11.520 -3.051 1.00 85.19 376 SER A C 1
ATOM 3082 O O . SER A 1 376 ? 9.527 -12.580 -3.682 1.00 85.19 376 SER A O 1
ATOM 3084 N N . ALA A 1 377 ? 8.356 -10.922 -2.733 1.00 83.38 377 ALA A N 1
ATOM 3085 C CA . ALA A 1 377 ? 7.058 -11.492 -3.092 1.00 83.38 377 ALA A CA 1
ATOM 3086 C C . ALA A 1 377 ? 6.868 -11.547 -4.617 1.00 83.38 377 ALA A C 1
ATOM 3088 O O . ALA A 1 377 ? 6.402 -12.553 -5.151 1.00 83.38 377 ALA A O 1
ATOM 3089 N N . GLU A 1 378 ? 7.292 -10.492 -5.307 1.00 90.25 378 GLU A N 1
ATOM 3090 C CA . GLU A 1 378 ? 7.262 -10.351 -6.758 1.00 90.25 378 GLU A CA 1
ATOM 3091 C C . GLU A 1 378 ? 8.154 -11.402 -7.426 1.00 90.25 378 GLU A C 1
ATOM 3093 O O . GLU A 1 378 ? 7.683 -12.160 -8.278 1.00 90.25 378 GLU A O 1
ATOM 3098 N N . SER A 1 379 ? 9.408 -11.538 -6.972 1.00 87.94 379 SER A N 1
ATOM 3099 C CA . SER A 1 379 ? 10.343 -12.514 -7.549 1.00 87.94 379 SER A CA 1
ATOM 3100 C C . SER A 1 379 ? 9.938 -13.958 -7.245 1.00 87.94 379 SER A C 1
ATOM 3102 O O . SER A 1 379 ? 10.119 -14.831 -8.091 1.00 87.94 379 SER A O 1
ATOM 3104 N N . ARG A 1 380 ? 9.293 -14.227 -6.100 1.00 87.25 380 ARG A N 1
ATOM 3105 C CA . ARG A 1 380 ? 8.659 -15.532 -5.820 1.00 87.25 380 ARG A CA 1
ATOM 3106 C C . ARG A 1 380 ? 7.473 -15.832 -6.732 1.00 87.25 380 ARG A C 1
ATOM 3108 O O . ARG A 1 380 ? 7.223 -16.998 -7.023 1.00 87.25 380 ARG A O 1
ATOM 3115 N N . ALA A 1 381 ? 6.761 -14.804 -7.192 1.00 83.25 381 ALA A N 1
ATOM 3116 C CA . ALA A 1 381 ? 5.759 -14.934 -8.247 1.00 83.25 381 ALA A CA 1
ATOM 3117 C C . ALA A 1 381 ? 6.389 -15.053 -9.653 1.00 83.25 381 ALA A C 1
ATOM 3119 O O . ALA A 1 381 ? 5.669 -15.254 -10.628 1.00 83.25 381 ALA A O 1
ATOM 3120 N N . GLY A 1 382 ? 7.720 -14.958 -9.762 1.00 87.94 382 GLY A N 1
ATOM 3121 C CA . GLY A 1 382 ? 8.489 -15.049 -11.003 1.00 87.94 382 GLY A CA 1
ATOM 3122 C C . GLY A 1 382 ? 8.727 -13.710 -11.706 1.00 87.94 382 GLY A C 1
ATOM 3123 O O . GLY A 1 382 ? 9.284 -13.702 -12.801 1.00 87.94 382 GLY A O 1
ATOM 3124 N N . PHE A 1 383 ? 8.313 -12.590 -11.108 1.00 95.06 383 PHE A N 1
ATOM 3125 C CA . PHE A 1 383 ? 8.397 -11.258 -11.706 1.00 95.06 383 PHE A CA 1
ATOM 3126 C C . PHE A 1 383 ? 9.543 -10.450 -11.093 1.00 95.06 383 PHE A C 1
ATOM 3128 O O . PHE A 1 383 ? 9.659 -10.320 -9.880 1.00 95.06 383 PHE A O 1
ATOM 3135 N N . CYS A 1 384 ? 10.368 -9.861 -11.950 1.00 96.12 384 CYS A N 1
ATOM 3136 C CA . CYS A 1 384 ? 11.457 -8.970 -11.575 1.00 96.12 384 CYS A CA 1
ATOM 3137 C C . CYS A 1 384 ? 11.452 -7.767 -12.526 1.00 96.12 384 CYS A C 1
ATOM 3139 O O . CYS A 1 384 ? 12.183 -7.709 -13.511 1.00 96.12 384 CYS A O 1
ATOM 3141 N N . VAL A 1 385 ? 10.528 -6.842 -12.281 1.00 95.94 385 VAL A N 1
ATOM 3142 C CA . VAL A 1 385 ? 10.352 -5.582 -13.020 1.00 95.94 385 VAL A CA 1
ATOM 3143 C C . VAL A 1 385 ? 9.982 -4.490 -12.021 1.00 95.94 385 VAL A C 1
ATOM 3145 O O . VAL A 1 385 ? 9.454 -4.805 -10.956 1.00 95.94 385 VAL A O 1
ATOM 3148 N N . GLY A 1 386 ? 10.230 -3.215 -12.334 1.00 92.19 386 GLY A N 1
ATOM 3149 C CA . GLY A 1 386 ? 9.991 -2.129 -11.376 1.00 92.19 386 GLY A CA 1
ATOM 3150 C C . GLY A 1 386 ? 9.417 -0.851 -11.984 1.00 92.19 386 GLY A C 1
ATOM 3151 O O . GLY A 1 386 ? 9.649 -0.526 -13.151 1.00 92.19 386 GLY A O 1
ATOM 3152 N N . CYS A 1 387 ? 8.649 -0.127 -11.176 1.00 89.94 387 CYS A N 1
ATOM 3153 C CA . CYS A 1 387 ? 8.083 1.176 -11.508 1.00 89.94 387 CYS A CA 1
ATOM 3154 C C . CYS A 1 387 ? 9.171 2.253 -11.496 1.00 89.94 387 CYS A C 1
ATOM 3156 O O . CYS A 1 387 ? 9.995 2.254 -10.599 1.00 89.94 387 CYS A O 1
ATOM 3158 N N . VAL A 1 388 ? 9.142 3.232 -12.393 1.00 83.19 388 VAL A N 1
ATOM 3159 C CA . VAL A 1 388 ? 9.934 4.462 -12.228 1.00 83.19 388 VAL A CA 1
ATOM 3160 C C . VAL A 1 388 ? 9.138 5.523 -11.480 1.00 83.19 388 VAL A C 1
ATOM 3162 O O . VAL A 1 388 ? 7.905 5.567 -11.574 1.00 83.19 388 VAL A O 1
ATOM 3165 N N . LEU A 1 389 ? 9.851 6.401 -10.770 1.00 67.75 389 LEU A N 1
ATOM 3166 C CA . LEU A 1 389 ? 9.267 7.634 -10.255 1.00 67.75 389 LEU A CA 1
ATOM 3167 C C . LEU A 1 389 ? 8.710 8.475 -11.419 1.00 67.75 389 LEU A C 1
ATOM 3169 O O . LEU A 1 389 ? 9.342 8.550 -12.479 1.00 67.75 389 LEU A O 1
ATOM 3173 N N . PRO A 1 390 ? 7.532 9.106 -11.268 1.00 59.66 390 PRO A N 1
ATOM 3174 C CA . PRO A 1 390 ? 7.039 10.041 -12.263 1.00 59.66 390 PRO A CA 1
ATOM 3175 C C . PRO A 1 390 ? 7.977 11.248 -12.338 1.00 59.66 390 PRO A C 1
ATOM 3177 O O . PRO A 1 390 ? 8.062 12.050 -11.411 1.00 59.66 390 PRO A O 1
ATOM 3180 N N . ASP A 1 391 ? 8.633 11.419 -13.480 1.00 51.56 391 ASP A N 1
ATOM 3181 C CA . ASP A 1 391 ? 9.249 12.684 -13.867 1.00 51.56 391 ASP A CA 1
ATOM 3182 C C . ASP A 1 391 ? 8.124 13.730 -13.985 1.00 51.56 391 ASP A C 1
ATOM 3184 O O . ASP A 1 391 ? 7.471 13.827 -15.024 1.00 51.56 391 ASP A O 1
ATOM 3188 N N . LEU A 1 392 ? 7.823 14.489 -12.927 1.00 42.06 392 LEU A N 1
ATOM 3189 C CA . LEU A 1 392 ? 6.757 15.493 -12.979 1.00 42.06 392 LEU A CA 1
ATOM 3190 C C . LEU A 1 392 ? 7.195 16.700 -13.829 1.00 42.06 392 LEU A C 1
ATOM 3192 O O . LEU A 1 392 ? 8.123 17.435 -13.484 1.00 42.06 392 LEU A O 1
ATOM 3196 N N . PRO A 1 393 ? 6.461 16.984 -14.915 1.00 34.38 393 PRO A N 1
ATOM 3197 C CA . PRO A 1 393 ? 5.940 18.321 -15.121 1.00 34.38 393 PRO A CA 1
ATOM 3198 C C . PRO A 1 393 ? 4.412 18.313 -15.028 1.00 34.38 393 PRO A C 1
ATOM 3200 O O . PRO A 1 393 ? 3.732 17.358 -15.410 1.00 34.38 393 PRO A O 1
ATOM 3203 N N . ARG A 1 394 ? 3.875 19.418 -14.498 1.00 38.72 394 ARG A N 1
ATOM 3204 C CA . ARG A 1 394 ? 2.437 19.680 -14.363 1.00 38.72 394 ARG A CA 1
ATOM 3205 C C . ARG A 1 394 ? 1.737 19.344 -15.689 1.00 38.72 394 ARG A C 1
ATOM 3207 O O . ARG A 1 394 ? 2.159 19.837 -16.729 1.00 38.72 394 ARG A O 1
ATOM 3214 N N . HIS A 1 395 ? 0.671 18.541 -15.611 1.00 32.75 395 HIS A N 1
ATOM 3215 C CA . HIS A 1 395 ? -0.309 18.207 -16.666 1.00 32.75 395 HIS A CA 1
ATOM 3216 C C . HIS A 1 395 ? -0.292 16.813 -17.319 1.00 32.75 395 HIS A C 1
ATOM 3218 O O . HIS A 1 395 ? -1.084 16.603 -18.236 1.00 32.75 395 HIS A O 1
ATOM 3224 N N . GLN A 1 396 ? 0.452 15.817 -16.828 1.00 34.16 396 GLN A N 1
ATOM 3225 C CA . GLN A 1 396 ? 0.185 14.418 -17.218 1.00 34.16 396 GLN A CA 1
ATOM 3226 C C . GLN A 1 396 ? 0.035 13.502 -16.004 1.00 34.16 396 GLN A C 1
ATOM 3228 O O . GLN A 1 396 ? 0.978 12.885 -15.529 1.00 34.16 396 GLN A O 1
ATOM 3233 N N . THR A 1 397 ? -1.200 13.395 -15.520 1.00 35.66 397 THR A N 1
ATOM 3234 C CA . THR A 1 397 ? -1.669 12.264 -14.718 1.00 35.66 397 THR A CA 1
ATOM 3235 C C . THR A 1 397 ? -1.780 11.036 -15.617 1.00 35.66 397 THR A C 1
ATOM 3237 O O . THR A 1 397 ? -2.848 10.778 -16.162 1.00 35.66 397 THR A O 1
ATOM 3240 N N . TYR A 1 398 ? -0.691 10.298 -15.805 1.00 37.19 398 TYR A N 1
ATOM 3241 C CA . TYR A 1 398 ? -0.747 8.920 -16.289 1.00 37.19 398 TYR A CA 1
ATOM 3242 C C . TYR A 1 398 ? 0.370 8.129 -15.607 1.00 37.19 398 TYR A C 1
ATOM 3244 O O . TYR A 1 398 ? 1.534 8.393 -15.870 1.00 37.19 398 TYR A O 1
ATOM 3252 N N . HIS A 1 399 ? -0.040 7.216 -14.722 1.00 51.22 399 HIS A N 1
ATOM 3253 C CA . HIS A 1 399 ? 0.599 5.961 -14.295 1.00 51.22 399 HIS A CA 1
ATOM 3254 C C . HIS A 1 399 ? 2.132 5.920 -14.156 1.00 51.22 399 HIS A C 1
ATOM 3256 O O . HIS A 1 399 ? 2.869 6.174 -15.104 1.00 51.22 399 HIS A O 1
ATOM 3262 N N . SER A 1 400 ? 2.625 5.445 -13.008 1.00 65.12 400 SER A N 1
ATOM 3263 C CA . SER A 1 400 ? 4.023 5.028 -12.873 1.00 65.12 400 SER A CA 1
ATOM 3264 C C . SER A 1 400 ? 4.373 4.023 -13.983 1.00 65.12 400 SER A C 1
ATOM 3266 O O . SER A 1 400 ? 3.779 2.946 -14.103 1.00 65.12 400 SER A O 1
ATOM 3268 N N . LEU A 1 401 ? 5.295 4.416 -14.857 1.00 80.69 401 LEU A N 1
ATOM 3269 C CA . LEU A 1 401 ? 5.791 3.602 -15.963 1.00 80.69 401 LEU A CA 1
ATOM 3270 C C . LEU A 1 401 ? 6.600 2.435 -15.376 1.00 80.69 401 LEU A C 1
ATOM 3272 O O . LEU A 1 401 ? 7.333 2.630 -14.413 1.00 80.69 401 LEU A O 1
ATOM 3276 N N . VAL A 1 402 ? 6.483 1.228 -15.923 1.00 88.44 402 VAL A N 1
ATOM 3277 C CA . VAL A 1 402 ? 7.396 0.122 -15.596 1.00 88.44 402 VAL A CA 1
ATOM 3278 C C . VAL A 1 402 ? 8.580 0.201 -16.539 1.00 88.44 402 VAL A C 1
ATOM 3280 O O . VAL A 1 402 ? 8.405 0.185 -17.758 1.00 88.44 402 VAL A O 1
ATOM 3283 N N . ASN A 1 403 ? 9.778 0.307 -15.980 1.00 89.81 403 ASN A N 1
ATOM 3284 C CA . ASN A 1 403 ? 11.014 0.302 -16.748 1.00 89.81 403 ASN A CA 1
ATOM 3285 C C . ASN A 1 403 ? 11.573 -1.124 -16.821 1.00 89.81 403 ASN A C 1
ATOM 3287 O O . ASN A 1 403 ? 11.294 -1.968 -15.971 1.00 89.81 403 ASN A O 1
ATOM 3291 N N . ASN A 1 404 ? 12.316 -1.392 -17.885 1.00 92.12 404 ASN A N 1
ATOM 3292 C CA . ASN A 1 404 ? 12.839 -2.695 -18.256 1.00 92.12 404 ASN A CA 1
ATOM 3293 C C . ASN A 1 404 ? 14.368 -2.789 -18.127 1.00 92.12 404 ASN A C 1
ATOM 3295 O O . ASN A 1 404 ? 14.955 -3.720 -18.672 1.00 92.12 404 ASN A O 1
ATOM 3299 N N . ALA A 1 405 ? 14.998 -1.871 -17.383 1.00 94.31 405 ALA A N 1
ATOM 3300 C CA . ALA A 1 405 ? 16.403 -1.991 -16.988 1.00 94.31 405 ALA A CA 1
ATOM 3301 C C . ALA A 1 405 ? 16.641 -3.198 -16.066 1.00 94.31 405 ALA A C 1
ATOM 3303 O O . ALA A 1 405 ? 17.689 -3.829 -16.110 1.00 94.31 405 ALA A O 1
ATOM 3304 N N . VAL A 1 406 ? 15.628 -3.573 -15.283 1.00 96.75 406 VAL A N 1
ATOM 3305 C CA . VAL A 1 406 ? 15.506 -4.894 -14.658 1.00 96.75 406 VAL A CA 1
ATOM 3306 C C . VAL A 1 406 ? 14.288 -5.572 -15.263 1.00 96.75 406 VAL A C 1
ATOM 3308 O O . VAL A 1 406 ? 13.190 -5.004 -15.238 1.00 96.75 406 VAL A O 1
ATOM 3311 N N . PHE A 1 407 ? 14.485 -6.744 -15.865 1.00 97.31 407 PHE A N 1
ATOM 3312 C CA . PHE A 1 407 ? 13.423 -7.429 -16.594 1.00 97.31 407 PHE A CA 1
ATOM 3313 C C . PHE A 1 407 ? 13.504 -8.949 -16.444 1.00 97.31 407 PHE A C 1
ATOM 3315 O O . PHE A 1 407 ? 14.327 -9.623 -17.056 1.00 97.31 407 PHE A O 1
ATOM 3322 N N . GLY A 1 408 ? 12.601 -9.492 -15.638 1.00 96.81 408 GLY A N 1
ATOM 3323 C CA . GLY A 1 408 ? 12.332 -10.917 -15.508 1.00 96.81 408 GLY A CA 1
ATOM 3324 C C . GLY A 1 408 ? 10.831 -11.146 -15.459 1.00 96.81 408 GLY A C 1
ATOM 3325 O O . GLY A 1 408 ? 10.134 -10.522 -14.661 1.00 96.81 408 GLY A O 1
ATOM 3326 N N . LEU A 1 409 ? 10.330 -12.019 -16.323 1.00 96.31 409 LEU A N 1
ATOM 3327 C CA . LEU A 1 409 ? 8.940 -12.461 -16.333 1.00 96.31 409 LEU A CA 1
ATOM 3328 C C . LEU A 1 409 ? 8.935 -13.991 -16.411 1.00 96.31 409 LEU A C 1
ATOM 3330 O O . LEU A 1 409 ? 9.778 -14.556 -17.114 1.00 96.31 409 LEU A O 1
ATOM 3334 N N . PRO A 1 410 ? 8.005 -14.683 -15.732 1.00 93.94 410 PRO A N 1
ATOM 3335 C CA . PRO A 1 410 ? 7.965 -16.134 -15.791 1.00 93.94 410 PRO A CA 1
ATOM 3336 C C . PRO A 1 410 ? 7.515 -16.609 -17.179 1.00 93.94 410 PRO A C 1
ATOM 3338 O O . PRO A 1 410 ? 6.775 -15.915 -17.871 1.00 93.94 410 PRO A O 1
ATOM 3341 N N . ALA A 1 411 ? 7.880 -17.834 -17.566 1.00 88.94 411 ALA A N 1
ATOM 3342 C CA . ALA A 1 411 ? 7.537 -18.393 -18.882 1.00 88.94 411 ALA A CA 1
ATOM 3343 C C . ALA A 1 411 ? 6.022 -18.431 -19.178 1.00 88.94 411 ALA A C 1
ATOM 3345 O O . ALA A 1 411 ? 5.613 -18.401 -20.333 1.00 88.94 411 ALA A O 1
ATOM 3346 N N . HIS A 1 412 ? 5.183 -18.478 -18.139 1.00 89.38 412 HIS A N 1
ATOM 3347 C CA . HIS A 1 412 ? 3.723 -18.444 -18.257 1.00 89.38 412 HIS A CA 1
ATOM 3348 C C . HIS A 1 412 ? 3.135 -17.018 -18.264 1.00 89.38 412 HIS A C 1
ATOM 3350 O O . HIS A 1 412 ? 1.913 -16.867 -18.231 1.00 89.38 412 HIS A O 1
ATOM 3356 N N . SER A 1 413 ? 3.974 -15.974 -18.265 1.00 94.38 413 SER A N 1
ATOM 3357 C CA . SER A 1 413 ? 3.528 -14.580 -18.292 1.00 94.38 413 SER A CA 1
ATOM 3358 C C . SER A 1 413 ? 2.848 -14.256 -19.613 1.00 94.38 413 SER A C 1
ATOM 3360 O O . SER A 1 413 ? 3.427 -14.390 -20.695 1.00 94.38 413 SER A O 1
ATOM 3362 N N . LYS A 1 414 ? 1.628 -13.731 -19.511 1.00 92.12 414 LYS A N 1
ATOM 3363 C CA . LYS A 1 414 ? 0.885 -13.218 -20.664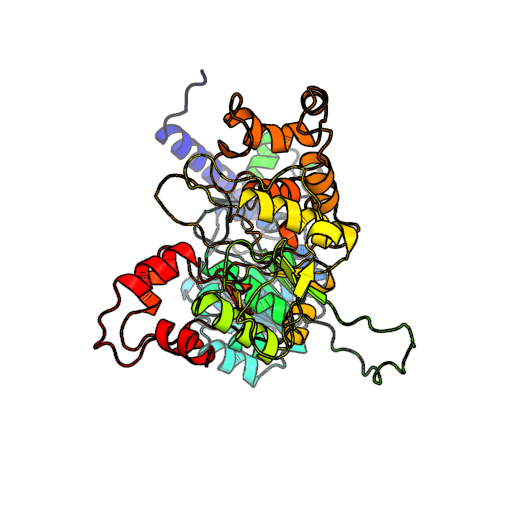 1.00 92.12 414 LYS A CA 1
ATOM 3364 C C . LYS A 1 414 ? 1.572 -11.988 -21.247 1.00 92.12 414 LYS A C 1
ATOM 3366 O O . LYS A 1 414 ? 1.572 -11.819 -22.459 1.00 92.12 414 LYS A O 1
ATOM 3371 N N . SER A 1 415 ? 2.190 -11.150 -20.414 1.00 91.31 415 SER A N 1
ATOM 3372 C CA . SER A 1 415 ? 2.951 -9.985 -20.884 1.00 91.31 415 SER A CA 1
ATOM 3373 C C . SER A 1 415 ? 4.180 -10.391 -21.687 1.00 91.31 415 SER A C 1
ATOM 3375 O O . SER A 1 415 ? 4.446 -9.779 -22.716 1.00 91.31 415 SER A O 1
ATOM 3377 N N . LEU A 1 416 ? 4.912 -11.422 -21.249 1.00 92.44 416 LEU A N 1
ATOM 3378 C CA . LEU A 1 416 ? 6.070 -11.931 -21.987 1.00 92.44 416 LEU A CA 1
ATOM 3379 C C . LEU A 1 416 ? 5.657 -12.504 -23.347 1.00 92.44 416 LEU A C 1
ATOM 3381 O O . LEU A 1 416 ? 6.297 -12.192 -24.346 1.00 92.44 416 LEU A O 1
ATOM 3385 N N . ALA A 1 417 ? 4.564 -13.274 -23.390 1.00 86.50 417 ALA A N 1
ATOM 3386 C CA . ALA A 1 417 ? 4.002 -13.783 -24.640 1.00 86.50 417 ALA A CA 1
ATOM 3387 C C . ALA A 1 417 ? 3.598 -12.640 -25.588 1.00 86.50 417 ALA A C 1
ATOM 3389 O O . ALA A 1 417 ? 4.018 -12.626 -26.740 1.00 86.50 417 ALA A O 1
ATOM 3390 N N . LEU A 1 418 ? 2.879 -11.630 -25.079 1.00 82.06 418 LEU A N 1
ATOM 3391 C CA . LEU A 1 418 ? 2.491 -10.444 -25.851 1.00 82.06 418 LEU A CA 1
ATOM 3392 C C . LEU A 1 418 ? 3.705 -9.699 -26.420 1.00 82.06 418 LEU A C 1
ATOM 3394 O O . LEU A 1 418 ? 3.708 -9.340 -27.593 1.00 82.06 418 LEU A O 1
ATOM 3398 N N . LEU A 1 419 ? 4.740 -9.462 -25.608 1.00 84.94 419 LEU A N 1
ATOM 3399 C CA . LEU A 1 419 ? 5.966 -8.794 -26.056 1.00 84.94 419 LEU A CA 1
ATOM 3400 C C . LEU A 1 419 ? 6.705 -9.629 -27.112 1.00 84.94 419 LEU A C 1
ATOM 3402 O O . LEU A 1 419 ? 7.177 -9.066 -28.097 1.00 84.94 419 LEU A O 1
ATOM 3406 N N . GLY A 1 420 ? 6.759 -10.952 -26.941 1.00 78.69 420 GLY A N 1
ATOM 3407 C CA . GLY A 1 420 ? 7.327 -11.874 -27.926 1.00 78.69 420 GLY A CA 1
ATOM 3408 C C . GLY A 1 420 ? 6.598 -11.815 -29.269 1.00 78.69 420 GLY A C 1
ATOM 3409 O O . GLY A 1 420 ? 7.245 -11.630 -30.291 1.00 78.69 420 GLY A O 1
ATOM 3410 N N . GLU A 1 421 ? 5.262 -11.868 -29.262 1.00 72.62 421 GLU A N 1
ATOM 3411 C CA . GLU A 1 421 ? 4.436 -11.780 -30.478 1.00 72.62 421 GLU A CA 1
ATOM 3412 C C . GLU A 1 421 ? 4.590 -10.442 -31.218 1.00 72.62 421 GLU A C 1
ATOM 3414 O O . GLU A 1 421 ? 4.522 -10.397 -32.447 1.00 72.62 421 GLU A O 1
ATOM 3419 N N . VAL A 1 422 ? 4.758 -9.338 -30.479 1.00 66.62 422 VAL A N 1
ATOM 3420 C CA . VAL A 1 422 ? 4.922 -7.994 -31.061 1.00 66.62 422 VAL A CA 1
ATOM 3421 C C . VAL A 1 422 ? 6.284 -7.845 -31.721 1.00 66.62 422 VAL A C 1
ATOM 3423 O O . VAL A 1 422 ? 6.383 -7.210 -32.769 1.00 66.62 422 VAL A O 1
ATOM 3426 N N . PHE A 1 423 ? 7.333 -8.375 -31.092 1.00 71.25 423 PHE A N 1
ATOM 3427 C CA . PHE A 1 423 ? 8.715 -8.137 -31.499 1.00 71.25 423 PHE A CA 1
ATOM 3428 C C . PHE A 1 423 ? 9.353 -9.317 -32.252 1.00 71.25 423 PHE A C 1
ATOM 3430 O O . PHE A 1 423 ? 10.574 -9.365 -32.378 1.00 71.25 423 PHE A O 1
ATOM 3437 N N . GLU A 1 424 ? 8.539 -10.227 -32.797 1.00 66.31 424 GLU A N 1
ATOM 3438 C CA . GLU A 1 424 ? 8.979 -11.335 -33.652 1.00 66.31 424 GLU A CA 1
ATOM 3439 C C . GLU A 1 424 ? 9.326 -10.852 -35.077 1.00 66.31 424 GLU A C 1
ATOM 3441 O O . GLU A 1 424 ? 8.574 -10.097 -35.706 1.00 66.31 424 GLU A O 1
ATOM 3446 N N . GLU A 1 425 ? 10.485 -11.284 -35.586 1.00 51.56 425 GLU A N 1
ATOM 3447 C CA . GLU A 1 425 ? 11.170 -10.722 -36.765 1.00 51.56 425 GLU A CA 1
ATOM 3448 C C . GLU A 1 425 ? 10.299 -10.707 -38.045 1.00 51.56 425 GLU A C 1
ATOM 3450 O O . GLU A 1 425 ? 10.305 -9.719 -38.783 1.00 51.56 425 GLU A O 1
ATOM 3455 N N . ASP A 1 426 ? 9.466 -11.736 -38.261 1.00 47.88 426 ASP A N 1
ATOM 3456 C CA . ASP A 1 426 ? 8.639 -11.905 -39.473 1.00 47.88 426 ASP A CA 1
ATOM 3457 C C . ASP A 1 426 ? 7.324 -11.095 -39.479 1.00 47.88 426 ASP A C 1
ATOM 3459 O O . ASP A 1 426 ? 6.771 -10.772 -40.541 1.00 47.88 426 ASP A O 1
ATOM 3463 N N . ARG A 1 427 ? 6.799 -10.710 -38.308 1.00 49.38 427 ARG A N 1
ATOM 3464 C CA . ARG A 1 427 ? 5.555 -9.915 -38.213 1.00 49.38 427 ARG A CA 1
ATOM 3465 C C . ARG A 1 427 ? 5.796 -8.415 -38.285 1.00 49.38 427 ARG A C 1
ATOM 3467 O O . ARG A 1 427 ? 4.928 -7.675 -38.742 1.00 49.38 427 ARG A O 1
ATOM 3474 N N . LEU A 1 428 ? 6.982 -7.965 -37.889 1.00 47.06 428 LEU A N 1
ATOM 3475 C CA . LEU A 1 428 ? 7.360 -6.553 -37.922 1.00 47.06 428 LEU A CA 1
ATOM 3476 C C . LEU A 1 428 ? 7.603 -6.014 -39.342 1.00 47.06 428 LEU A C 1
ATOM 3478 O O . LEU A 1 428 ? 7.510 -4.805 -39.562 1.00 47.06 428 LEU A O 1
ATOM 3482 N N . ALA A 1 429 ? 7.910 -6.892 -40.301 1.00 41.56 429 ALA A N 1
ATOM 3483 C CA . ALA A 1 429 ? 8.155 -6.540 -41.700 1.00 41.56 429 ALA A CA 1
ATOM 3484 C C . ALA A 1 429 ? 6.934 -6.736 -42.623 1.00 41.56 429 ALA A C 1
ATOM 3486 O O . ALA A 1 429 ? 6.912 -6.185 -43.724 1.00 41.56 429 ALA A O 1
ATOM 3487 N N . SER A 1 430 ? 5.924 -7.501 -42.199 1.00 42.06 430 SER A N 1
ATOM 3488 C CA . SER A 1 430 ? 4.749 -7.854 -43.008 1.00 42.06 430 SER A CA 1
ATOM 3489 C C . SER A 1 430 ? 3.526 -7.017 -42.629 1.00 42.06 430 SER A C 1
ATOM 3491 O O . SER A 1 430 ? 3.381 -6.610 -41.490 1.00 42.06 430 SER A O 1
ATOM 3493 N N . GLU A 1 431 ? 2.586 -6.754 -43.542 1.00 48.56 431 GLU A N 1
ATOM 3494 C CA . GLU A 1 431 ? 1.353 -6.001 -43.215 1.00 48.56 431 GLU A CA 1
ATOM 3495 C C . GLU A 1 431 ? 0.399 -6.738 -42.249 1.00 48.56 431 GLU A C 1
ATOM 3497 O O . GLU A 1 431 ? -0.605 -6.168 -41.819 1.00 48.56 431 GLU A O 1
ATOM 3502 N N . ALA A 1 432 ? 0.734 -7.977 -41.874 1.00 42.25 432 ALA A N 1
ATOM 3503 C CA . ALA A 1 432 ? -0.049 -8.873 -41.028 1.00 42.25 432 ALA A CA 1
ATOM 3504 C C . ALA A 1 432 ? -0.184 -8.416 -39.559 1.00 42.25 432 ALA A C 1
ATOM 3506 O O . ALA A 1 432 ? -1.015 -8.948 -38.825 1.00 42.25 432 ALA A O 1
ATOM 3507 N N . TRP A 1 433 ? 0.587 -7.417 -39.108 1.00 46.00 433 TRP A N 1
ATOM 3508 C CA . TRP A 1 433 ? 0.465 -6.858 -37.751 1.00 46.00 433 TRP A CA 1
ATOM 3509 C C . TRP A 1 433 ? -0.820 -6.035 -37.527 1.00 46.00 433 TRP A C 1
ATOM 3511 O O . TRP A 1 433 ? -1.178 -5.761 -36.379 1.00 46.00 433 TRP A O 1
ATOM 3521 N N . LYS A 1 434 ? -1.529 -5.640 -38.597 1.00 48.03 434 LYS A N 1
ATOM 3522 C CA . LYS A 1 434 ? -2.732 -4.786 -38.531 1.00 48.03 434 LYS A CA 1
ATOM 3523 C C . LYS A 1 434 ? -3.954 -5.486 -37.909 1.00 48.03 434 LYS A C 1
ATOM 3525 O O . LYS A 1 434 ? -4.808 -4.801 -37.353 1.00 48.03 434 LYS A O 1
ATOM 3530 N N . ASP A 1 435 ? -4.005 -6.820 -37.933 1.00 50.22 435 ASP A N 1
ATOM 3531 C CA . ASP A 1 435 ? -5.225 -7.588 -37.627 1.00 50.22 435 ASP A CA 1
ATOM 3532 C C . ASP A 1 435 ? -5.236 -8.274 -36.243 1.00 50.22 435 ASP A C 1
ATOM 3534 O O . ASP A 1 435 ? -6.216 -8.930 -35.890 1.00 50.22 435 ASP A O 1
ATOM 3538 N N . SER A 1 436 ? -4.183 -8.139 -35.423 1.00 45.31 436 SER A N 1
ATOM 3539 C CA . SER A 1 436 ? -4.147 -8.769 -34.090 1.00 45.31 436 SER A CA 1
ATOM 3540 C C . SER A 1 436 ? -4.817 -7.895 -33.011 1.00 45.31 436 SER A C 1
ATOM 3542 O O . SER A 1 436 ? -4.366 -6.774 -32.758 1.00 45.31 436 SER A O 1
ATOM 3544 N N . PRO A 1 437 ? -5.836 -8.401 -32.285 1.00 45.62 437 PRO A N 1
ATOM 3545 C CA . PRO A 1 437 ? -6.493 -7.670 -31.196 1.00 45.62 437 PRO A CA 1
ATOM 3546 C C . PRO A 1 437 ? -5.573 -7.342 -30.012 1.00 45.62 437 PRO A C 1
ATOM 3548 O O . PRO A 1 437 ? -5.727 -6.302 -29.375 1.00 45.62 437 PRO A O 1
ATOM 3551 N N . ALA A 1 438 ? -4.594 -8.209 -29.738 1.00 42.69 438 ALA A N 1
ATOM 3552 C CA . ALA A 1 438 ? -3.531 -7.970 -28.763 1.00 42.69 438 ALA A CA 1
ATOM 3553 C C . ALA A 1 438 ? -2.603 -6.832 -29.213 1.00 42.69 438 ALA A C 1
ATOM 3555 O O . ALA A 1 438 ? -2.189 -5.997 -28.404 1.00 42.69 438 ALA A O 1
ATOM 3556 N N . LEU A 1 439 ? -2.344 -6.756 -30.523 1.00 49.03 439 LEU A N 1
ATOM 3557 C CA . LEU A 1 439 ? -1.587 -5.664 -31.109 1.00 49.03 439 LEU A CA 1
ATOM 3558 C C . LEU A 1 439 ? -2.386 -4.367 -31.119 1.00 49.03 439 LEU A C 1
ATOM 3560 O O . LEU A 1 439 ? -1.746 -3.367 -30.913 1.00 49.03 439 LEU A O 1
ATOM 3564 N N . LEU A 1 440 ? -3.722 -4.308 -31.224 1.00 45.03 440 LEU A N 1
ATOM 3565 C CA . LEU A 1 440 ? -4.484 -3.033 -31.209 1.00 45.03 440 LEU A CA 1
ATOM 3566 C C . LEU A 1 440 ? -4.177 -2.120 -29.993 1.00 45.03 440 LEU A C 1
ATOM 3568 O O . LEU A 1 440 ? -4.099 -0.898 -30.139 1.00 45.03 440 LEU A O 1
ATOM 3572 N N . GLY A 1 441 ? -3.937 -2.696 -28.807 1.00 43.38 441 GLY A N 1
ATOM 3573 C CA . GLY A 1 441 ? -3.576 -1.953 -27.588 1.00 43.38 441 GLY A CA 1
ATOM 3574 C C . GLY A 1 441 ? -2.127 -1.442 -27.563 1.00 43.38 441 GLY A C 1
ATOM 3575 O O . GLY A 1 441 ? -1.877 -0.304 -27.159 1.00 43.38 441 GLY A O 1
ATOM 3576 N N . LEU A 1 442 ? -1.169 -2.243 -28.050 1.00 53.19 442 LEU A N 1
ATOM 3577 C CA . LEU A 1 442 ? 0.224 -1.808 -28.256 1.00 53.19 442 LEU A CA 1
ATOM 3578 C C . LEU A 1 442 ? 0.381 -0.938 -29.521 1.00 53.19 442 LEU A C 1
ATOM 3580 O O . LEU A 1 442 ? 1.223 -0.042 -29.566 1.00 53.19 442 LEU A O 1
ATOM 3584 N N . ASN A 1 443 ? -0.483 -1.137 -30.512 1.00 49.03 443 ASN A N 1
ATOM 3585 C CA . ASN A 1 443 ? -0.589 -0.419 -31.773 1.00 49.03 443 ASN A CA 1
ATOM 3586 C C . ASN A 1 443 ? -0.967 1.020 -31.489 1.00 49.03 443 ASN A C 1
ATOM 3588 O O . ASN A 1 443 ? -0.397 1.877 -32.117 1.00 49.03 443 ASN A O 1
ATOM 3592 N N . ALA A 1 444 ? -1.761 1.372 -30.480 1.00 47.69 444 ALA A N 1
ATOM 3593 C CA . ALA A 1 444 ? -1.923 2.791 -30.139 1.00 47.69 444 ALA A CA 1
ATOM 3594 C C . ALA A 1 444 ? -0.579 3.502 -29.804 1.00 47.69 444 ALA A C 1
ATOM 3596 O O . ALA A 1 444 ? -0.414 4.692 -30.079 1.00 47.69 444 ALA A O 1
ATOM 3597 N N . VAL A 1 445 ? 0.416 2.780 -29.262 1.00 49.84 445 VAL A N 1
ATOM 3598 C CA . VAL A 1 445 ? 1.773 3.300 -28.983 1.00 49.84 445 VAL A CA 1
ATOM 3599 C C . VAL A 1 445 ? 2.654 3.319 -30.244 1.00 49.84 445 VAL A C 1
ATOM 3601 O O . VAL A 1 445 ? 3.463 4.242 -30.406 1.00 49.84 445 VAL A O 1
ATOM 3604 N N . VAL A 1 446 ? 2.484 2.333 -31.134 1.00 48.47 446 VAL A N 1
ATOM 3605 C CA . VAL A 1 446 ? 3.238 2.162 -32.394 1.00 48.47 446 VAL A CA 1
ATOM 3606 C C . VAL A 1 446 ? 2.626 2.968 -33.562 1.00 48.47 446 VAL A C 1
ATOM 3608 O O . VAL A 1 446 ? 3.332 3.700 -34.249 1.00 48.47 446 VAL A O 1
ATOM 3611 N N . GLU A 1 447 ? 1.309 2.934 -33.752 1.00 43.28 447 GLU A N 1
ATOM 3612 C CA . GLU A 1 447 ? 0.491 3.686 -34.719 1.00 43.28 447 GLU A CA 1
ATOM 3613 C C . GLU A 1 447 ? 0.512 5.196 -34.513 1.00 43.28 447 GLU A C 1
ATOM 3615 O O . GLU A 1 447 ? 0.444 5.932 -35.496 1.00 43.28 447 GLU A O 1
ATOM 3620 N N . ALA A 1 448 ? 0.707 5.691 -33.285 1.00 45.12 448 ALA A N 1
ATOM 3621 C CA . ALA A 1 448 ? 1.020 7.107 -33.061 1.00 45.12 448 ALA A CA 1
ATOM 3622 C C . ALA A 1 448 ? 2.326 7.549 -33.773 1.00 45.12 448 ALA A C 1
ATOM 3624 O O . ALA A 1 448 ? 2.700 8.721 -33.716 1.00 45.12 448 ALA A O 1
ATOM 3625 N N . GLN A 1 449 ? 3.043 6.621 -34.423 1.00 48.88 449 GLN A N 1
ATOM 3626 C CA . GLN A 1 449 ? 4.332 6.816 -35.091 1.00 48.88 449 GLN A CA 1
ATOM 3627 C C . GLN A 1 449 ? 4.359 6.263 -36.533 1.00 48.88 449 GLN A C 1
ATOM 3629 O O . GLN A 1 449 ? 5.440 6.027 -37.074 1.00 48.88 449 GLN A O 1
ATOM 3634 N N . ARG A 1 450 ? 3.168 6.115 -37.138 1.00 40.69 450 ARG A N 1
ATOM 3635 C CA . ARG A 1 450 ? 2.754 5.408 -38.375 1.00 40.69 450 ARG A CA 1
ATOM 3636 C C . ARG A 1 450 ? 3.592 5.470 -39.673 1.00 40.69 450 ARG A C 1
ATOM 3638 O O . ARG A 1 450 ? 3.137 4.914 -40.660 1.00 40.69 450 ARG A O 1
ATOM 3645 N N . GLU A 1 451 ? 4.789 6.058 -39.735 1.00 36.50 451 GLU A N 1
ATOM 3646 C CA . GLU A 1 451 ? 5.533 6.215 -41.011 1.00 36.50 451 GLU A CA 1
ATOM 3647 C C . GLU A 1 451 ? 7.066 6.073 -40.903 1.00 36.50 451 GLU A C 1
ATOM 3649 O O . GLU A 1 451 ? 7.834 6.633 -41.692 1.00 36.50 451 GLU A O 1
ATOM 3654 N N . LYS A 1 452 ? 7.572 5.374 -39.886 1.00 43.22 452 LYS A N 1
ATOM 3655 C CA . LYS A 1 452 ? 8.990 5.448 -39.511 1.00 43.22 452 LYS A CA 1
ATOM 3656 C C . LYS A 1 452 ? 9.597 4.044 -39.320 1.00 43.22 452 LYS A C 1
ATOM 3658 O O . LYS A 1 452 ? 9.118 3.324 -38.453 1.00 43.22 452 LYS A O 1
ATOM 3663 N N . PRO A 1 453 ? 10.662 3.651 -40.066 1.00 52.47 453 PRO A N 1
ATOM 3664 C CA . PRO A 1 453 ? 11.434 2.431 -39.781 1.00 52.47 453 PRO A CA 1
ATOM 3665 C C . PRO A 1 453 ? 11.824 2.382 -38.300 1.00 52.47 453 PRO A C 1
ATOM 3667 O O . PRO A 1 453 ? 12.061 3.449 -37.746 1.00 52.47 453 PRO A O 1
ATOM 3670 N N . PHE A 1 454 ? 11.948 1.206 -37.671 1.00 47.62 454 PHE A N 1
ATOM 3671 C CA . PHE A 1 454 ? 12.120 1.046 -36.209 1.00 47.62 454 PHE A CA 1
ATOM 3672 C C . PHE A 1 454 ? 13.103 2.033 -35.551 1.00 47.62 454 PHE A C 1
ATOM 3674 O O . PHE A 1 454 ? 12.809 2.621 -34.514 1.00 47.62 454 PHE A O 1
ATOM 3681 N N . GLY A 1 455 ? 14.237 2.330 -36.194 1.00 43.94 455 GLY A N 1
ATOM 3682 C CA . GLY A 1 455 ? 15.186 3.316 -35.674 1.00 43.94 455 GLY A CA 1
ATOM 3683 C C . GLY A 1 455 ? 14.633 4.753 -35.551 1.00 43.94 455 GLY A C 1
ATOM 3684 O O . GLY A 1 455 ? 15.229 5.593 -34.891 1.00 43.94 455 GLY A O 1
ATOM 3685 N N . ARG A 1 456 ? 13.492 5.086 -36.144 1.00 44.28 456 ARG A N 1
ATOM 3686 C CA . ARG A 1 456 ? 12.831 6.393 -36.049 1.00 44.28 456 ARG A CA 1
ATOM 3687 C C . ARG A 1 456 ? 11.692 6.426 -35.010 1.00 44.28 456 ARG A C 1
ATOM 3689 O O . ARG A 1 456 ? 11.061 7.479 -34.886 1.00 44.28 456 ARG A O 1
ATOM 3696 N N . LEU A 1 457 ? 11.451 5.341 -34.261 1.00 49.72 457 LEU A N 1
ATOM 3697 C CA . LEU A 1 457 ? 10.471 5.314 -33.168 1.00 49.72 457 LEU A CA 1
ATOM 3698 C C . LEU A 1 457 ? 10.855 6.289 -32.033 1.00 49.72 457 LEU A C 1
ATOM 3700 O O . LEU A 1 457 ? 12.028 6.600 -31.822 1.00 49.72 457 LEU A O 1
ATOM 3704 N N . ARG A 1 458 ? 9.881 6.802 -31.276 1.00 48.97 458 ARG A N 1
ATOM 3705 C CA . ARG A 1 458 ? 10.104 7.633 -30.083 1.00 48.97 458 ARG A CA 1
ATOM 3706 C C . ARG A 1 458 ? 10.826 6.804 -29.019 1.00 48.97 458 ARG A C 1
ATOM 3708 O O . ARG A 1 458 ? 10.532 5.623 -28.842 1.00 48.97 458 ARG A O 1
ATOM 3715 N N . TRP A 1 459 ? 11.739 7.435 -28.288 1.00 50.62 459 TRP A N 1
ATOM 3716 C CA . TRP A 1 459 ? 12.479 6.792 -27.200 1.00 50.62 459 TRP A CA 1
ATOM 3717 C C . TRP A 1 459 ? 11.548 6.079 -26.203 1.00 50.62 459 TRP A C 1
ATOM 3719 O O . TRP A 1 459 ? 10.513 6.632 -25.820 1.00 50.62 459 TRP A O 1
ATOM 3729 N N . GLY A 1 460 ? 11.915 4.855 -25.811 1.00 55.97 460 GLY A N 1
ATOM 3730 C CA . GLY A 1 460 ? 11.171 4.026 -24.858 1.00 55.97 460 GLY A CA 1
ATOM 3731 C C . GLY A 1 460 ? 9.910 3.342 -25.402 1.00 55.97 460 GLY A C 1
ATOM 3732 O O . GLY A 1 460 ? 9.185 2.736 -24.617 1.00 55.97 460 GLY A O 1
ATOM 3733 N N . SER A 1 461 ? 9.625 3.431 -26.710 1.00 62.88 461 SER A N 1
ATOM 3734 C CA . SER A 1 461 ? 8.434 2.800 -27.318 1.00 62.88 461 SER A CA 1
ATOM 3735 C C . SER A 1 461 ? 8.503 1.274 -27.310 1.00 62.88 461 SER A C 1
ATOM 3737 O O . SER A 1 461 ? 7.500 0.633 -27.036 1.00 62.88 461 SER A O 1
ATOM 3739 N N . THR A 1 462 ? 9.683 0.714 -27.572 1.00 70.50 462 THR A N 1
ATOM 3740 C CA . THR A 1 462 ? 9.968 -0.732 -27.582 1.00 70.50 462 THR A CA 1
ATOM 3741 C C . THR A 1 462 ? 10.304 -1.278 -26.202 1.00 70.50 462 THR A C 1
ATOM 3743 O O . THR A 1 462 ? 10.286 -2.487 -26.005 1.00 70.50 462 THR A O 1
ATOM 3746 N N . GLY A 1 463 ? 10.580 -0.383 -25.253 1.00 80.69 463 GLY A N 1
ATOM 3747 C CA . GLY A 1 463 ? 11.011 -0.726 -23.912 1.00 80.69 463 GLY A CA 1
ATOM 3748 C C . GLY A 1 463 ? 9.948 -0.428 -22.852 1.00 80.69 463 GLY A C 1
ATOM 3749 O O . GLY A 1 463 ? 8.895 -1.068 -22.863 1.00 80.69 463 GLY A O 1
ATOM 3750 N N . PRO A 1 464 ? 10.148 0.564 -21.963 1.00 83.44 464 PRO A N 1
ATOM 3751 C CA . PRO A 1 464 ? 9.245 0.815 -20.838 1.00 83.44 464 PRO A CA 1
ATOM 3752 C C . PRO A 1 464 ? 7.767 0.998 -21.211 1.00 83.44 464 PRO A C 1
ATOM 3754 O O . PRO A 1 464 ? 6.881 0.551 -20.485 1.00 83.44 464 PRO A O 1
ATOM 3757 N N . ARG A 1 465 ? 7.461 1.631 -22.355 1.00 77.62 465 ARG A N 1
ATOM 3758 C CA . ARG A 1 465 ? 6.066 1.825 -22.791 1.00 77.62 465 ARG A CA 1
ATOM 3759 C C . ARG A 1 465 ? 5.421 0.515 -23.235 1.00 77.62 465 ARG A C 1
ATOM 3761 O O . ARG A 1 465 ? 4.312 0.235 -22.796 1.00 77.62 465 ARG A O 1
ATOM 3768 N N . ALA A 1 466 ? 6.109 -0.278 -24.058 1.00 80.00 466 ALA A N 1
ATOM 3769 C CA . ALA A 1 466 ? 5.624 -1.589 -24.486 1.00 80.00 466 ALA A CA 1
ATOM 3770 C C . ALA A 1 466 ? 5.409 -2.515 -23.284 1.00 80.00 466 ALA A C 1
ATOM 3772 O O . ALA A 1 466 ? 4.332 -3.092 -23.142 1.00 80.00 466 ALA A O 1
ATOM 3773 N N . LEU A 1 467 ? 6.392 -2.575 -22.379 1.00 88.19 467 LEU A N 1
ATOM 3774 C CA . LEU A 1 467 ? 6.302 -3.366 -21.156 1.00 88.19 467 LEU A CA 1
ATOM 3775 C C . LEU A 1 467 ? 5.120 -2.935 -20.281 1.00 88.19 467 LEU A C 1
ATOM 3777 O O . LEU A 1 467 ? 4.317 -3.769 -19.869 1.00 88.19 467 LEU A O 1
ATOM 3781 N N . THR A 1 468 ? 4.985 -1.633 -20.020 1.00 85.31 468 THR A N 1
ATOM 3782 C CA . THR A 1 468 ? 3.888 -1.101 -19.198 1.00 85.31 468 THR A CA 1
ATOM 3783 C C . THR A 1 468 ? 2.528 -1.451 -19.797 1.00 85.31 468 THR A C 1
ATOM 3785 O O . THR A 1 468 ? 1.635 -1.892 -19.076 1.00 85.31 468 THR A O 1
ATOM 3788 N N . THR A 1 469 ? 2.365 -1.292 -21.113 1.00 78.12 469 THR A N 1
ATOM 3789 C CA . THR A 1 469 ? 1.121 -1.652 -21.802 1.00 78.12 469 THR A CA 1
ATOM 3790 C C . THR A 1 469 ? 0.832 -3.147 -21.685 1.00 78.12 469 THR A C 1
ATOM 3792 O O . THR A 1 469 ? -0.279 -3.507 -21.297 1.00 78.12 469 THR A O 1
ATOM 3795 N N . ALA A 1 470 ? 1.820 -4.011 -21.939 1.00 83.75 470 ALA A N 1
ATOM 3796 C CA . ALA A 1 470 ? 1.659 -5.462 -21.842 1.00 83.75 470 ALA A CA 1
ATOM 3797 C C . ALA A 1 470 ? 1.246 -5.901 -20.424 1.00 83.75 470 ALA A C 1
ATOM 3799 O O . ALA A 1 470 ? 0.281 -6.648 -20.268 1.00 83.75 470 ALA A O 1
ATOM 3800 N N . LEU A 1 471 ? 1.903 -5.356 -19.394 1.00 88.75 471 LEU A N 1
ATOM 3801 C CA . LEU A 1 471 ? 1.591 -5.615 -17.983 1.00 88.75 471 LEU A CA 1
ATOM 3802 C C . LEU A 1 471 ? 0.194 -5.132 -17.575 1.00 88.75 471 LEU A C 1
ATOM 3804 O O . LEU A 1 471 ? -0.476 -5.778 -16.767 1.00 88.75 471 LEU A O 1
ATOM 3808 N N . ASN A 1 472 ? -0.255 -3.995 -18.106 1.00 83.69 472 ASN A N 1
ATOM 3809 C CA . ASN A 1 472 ? -1.595 -3.482 -17.830 1.00 83.69 472 ASN A CA 1
ATOM 3810 C C . ASN A 1 472 ? -2.671 -4.341 -18.506 1.00 83.69 472 ASN A C 1
ATOM 3812 O O . ASN A 1 472 ? -3.661 -4.687 -17.867 1.00 83.69 472 ASN A O 1
ATOM 3816 N N . MET A 1 473 ? -2.468 -4.717 -19.772 1.00 78.62 473 MET A N 1
ATOM 3817 C CA . MET A 1 473 ? -3.420 -5.537 -20.533 1.00 78.62 473 MET A CA 1
ATOM 3818 C C . MET A 1 473 ? -3.581 -6.943 -19.949 1.00 78.62 473 MET A C 1
ATOM 3820 O O . MET A 1 473 ? -4.680 -7.493 -19.951 1.00 78.62 473 MET A O 1
ATOM 3824 N N . SER A 1 474 ? -2.498 -7.526 -19.438 1.00 83.44 474 SER A N 1
ATOM 3825 C CA . SER A 1 474 ? -2.510 -8.854 -18.821 1.00 83.44 474 SER A CA 1
ATOM 3826 C C . SER A 1 474 ? -3.000 -8.861 -17.369 1.00 83.44 474 SER A C 1
ATOM 3828 O O . SER A 1 474 ? -3.307 -9.930 -16.835 1.00 83.44 474 SER A O 1
ATOM 3830 N N . GLY A 1 475 ? -3.053 -7.694 -16.715 1.00 85.75 475 GLY A N 1
ATOM 3831 C CA . GLY A 1 475 ? -3.273 -7.572 -15.273 1.00 85.75 475 GLY A CA 1
ATOM 3832 C C . GLY A 1 475 ? -2.066 -7.990 -14.418 1.00 85.75 475 GLY A C 1
ATOM 3833 O O . GLY A 1 475 ? -2.199 -8.146 -13.203 1.00 85.75 475 GLY A O 1
ATOM 3834 N N . GLU A 1 476 ? -0.891 -8.177 -15.025 1.00 92.62 476 GLU A N 1
ATOM 3835 C CA . GLU A 1 476 ? 0.351 -8.582 -14.347 1.00 92.62 476 GLU A CA 1
ATOM 3836 C C . GLU A 1 476 ? 1.125 -7.389 -13.761 1.00 92.62 476 GLU A C 1
ATOM 3838 O O . GLU A 1 476 ? 2.069 -7.576 -12.998 1.00 92.62 476 GLU A O 1
ATOM 3843 N N . ARG A 1 477 ? 0.684 -6.149 -14.027 1.00 90.44 477 ARG A N 1
ATOM 3844 C CA . ARG A 1 477 ? 1.254 -4.905 -13.470 1.00 90.44 477 ARG A CA 1
ATOM 3845 C C . ARG A 1 477 ? 1.407 -4.910 -11.946 1.00 90.44 477 ARG A C 1
ATOM 3847 O O . ARG A 1 477 ? 2.323 -4.268 -11.433 1.00 90.44 477 ARG A O 1
ATOM 3854 N N . LYS A 1 478 ? 0.518 -5.625 -11.252 1.00 88.62 478 LYS A N 1
ATOM 3855 C CA . LYS A 1 478 ? 0.499 -5.805 -9.792 1.00 88.62 478 LYS A CA 1
ATOM 3856 C C . LYS A 1 478 ? 1.734 -6.516 -9.224 1.00 88.62 478 LYS A C 1
ATOM 3858 O O . LYS A 1 478 ? 1.935 -6.461 -8.021 1.00 88.62 478 LYS A O 1
ATOM 3863 N N . TYR A 1 479 ? 2.526 -7.185 -10.065 1.00 93.19 479 TYR A N 1
ATOM 3864 C CA . TYR A 1 479 ? 3.752 -7.882 -9.664 1.00 93.19 479 TYR A CA 1
ATOM 3865 C C . TYR A 1 479 ? 5.028 -7.067 -9.908 1.00 93.19 479 TYR A C 1
ATOM 3867 O O . TYR A 1 479 ? 6.125 -7.599 -9.785 1.00 93.19 479 TYR A O 1
ATOM 3875 N N . ALA A 1 480 ? 4.916 -5.801 -10.311 1.00 92.50 480 ALA A N 1
ATOM 3876 C CA . ALA A 1 480 ? 6.083 -4.946 -10.457 1.00 92.50 480 ALA A CA 1
ATOM 3877 C C . ALA A 1 480 ? 6.442 -4.300 -9.119 1.00 92.50 480 ALA A C 1
ATOM 3879 O O . ALA A 1 480 ? 5.582 -3.704 -8.470 1.00 92.50 480 ALA A O 1
ATOM 3880 N N . HIS A 1 481 ? 7.727 -4.347 -8.780 1.00 92.69 481 HIS A N 1
ATOM 3881 C CA . HIS A 1 481 ? 8.283 -3.636 -7.642 1.00 92.69 481 HIS A CA 1
ATOM 3882 C C . HIS A 1 481 ? 8.022 -2.135 -7.751 1.00 92.69 481 HIS A C 1
ATOM 3884 O O . HIS A 1 481 ? 7.953 -1.570 -8.848 1.00 92.69 481 HIS A O 1
ATOM 3890 N N . ASP A 1 482 ? 7.921 -1.464 -6.613 1.00 88.75 482 ASP A N 1
ATOM 3891 C CA . ASP A 1 482 ? 7.846 -0.013 -6.579 1.00 88.75 482 ASP A CA 1
ATOM 3892 C C . ASP A 1 482 ? 9.190 0.638 -6.979 1.00 88.75 482 ASP A C 1
ATOM 3894 O O . ASP A 1 482 ? 10.201 -0.037 -7.200 1.00 88.75 482 ASP A O 1
ATOM 3898 N N . SER A 1 483 ? 9.205 1.964 -7.108 1.00 86.94 483 SER A N 1
ATOM 3899 C CA . SER A 1 483 ? 10.391 2.674 -7.584 1.00 86.94 483 SER A CA 1
ATOM 3900 C C . SER A 1 483 ? 11.591 2.588 -6.659 1.00 86.94 483 SER A C 1
ATOM 3902 O O . SER A 1 483 ? 12.711 2.607 -7.158 1.00 86.94 483 SER A O 1
ATOM 3904 N N . THR A 1 484 ? 11.423 2.407 -5.352 1.00 88.44 484 THR A N 1
ATOM 3905 C CA . THR A 1 484 ? 12.561 2.337 -4.427 1.00 88.44 484 THR A CA 1
ATOM 3906 C C . THR A 1 484 ? 13.397 1.068 -4.611 1.00 88.44 484 THR A C 1
ATOM 3908 O O . THR A 1 484 ? 14.525 1.021 -4.125 1.00 88.44 484 THR A O 1
ATOM 3911 N N . ALA A 1 485 ? 12.869 0.049 -5.305 1.00 92.12 485 ALA A N 1
ATOM 3912 C CA . ALA A 1 485 ? 13.565 -1.211 -5.551 1.00 92.12 485 ALA A CA 1
ATOM 3913 C C . ALA A 1 485 ? 14.774 -1.067 -6.483 1.00 92.12 485 ALA A C 1
ATOM 3915 O O . ALA A 1 485 ? 15.829 -1.643 -6.206 1.00 92.12 485 ALA A O 1
ATOM 3916 N N . PHE A 1 486 ? 14.605 -0.296 -7.564 1.00 94.38 486 PHE A N 1
ATOM 3917 C CA . PHE A 1 486 ? 15.598 -0.139 -8.637 1.00 94.38 486 PHE A CA 1
ATOM 3918 C C . PHE A 1 486 ? 15.719 1.293 -9.178 1.00 94.38 486 PHE A C 1
ATOM 3920 O O . PHE A 1 486 ? 16.738 1.655 -9.757 1.00 94.38 486 PHE A O 1
ATOM 3927 N N . TYR A 1 487 ? 14.682 2.116 -9.026 1.00 91.88 487 TYR A N 1
ATOM 3928 C CA . TYR A 1 487 ? 14.491 3.381 -9.744 1.00 91.88 487 TYR A CA 1
ATOM 3929 C C . TYR A 1 487 ? 14.232 4.558 -8.792 1.00 91.88 487 TYR A C 1
ATOM 3931 O O . TYR A 1 487 ? 13.445 5.454 -9.105 1.00 91.88 487 TYR A O 1
ATOM 3939 N N . TYR A 1 488 ? 14.867 4.533 -7.615 1.00 85.94 488 TYR A N 1
ATOM 3940 C CA . TYR A 1 488 ? 14.710 5.577 -6.602 1.00 85.94 488 TYR A CA 1
ATOM 3941 C C . TYR A 1 488 ? 15.328 6.908 -7.042 1.00 85.94 488 TYR A C 1
ATOM 3943 O O . TYR A 1 488 ? 14.851 7.965 -6.658 1.00 85.94 488 TYR A O 1
ATOM 3951 N N . ILE A 1 489 ? 16.373 6.845 -7.869 1.00 86.19 489 ILE A N 1
ATOM 3952 C CA . ILE A 1 489 ? 17.050 8.007 -8.441 1.00 86.19 489 ILE A CA 1
ATOM 3953 C C . ILE A 1 489 ? 16.513 8.192 -9.858 1.00 86.19 489 ILE A C 1
ATOM 3955 O O . ILE A 1 489 ? 16.652 7.296 -10.695 1.00 86.19 489 ILE A O 1
ATOM 3959 N N . SER A 1 490 ? 15.895 9.335 -10.148 1.00 86.31 490 SER A N 1
ATOM 3960 C CA . SER A 1 490 ? 15.505 9.697 -11.515 1.00 86.31 490 SER A CA 1
ATOM 3961 C C . SER A 1 490 ? 16.709 10.179 -12.329 1.00 86.31 490 SER A C 1
ATOM 3963 O O . SER A 1 490 ? 17.722 10.622 -11.784 1.00 86.31 490 SER A O 1
ATOM 3965 N N . SER A 1 491 ? 16.598 10.181 -13.661 1.00 83.31 491 SER A N 1
ATOM 3966 C CA . SER A 1 491 ? 17.683 10.665 -14.530 1.00 83.31 491 SER A CA 1
ATOM 3967 C C . SER A 1 491 ? 18.059 12.128 -14.261 1.00 83.31 491 SER A C 1
ATOM 3969 O O . SER A 1 491 ? 19.182 12.541 -14.538 1.00 83.31 491 SER A O 1
ATOM 3971 N N . ARG A 1 492 ? 17.127 12.930 -13.725 1.00 82.94 492 ARG A N 1
ATOM 3972 C CA . ARG A 1 492 ? 17.345 14.347 -13.381 1.00 82.94 492 ARG A CA 1
ATOM 3973 C C . ARG A 1 492 ? 18.112 14.540 -12.080 1.00 82.94 492 ARG A C 1
ATOM 3975 O O . ARG A 1 492 ? 18.692 15.601 -11.880 1.00 82.94 492 ARG A O 1
ATOM 3982 N N . GLU A 1 493 ? 18.097 13.538 -11.212 1.00 86.06 493 GLU A N 1
ATOM 3983 C CA . GLU A 1 493 ? 18.769 13.559 -9.912 1.00 86.06 493 GLU A CA 1
ATOM 3984 C C . GLU A 1 493 ? 20.193 13.012 -9.992 1.00 86.06 493 GLU A C 1
ATOM 3986 O O . GLU A 1 493 ? 20.968 13.185 -9.058 1.00 86.06 493 GLU A O 1
ATOM 3991 N N . ILE A 1 494 ? 20.586 12.425 -11.126 1.00 89.69 494 ILE A N 1
ATOM 3992 C CA . ILE A 1 494 ? 21.947 11.929 -11.341 1.00 89.69 494 ILE A CA 1
ATOM 3993 C C . ILE A 1 494 ? 23.038 12.972 -11.046 1.00 89.69 494 ILE A C 1
ATOM 3995 O O . ILE A 1 494 ? 23.986 12.617 -10.343 1.00 89.69 494 ILE A O 1
ATOM 3999 N N . PRO A 1 495 ? 22.925 14.252 -11.459 1.00 89.06 495 PRO A N 1
ATOM 4000 C CA . PRO A 1 495 ? 23.899 15.274 -11.073 1.00 89.06 495 PRO A CA 1
ATOM 4001 C C . PRO A 1 495 ? 24.051 15.462 -9.553 1.00 89.06 495 PRO A C 1
ATOM 4003 O O . PRO A 1 495 ? 25.119 15.863 -9.096 1.00 89.06 495 PRO A O 1
ATOM 4006 N N . ALA A 1 496 ? 23.030 15.152 -8.746 1.00 87.44 496 ALA A N 1
ATOM 4007 C CA . ALA A 1 496 ? 23.114 15.269 -7.290 1.00 87.44 496 ALA A CA 1
ATOM 4008 C C . ALA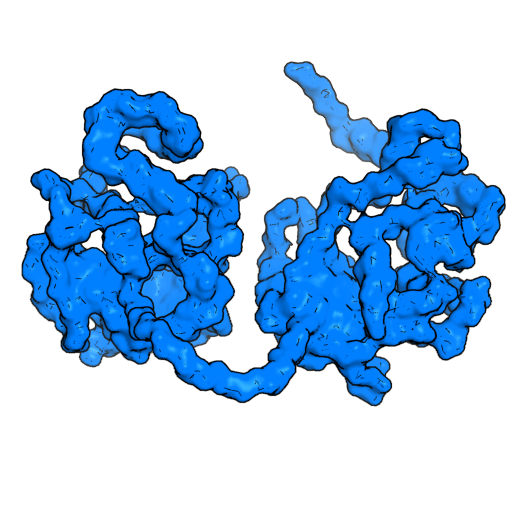 A 1 496 ? 24.092 14.254 -6.673 1.00 87.44 496 ALA A C 1
ATOM 4010 O O . ALA A 1 496 ? 24.735 14.564 -5.676 1.00 87.44 496 ALA A O 1
ATOM 4011 N N . LEU A 1 497 ? 24.301 13.089 -7.304 1.00 89.06 497 LEU A N 1
ATOM 4012 C CA . LEU A 1 497 ? 25.268 12.081 -6.836 1.00 89.06 497 LEU A CA 1
ATOM 4013 C C . LEU A 1 497 ? 26.720 12.574 -6.861 1.00 89.06 497 LEU A C 1
ATOM 4015 O O . LEU A 1 497 ? 27.586 12.000 -6.200 1.00 89.06 497 LEU A O 1
ATOM 4019 N N . PHE A 1 498 ? 26.984 13.632 -7.623 1.00 88.94 498 PHE A N 1
ATOM 4020 C CA . PHE A 1 498 ? 28.295 14.251 -7.760 1.00 88.94 498 PHE A CA 1
ATOM 4021 C C . PHE A 1 498 ? 28.539 15.366 -6.732 1.00 88.94 498 PHE A C 1
ATOM 4023 O O . PHE A 1 498 ? 29.664 15.854 -6.626 1.00 88.94 498 PHE A O 1
ATOM 4030 N N . GLN A 1 499 ? 27.524 15.758 -5.952 1.00 85.50 499 GLN A N 1
ATOM 4031 C CA . GLN A 1 499 ? 27.649 16.794 -4.925 1.00 85.50 499 GLN A CA 1
ATOM 4032 C C . GLN A 1 499 ? 28.432 16.283 -3.712 1.00 85.50 499 GLN A C 1
ATOM 4034 O O . GLN A 1 499 ? 28.208 15.167 -3.233 1.00 85.50 499 GLN A O 1
ATOM 4039 N N . ALA A 1 500 ? 29.330 17.125 -3.195 1.00 84.94 500 ALA A N 1
ATOM 4040 C CA . ALA A 1 500 ? 30.166 16.805 -2.043 1.00 84.94 500 ALA A CA 1
ATOM 4041 C C . ALA A 1 500 ? 29.324 16.397 -0.821 1.00 84.94 500 ALA A C 1
ATOM 4043 O O . ALA A 1 500 ? 28.344 17.059 -0.482 1.00 84.94 500 ALA A O 1
ATOM 4044 N N . GLY A 1 501 ? 29.727 15.316 -0.151 1.00 81.50 501 GLY A N 1
ATOM 4045 C CA . GLY A 1 501 ? 29.060 14.809 1.052 1.00 81.50 501 GLY A CA 1
ATOM 4046 C C . GLY A 1 501 ? 27.844 13.912 0.803 1.00 81.50 501 GLY A C 1
ATOM 4047 O O . GLY A 1 501 ? 27.372 13.289 1.749 1.00 81.50 501 GLY A O 1
ATOM 4048 N N . THR A 1 502 ? 27.372 13.784 -0.440 1.00 81.94 502 THR A N 1
ATOM 4049 C CA . THR A 1 502 ? 26.299 12.839 -0.796 1.00 81.94 502 THR A CA 1
ATOM 4050 C C . THR A 1 502 ? 26.789 11.404 -0.648 1.00 81.94 502 THR A C 1
ATOM 4052 O O . THR A 1 502 ? 27.860 11.082 -1.165 1.00 81.94 502 THR A O 1
ATOM 4055 N N . ARG A 1 503 ? 26.005 10.528 -0.007 1.00 82.25 503 ARG A N 1
ATOM 4056 C CA . ARG A 1 503 ? 26.319 9.099 0.143 1.00 82.25 503 ARG A CA 1
ATOM 4057 C C . ARG A 1 503 ? 25.200 8.242 -0.423 1.00 82.25 503 ARG A C 1
ATOM 4059 O O . ARG A 1 503 ? 24.028 8.481 -0.152 1.00 82.25 503 ARG A O 1
ATOM 4066 N N . LEU A 1 504 ? 25.561 7.197 -1.168 1.00 81.38 504 LEU A N 1
ATOM 4067 C CA . LEU A 1 504 ? 24.572 6.278 -1.738 1.00 81.38 504 LEU A CA 1
ATOM 4068 C C . LEU A 1 504 ? 23.808 5.513 -0.643 1.00 81.38 504 LEU A C 1
ATOM 4070 O O . LEU A 1 504 ? 22.629 5.221 -0.813 1.00 81.38 504 LEU A O 1
ATOM 4074 N N . SER A 1 505 ? 24.458 5.245 0.497 1.00 80.81 505 SER A N 1
ATOM 4075 C CA . SER A 1 505 ? 23.854 4.600 1.671 1.00 80.81 505 SER A CA 1
ATOM 4076 C C . SER A 1 505 ? 22.620 5.327 2.195 1.00 80.81 505 SER A C 1
ATOM 4078 O O . SER A 1 505 ? 21.705 4.681 2.694 1.00 80.81 505 SER A O 1
ATOM 4080 N N . ASP A 1 506 ? 22.580 6.652 2.051 1.00 79.12 506 ASP A N 1
ATOM 4081 C CA . ASP A 1 506 ? 21.494 7.489 2.568 1.00 79.12 506 ASP A CA 1
ATOM 4082 C C . ASP A 1 506 ? 20.215 7.336 1.725 1.00 79.12 506 ASP A C 1
ATOM 4084 O O . ASP A 1 506 ? 19.128 7.722 2.148 1.00 79.12 506 ASP A O 1
ATOM 4088 N N . LEU A 1 507 ? 20.345 6.744 0.532 1.00 78.12 507 LEU A N 1
ATOM 4089 C CA . LEU A 1 507 ? 19.259 6.468 -0.404 1.00 78.12 507 LEU A CA 1
ATOM 4090 C C . LEU A 1 507 ? 18.768 5.010 -0.329 1.00 78.12 507 LEU A C 1
ATOM 4092 O O . LEU A 1 507 ? 17.807 4.657 -1.010 1.00 78.12 507 LEU A O 1
ATOM 4096 N N . VAL A 1 508 ? 19.426 4.148 0.457 1.00 80.19 508 VAL A N 1
ATOM 4097 C CA . VAL A 1 508 ? 19.080 2.723 0.571 1.00 80.19 508 VAL A CA 1
ATOM 4098 C C . VAL A 1 508 ? 17.925 2.534 1.551 1.00 80.19 508 VAL A C 1
ATOM 4100 O O . VAL A 1 508 ? 18.013 2.910 2.718 1.00 80.19 508 VAL A O 1
ATOM 4103 N N . THR A 1 509 ? 16.863 1.865 1.103 1.00 78.00 509 THR A N 1
ATOM 4104 C CA . THR A 1 509 ? 15.734 1.447 1.946 1.00 78.00 509 THR A CA 1
ATOM 4105 C C . THR A 1 509 ? 15.673 -0.086 2.078 1.00 78.00 509 THR A C 1
ATOM 4107 O O . THR A 1 509 ? 16.342 -0.807 1.327 1.00 78.00 509 THR A O 1
ATOM 4110 N N . PRO A 1 510 ? 14.842 -0.646 2.985 1.00 81.25 510 PRO A N 1
ATOM 4111 C CA . PRO A 1 510 ? 14.651 -2.097 3.098 1.00 81.25 510 PRO A CA 1
ATOM 4112 C C . PRO A 1 510 ? 14.120 -2.781 1.831 1.00 81.25 510 PRO A C 1
ATOM 4114 O O . PRO A 1 510 ? 14.226 -4.004 1.708 1.00 81.25 510 PRO A O 1
ATOM 4117 N N . THR A 1 511 ? 13.570 -2.029 0.875 1.00 83.12 511 THR A N 1
ATOM 4118 C CA . THR A 1 511 ? 13.111 -2.554 -0.419 1.00 83.12 511 THR A CA 1
ATOM 4119 C C . THR A 1 511 ? 14.078 -2.252 -1.562 1.00 83.12 511 THR A C 1
ATOM 4121 O O . THR A 1 511 ? 13.892 -2.793 -2.644 1.00 83.12 511 THR A O 1
ATOM 4124 N N . THR A 1 512 ? 15.133 -1.459 -1.341 1.00 88.31 512 THR A N 1
ATOM 4125 C CA . THR A 1 512 ? 16.160 -1.184 -2.355 1.00 88.31 512 THR A CA 1
ATOM 4126 C C . THR A 1 512 ? 17.039 -2.405 -2.592 1.00 88.31 512 THR A C 1
ATOM 4128 O O . THR A 1 512 ? 17.683 -2.908 -1.663 1.00 88.31 512 THR A O 1
ATOM 4131 N N . PHE A 1 513 ? 17.087 -2.853 -3.848 1.00 95.81 513 PHE A N 1
ATOM 4132 C CA . PHE A 1 513 ? 17.982 -3.915 -4.308 1.00 95.81 513 PHE A CA 1
ATOM 4133 C C . PHE A 1 513 ? 19.133 -3.377 -5.160 1.00 95.81 513 PHE A C 1
ATOM 4135 O O . PHE A 1 513 ? 20.246 -3.900 -5.094 1.00 95.81 513 PHE A O 1
ATOM 4142 N N . GLY A 1 514 ? 18.882 -2.310 -5.918 1.00 95.50 514 GLY A N 1
ATOM 4143 C CA . GLY A 1 514 ? 19.887 -1.613 -6.710 1.00 95.50 514 GLY A CA 1
ATOM 4144 C C . GLY A 1 514 ? 19.422 -0.228 -7.148 1.00 95.50 514 GLY A C 1
ATOM 4145 O O . GLY A 1 514 ? 18.296 0.179 -6.870 1.00 95.50 514 GLY A O 1
ATOM 4146 N N . PHE A 1 515 ? 20.289 0.486 -7.853 1.00 95.06 515 PHE A N 1
ATOM 4147 C CA . PHE A 1 515 ? 20.011 1.793 -8.432 1.00 95.06 515 PHE A CA 1
ATOM 4148 C C . PHE A 1 515 ? 20.312 1.772 -9.928 1.00 95.06 515 PHE A C 1
ATOM 4150 O O . PHE A 1 515 ? 21.428 1.462 -10.339 1.00 95.06 515 PHE A O 1
ATOM 4157 N N . HIS A 1 516 ? 19.325 2.133 -10.739 1.00 95.69 516 HIS A N 1
ATOM 4158 C CA . HIS A 1 516 ? 19.513 2.427 -12.151 1.00 95.69 516 HIS A CA 1
ATOM 4159 C C . HIS A 1 516 ? 20.177 3.799 -12.288 1.00 95.69 516 HIS A C 1
ATOM 4161 O O . HIS A 1 516 ? 19.580 4.820 -11.938 1.00 95.69 516 HIS A O 1
ATOM 4167 N N . LEU A 1 517 ? 21.416 3.830 -12.779 1.00 94.75 517 LEU A N 1
ATOM 4168 C CA . LEU A 1 517 ? 22.228 5.050 -12.816 1.00 94.75 517 LEU A CA 1
ATOM 4169 C C . LEU A 1 517 ? 22.068 5.865 -14.105 1.00 94.75 517 LEU A C 1
ATOM 4171 O O . LEU A 1 517 ? 22.740 6.879 -14.256 1.00 94.75 517 LEU A O 1
ATOM 4175 N N . TRP A 1 518 ? 21.177 5.468 -15.020 1.00 91.06 518 TRP A N 1
ATOM 4176 C CA . TRP A 1 518 ? 20.888 6.194 -16.264 1.00 91.06 518 TRP A CA 1
ATOM 4177 C C . TRP A 1 518 ? 22.178 6.572 -17.009 1.00 91.06 518 TRP A C 1
ATOM 4179 O O . TRP A 1 518 ? 22.501 7.750 -17.169 1.00 91.06 518 TRP A O 1
ATOM 4189 N N . GLY A 1 519 ? 22.957 5.585 -17.451 1.00 91.12 519 GLY A N 1
ATOM 4190 C CA . GLY A 1 519 ? 24.389 5.729 -17.729 1.00 91.12 519 GLY A CA 1
ATOM 4191 C C . GLY A 1 519 ? 24.775 6.851 -18.695 1.00 91.12 519 GLY A C 1
ATOM 4192 O O . GLY A 1 519 ? 25.859 7.422 -18.577 1.00 91.12 519 GLY A O 1
ATOM 4193 N N . ARG A 1 520 ? 23.890 7.244 -19.622 1.00 89.00 520 ARG A N 1
ATOM 4194 C CA . ARG A 1 520 ? 24.092 8.448 -20.448 1.00 89.00 520 ARG A CA 1
ATOM 4195 C C . ARG A 1 520 ? 24.197 9.713 -19.592 1.00 89.00 520 ARG A C 1
ATOM 4197 O O . ARG A 1 520 ? 25.125 10.493 -19.779 1.00 89.00 520 ARG A O 1
ATOM 4204 N N . ASP A 1 521 ? 23.234 9.916 -18.704 1.00 89.75 521 ASP A N 1
ATOM 4205 C CA . ASP A 1 521 ? 23.120 11.108 -17.871 1.00 89.75 521 ASP A CA 1
ATOM 4206 C C . ASP A 1 521 ? 24.221 11.101 -16.792 1.00 89.75 521 ASP A C 1
ATOM 4208 O O . ASP A 1 521 ? 24.836 12.136 -16.541 1.00 89.75 521 ASP A O 1
ATOM 4212 N N . PHE A 1 522 ? 24.597 9.920 -16.277 1.00 93.44 522 PHE A N 1
ATOM 4213 C CA . PHE A 1 522 ? 25.747 9.763 -15.371 1.00 93.44 522 PHE A CA 1
ATOM 4214 C C . PHE A 1 522 ? 27.070 10.126 -16.037 1.00 93.44 522 PHE A C 1
ATOM 4216 O O . PHE A 1 522 ? 27.864 10.871 -15.470 1.00 93.44 522 PHE A O 1
ATOM 4223 N N . ARG A 1 523 ? 27.314 9.645 -17.263 1.00 91.69 523 ARG A N 1
ATOM 4224 C CA . ARG A 1 523 ? 28.519 10.012 -18.025 1.00 91.69 523 ARG A CA 1
ATOM 4225 C C . ARG A 1 523 ? 28.565 11.501 -18.353 1.00 91.69 523 ARG A C 1
ATOM 4227 O O . ARG A 1 523 ? 29.649 12.074 -18.335 1.00 91.69 523 ARG A O 1
ATOM 4234 N N . SER A 1 524 ? 27.414 12.114 -18.633 1.00 90.56 524 SER A N 1
ATOM 4235 C CA . SER A 1 524 ? 27.326 13.561 -18.850 1.00 90.56 524 SER A CA 1
ATOM 4236 C C . SER A 1 524 ? 27.728 14.328 -17.590 1.00 90.56 524 SER A C 1
ATOM 4238 O O . SER A 1 524 ? 28.595 15.189 -17.663 1.00 90.56 524 SER A O 1
ATOM 4240 N N . ALA A 1 525 ? 27.166 13.970 -16.432 1.00 89.31 525 ALA A N 1
ATOM 4241 C CA . ALA A 1 525 ? 27.496 14.608 -15.158 1.00 89.31 525 ALA A CA 1
ATOM 4242 C C . ALA A 1 525 ? 28.956 14.359 -14.731 1.00 89.31 525 ALA A C 1
ATOM 4244 O O . ALA A 1 525 ? 29.616 15.260 -14.222 1.00 89.31 525 ALA A O 1
ATOM 4245 N N . LEU A 1 526 ? 29.501 13.168 -15.006 1.00 89.75 526 LEU A N 1
ATOM 4246 C CA . LEU A 1 526 ? 30.904 12.844 -14.740 1.00 89.75 526 LEU A CA 1
ATOM 4247 C C . LEU A 1 526 ? 31.873 13.726 -15.539 1.00 89.75 526 LEU A C 1
ATOM 4249 O O . LEU A 1 526 ? 32.925 14.087 -15.021 1.00 89.75 526 LEU A O 1
ATOM 4253 N N . ALA A 1 527 ? 31.533 14.078 -16.781 1.00 87.88 527 ALA A N 1
ATOM 4254 C CA . ALA A 1 527 ? 32.360 14.960 -17.605 1.00 87.88 527 ALA A CA 1
ATOM 4255 C C . ALA A 1 527 ? 32.406 16.408 -17.080 1.00 87.88 527 ALA A C 1
ATOM 4257 O O . ALA A 1 527 ? 33.343 17.138 -17.393 1.00 87.88 527 ALA A O 1
ATOM 4258 N N . GLU A 1 528 ? 31.415 16.810 -16.281 1.00 84.62 528 GLU A N 1
ATOM 4259 C CA . GLU A 1 528 ? 31.293 18.143 -15.677 1.00 84.62 528 GLU A CA 1
ATOM 4260 C C . GLU A 1 528 ? 31.807 18.196 -14.225 1.00 84.62 528 GLU A C 1
ATOM 4262 O O . GLU A 1 528 ? 31.795 19.258 -13.601 1.00 84.62 528 GLU A O 1
ATOM 4267 N N . LEU A 1 529 ? 32.261 17.065 -13.669 1.00 77.31 529 LEU A N 1
ATOM 4268 C CA . LEU A 1 529 ? 32.691 16.959 -12.277 1.00 77.31 529 LEU A CA 1
ATOM 4269 C C . LEU A 1 529 ? 33.947 17.800 -12.000 1.00 77.31 529 LEU A C 1
ATOM 4271 O O . LEU A 1 529 ? 34.995 17.583 -12.609 1.00 77.31 529 LEU A O 1
ATOM 4275 N N . ASP A 1 530 ? 33.871 18.687 -11.002 1.00 72.62 530 ASP A N 1
ATOM 4276 C CA . ASP A 1 530 ? 35.040 19.397 -10.477 1.00 72.62 530 ASP A CA 1
ATOM 4277 C C . ASP A 1 530 ? 36.055 18.384 -9.893 1.00 72.62 530 ASP A C 1
ATOM 4279 O O . ASP A 1 530 ? 35.723 17.638 -8.957 1.00 72.62 530 ASP A O 1
ATOM 4283 N N . PRO A 1 531 ? 37.304 18.347 -10.403 1.00 72.19 531 PRO A N 1
ATOM 4284 C CA . PRO A 1 531 ? 38.352 17.458 -9.905 1.00 72.19 531 PRO A CA 1
ATOM 4285 C C . PRO A 1 531 ? 38.613 17.579 -8.395 1.00 72.19 531 PRO A C 1
ATOM 4287 O O . PRO A 1 531 ? 39.078 16.610 -7.788 1.00 72.19 531 PRO A O 1
ATOM 4290 N N . ASN A 1 532 ? 38.290 18.726 -7.787 1.00 71.25 532 ASN A N 1
ATOM 4291 C CA . ASN A 1 532 ? 38.527 19.025 -6.373 1.00 71.25 532 ASN A CA 1
ATOM 4292 C C . ASN A 1 532 ? 37.467 18.456 -5.415 1.00 71.25 532 ASN A C 1
ATOM 4294 O O . ASN A 1 532 ? 37.681 18.477 -4.203 1.00 71.25 532 ASN A O 1
ATOM 4298 N N . VAL A 1 533 ? 36.337 17.933 -5.908 1.00 70.19 533 VAL A N 1
ATOM 4299 C CA . VAL A 1 533 ? 35.335 17.278 -5.048 1.00 70.19 533 VAL A CA 1
ATOM 4300 C C . VAL A 1 533 ? 35.915 15.969 -4.521 1.00 70.19 533 VAL A C 1
ATOM 4302 O O . VAL A 1 533 ? 36.018 14.999 -5.264 1.00 70.19 533 VAL A O 1
ATOM 4305 N N . GLN A 1 534 ? 36.320 15.934 -3.249 1.00 67.25 534 GLN A N 1
ATOM 4306 C CA . GLN A 1 534 ? 37.064 14.791 -2.706 1.00 67.25 534 GLN A CA 1
ATOM 4307 C C . GLN A 1 534 ? 36.189 13.583 -2.334 1.00 67.25 534 GLN A C 1
ATOM 4309 O O . GLN A 1 534 ? 36.678 12.464 -2.436 1.00 67.25 534 GLN A O 1
ATOM 4314 N N . GLN A 1 535 ? 34.918 13.771 -1.951 1.00 81.12 535 GLN A N 1
ATOM 4315 C CA . GLN A 1 535 ? 34.039 12.666 -1.539 1.00 81.12 535 GLN A CA 1
ATOM 4316 C C . GLN A 1 535 ? 32.574 12.904 -1.942 1.00 81.12 535 GLN A C 1
ATOM 4318 O O . GLN A 1 535 ? 31.948 13.872 -1.496 1.00 81.12 535 GLN A O 1
ATOM 4323 N N . CYS A 1 536 ? 32.034 12.021 -2.786 1.00 86.88 536 CYS A N 1
ATOM 4324 C CA . CYS A 1 536 ? 30.629 11.989 -3.202 1.00 86.88 536 CYS A CA 1
ATOM 4325 C C . CYS A 1 536 ? 30.232 10.583 -3.684 1.00 86.88 536 CYS A C 1
ATOM 4327 O O . CYS A 1 536 ? 31.081 9.816 -4.140 1.00 86.88 536 CYS A O 1
ATOM 4329 N N . ALA A 1 537 ? 28.934 10.276 -3.655 1.00 88.06 537 ALA A N 1
ATOM 4330 C CA . ALA A 1 537 ? 28.383 8.969 -4.014 1.00 88.06 537 ALA A CA 1
ATOM 4331 C C . ALA A 1 537 ? 28.824 8.475 -5.403 1.00 88.06 537 ALA A C 1
ATOM 4333 O O . ALA A 1 537 ? 29.098 7.291 -5.582 1.00 88.06 537 ALA A O 1
ATOM 4334 N N . ALA A 1 538 ? 28.927 9.370 -6.392 1.00 89.06 538 ALA A N 1
ATOM 4335 C CA . ALA A 1 538 ? 29.390 9.008 -7.729 1.00 89.06 538 ALA A CA 1
ATOM 4336 C C . ALA A 1 538 ? 30.854 8.531 -7.745 1.00 89.06 538 ALA A C 1
ATOM 4338 O O . ALA A 1 538 ? 31.185 7.626 -8.512 1.00 89.06 538 ALA A O 1
ATOM 4339 N N . ARG A 1 539 ? 31.729 9.103 -6.903 1.00 86.88 539 ARG A N 1
ATOM 4340 C CA . ARG A 1 539 ? 33.110 8.622 -6.756 1.00 86.88 539 ARG A CA 1
ATOM 4341 C C . ARG A 1 539 ? 33.150 7.275 -6.055 1.00 86.88 539 ARG A C 1
ATOM 4343 O O . ARG A 1 539 ? 33.800 6.387 -6.588 1.00 86.88 539 ARG A O 1
ATOM 4350 N N . ASP A 1 540 ? 32.385 7.095 -4.980 1.00 86.94 540 ASP A N 1
ATOM 4351 C CA . ASP A 1 540 ? 32.294 5.812 -4.267 1.00 86.94 540 ASP A CA 1
ATOM 4352 C C . ASP A 1 540 ? 31.862 4.678 -5.220 1.00 86.94 540 ASP A C 1
ATOM 4354 O O . ASP A 1 540 ? 32.479 3.612 -5.267 1.00 86.94 540 ASP A O 1
ATOM 4358 N N . ILE A 1 541 ? 30.853 4.939 -6.066 1.00 90.12 541 ILE A N 1
ATOM 4359 C CA . ILE A 1 541 ? 30.422 4.016 -7.127 1.00 90.12 541 ILE A CA 1
ATOM 4360 C C . ILE A 1 541 ? 31.582 3.723 -8.083 1.00 90.12 541 ILE A C 1
ATOM 4362 O O . ILE A 1 541 ? 31.867 2.565 -8.375 1.00 90.12 541 ILE A O 1
ATOM 4366 N N . LEU A 1 542 ? 32.272 4.745 -8.590 1.00 88.50 542 LEU A N 1
ATOM 4367 C CA . LEU A 1 542 ? 33.350 4.562 -9.565 1.00 88.50 542 LEU A CA 1
ATOM 4368 C C . LEU A 1 542 ? 34.600 3.898 -8.964 1.00 88.50 542 LEU A C 1
ATOM 4370 O O . LEU A 1 542 ? 35.331 3.222 -9.682 1.00 88.50 542 LEU A O 1
ATOM 4374 N N . GLU A 1 543 ? 34.877 4.080 -7.680 1.00 82.19 543 GLU A N 1
ATOM 4375 C CA . GLU A 1 543 ? 36.033 3.491 -6.996 1.00 82.19 543 GLU A CA 1
ATOM 4376 C C . GLU A 1 543 ? 35.867 1.986 -6.755 1.00 82.19 543 GLU A C 1
ATOM 4378 O O . GLU A 1 543 ? 36.865 1.273 -6.769 1.00 82.19 543 GLU A O 1
ATOM 4383 N N . SER A 1 544 ? 34.631 1.472 -6.716 1.00 68.50 544 SER A N 1
ATOM 4384 C CA . SER A 1 544 ? 34.355 0.021 -6.739 1.00 68.50 544 SER A CA 1
ATOM 4385 C C . SER A 1 544 ? 34.755 -0.695 -8.050 1.00 68.50 544 SER A C 1
ATOM 4387 O 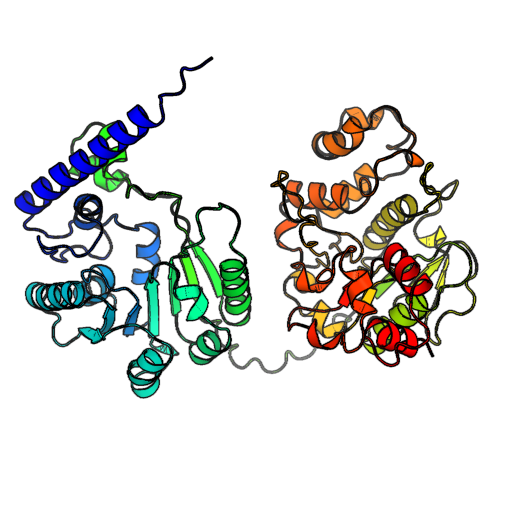O . SER A 1 544 ? 34.689 -1.921 -8.141 1.00 68.50 544 SER A O 1
ATOM 4389 N N . ALA A 1 545 ? 35.162 0.042 -9.095 1.00 55.19 545 ALA A N 1
ATOM 4390 C CA . ALA A 1 545 ? 35.633 -0.534 -10.364 1.00 55.19 545 ALA A CA 1
ATOM 4391 C C . ALA A 1 545 ? 37.089 -1.032 -10.342 1.00 55.19 545 ALA A C 1
ATOM 4393 O O . ALA A 1 545 ? 37.524 -1.587 -11.357 1.00 55.19 545 ALA A O 1
ATOM 4394 N N . VAL A 1 546 ? 37.855 -0.725 -9.288 1.00 43.47 546 VAL A N 1
ATOM 4395 C CA . VAL A 1 546 ? 39.316 -0.932 -9.232 1.00 43.47 546 VAL A CA 1
ATOM 4396 C C . VAL A 1 546 ? 39.670 -2.283 -8.638 1.00 43.47 546 VAL A C 1
ATOM 4398 O O . VAL A 1 546 ? 39.127 -2.611 -7.563 1.00 43.47 546 VAL A O 1
#